Protein AF-0000000070873638 (afdb_homodimer)

pLDDT: mean 83.74, std 17.31, range [28.19, 98.06]

Foldseek 3Di:
DVVVVVVVLVPFDDVLNVLLVLLVVLQVCCVVVVDPPVLQWDDLCCCVPVVSCNNLVSLQSYDDHPDPVVVVLSVLSSVLLRVCCCPVQNLNVLLSVLLLVQLSVQLSCCLSVLVVPVVNVVSVPHTGLNSLSSLLSQQLVLVVFFADWDDDVNPDIDTSNCVLVVVLVVCVVVPHDSVSNVSSNVSSVVCCCQQPPVCVVPVDRPRDRDPVSCVVPPRPPPVPVPPDPPPPVPPPPPPPPPD/DVVVVVVVLVPFDDVLNVLLVLLVVLQVCCVVVVDPPVLQWDDLCCCVPVVSCNNLVSLQSYDDHPDPVVVVLSVLSSVLLRVCCCPVQNLNVLLSVLLLVQLSVQLSCCLSVLVVPVVNVVSVPHTGLNSLSSLLSQQLVLVVFFADWDDDVNPDIDTSNCVLVVVLVVCVVVPHDSVSNVSSNVSSVVCCCQQPPVCVVVVDRDRDRDPVSCVVPPRPPPVPVPPDPPPCVPPPPPPPPPD

Solvent-accessible surface area (backbone atoms only — not comparable to full-atom values): 26275 Å² total; per-residue (Å²): 110,67,63,57,50,50,54,54,54,69,66,42,53,68,67,38,42,50,53,51,49,48,25,51,49,46,31,49,30,35,73,69,62,75,37,57,64,82,69,27,36,48,46,64,64,47,32,72,74,66,61,44,61,64,24,76,56,42,12,54,29,40,75,58,66,95,48,66,57,33,53,51,49,50,50,51,40,49,48,42,43,37,50,39,47,62,58,84,21,51,59,32,60,26,54,46,51,44,50,52,50,50,42,52,49,52,51,48,48,50,42,51,50,26,50,69,39,81,83,27,60,84,43,59,74,56,41,53,52,22,61,18,53,46,35,15,46,45,33,40,48,17,64,75,37,56,81,46,77,32,23,47,69,64,75,47,73,45,42,25,61,48,45,56,58,54,49,42,53,48,38,43,54,46,67,43,68,56,61,48,44,49,51,7,39,50,43,15,47,52,48,43,39,46,64,63,46,42,24,73,73,73,69,50,76,77,81,65,69,53,66,72,49,39,65,73,35,68,61,55,80,70,80,64,78,66,74,71,67,75,72,74,76,63,73,57,74,75,70,76,76,80,124,110,66,63,57,50,50,53,54,52,71,66,43,54,68,66,38,41,49,52,52,48,49,24,51,48,45,32,49,30,36,74,69,64,76,36,58,67,82,69,28,34,48,45,62,65,47,31,72,74,66,62,44,61,64,24,77,58,43,12,53,29,40,78,58,67,95,48,66,57,34,53,51,50,49,49,51,40,49,48,41,44,37,49,39,48,63,56,86,20,52,60,32,60,28,55,45,51,45,50,51,50,50,40,51,50,52,51,47,48,50,42,53,49,25,50,69,38,82,83,28,59,83,43,59,74,57,42,52,51,24,62,16,52,45,35,14,45,46,32,39,49,18,62,76,37,57,83,46,76,32,24,48,71,62,74,48,72,46,43,26,61,47,46,56,57,52,49,42,54,49,38,42,53,46,68,43,68,57,62,48,44,49,52,6,41,51,43,16,47,51,48,42,39,45,65,63,46,42,24,72,74,72,69,49,74,77,83,63,70,53,66,71,49,40,66,75,36,68,60,56,77,70,78,63,77,65,73,70,69,72,69,73,73,66,69,62,74,74,69,72,75,80,122

Structure (mmCIF, N/CA/C/O backbone):
data_AF-0000000070873638-model_v1
#
loop_
_entity.id
_entity.type
_entity.pdbx_description
1 polymer Derlin
#
loop_
_atom_site.group_PDB
_atom_site.id
_atom_site.type_symbol
_atom_site.label_atom_id
_atom_site.label_alt_id
_atom_site.label_comp_id
_atom_site.label_asym_id
_atom_site.label_entity_id
_atom_site.label_seq_id
_atom_site.pdbx_PDB_ins_code
_atom_site.Cartn_x
_atom_site.Cartn_y
_atom_site.Cartn_z
_atom_site.occupancy
_atom_site.B_iso_or_equiv
_atom_site.auth_seq_id
_atom_site.auth_comp_id
_atom_site.auth_asym_id
_atom_site.auth_atom_id
_atom_site.pdbx_PDB_model_num
ATOM 1 N N . MET A 1 1 ? 13.875 -6.066 21.828 1 63.62 1 MET A N 1
ATOM 2 C CA . MET A 1 1 ? 12.875 -5.43 20.984 1 63.62 1 MET A CA 1
ATOM 3 C C . MET A 1 1 ? 12.227 -4.25 21.688 1 63.62 1 MET A C 1
ATOM 5 O O . MET A 1 1 ? 12.164 -3.145 21.156 1 63.62 1 MET A O 1
ATOM 9 N N . ALA A 1 2 ? 12.055 -4.43 23 1 68.5 2 ALA A N 1
ATOM 10 C CA . ALA A 1 2 ? 11.469 -3.363 23.812 1 68.5 2 ALA A CA 1
ATOM 11 C C . ALA A 1 2 ? 12.445 -2.209 23.984 1 68.5 2 ALA A C 1
ATOM 13 O O . ALA A 1 2 ? 12.062 -1.04 23.906 1 68.5 2 ALA A O 1
ATOM 14 N N . GLN A 1 3 ? 13.57 -2.566 24.141 1 74.5 3 GLN A N 1
ATOM 15 C CA . GLN A 1 3 ? 14.586 -1.537 24.344 1 74.5 3 GLN A CA 1
ATOM 16 C C . GLN A 1 3 ? 14.797 -0.722 23.062 1 74.5 3 GLN A C 1
ATOM 18 O O . GLN A 1 3 ? 15 0.492 23.125 1 74.5 3 GLN A O 1
ATOM 23 N N . LEU A 1 4 ? 14.672 -1.336 22.031 1 73.94 4 LEU A N 1
ATOM 24 C CA . LEU A 1 4 ? 14.852 -0.658 20.75 1 73.94 4 LEU A CA 1
ATOM 25 C C . LEU A 1 4 ? 13.727 0.338 20.5 1 73.94 4 LEU A C 1
ATOM 27 O O . LEU A 1 4 ? 13.969 1.456 20.031 1 73.94 4 LEU A O 1
ATOM 31 N N . VAL A 1 5 ? 12.609 -0.05 20.922 1 76.56 5 VAL A N 1
ATOM 32 C CA . VAL A 1 5 ? 11.445 0.811 20.75 1 76.56 5 VAL A CA 1
ATOM 33 C C . VAL A 1 5 ? 11.539 2.006 21.688 1 76.56 5 VAL A C 1
ATOM 35 O O . VAL A 1 5 ? 11.211 3.133 21.312 1 76.56 5 VAL A O 1
ATOM 38 N N . GLU A 1 6 ? 12.008 1.646 22.906 1 80.75 6 GLU A N 1
ATOM 39 C CA . GLU A 1 6 ? 12.141 2.713 23.891 1 80.75 6 GLU A CA 1
ATOM 40 C C . GLU A 1 6 ? 13.18 3.742 23.453 1 80.75 6 GLU A C 1
ATOM 42 O O . GLU A 1 6 ? 12.969 4.945 23.594 1 80.75 6 GLU A O 1
ATOM 47 N N . ASP A 1 7 ? 14.242 3.301 22.938 1 82.69 7 ASP A N 1
ATOM 48 C CA . ASP A 1 7 ? 15.297 4.195 22.469 1 82.69 7 ASP A CA 1
ATOM 49 C C . ASP A 1 7 ? 14.812 5.023 21.281 1 82.69 7 ASP A C 1
ATOM 51 O O . ASP A 1 7 ? 15.094 6.223 21.188 1 82.69 7 ASP A O 1
ATOM 55 N N . TRP A 1 8 ? 14.078 4.414 20.438 1 82.44 8 TRP A N 1
ATOM 56 C CA . TRP A 1 8 ? 13.508 5.094 19.281 1 82.44 8 TRP A CA 1
ATOM 57 C C . TRP A 1 8 ? 12.539 6.191 19.719 1 82.44 8 TRP A C 1
ATOM 59 O O . TRP A 1 8 ? 12.578 7.305 19.188 1 82.44 8 TRP A O 1
ATOM 69 N N . TYR A 1 9 ? 11.805 5.848 20.766 1 86 9 TYR A N 1
ATOM 70 C CA . TYR A 1 9 ? 10.805 6.777 21.281 1 86 9 TYR A CA 1
ATOM 71 C C . TYR A 1 9 ? 11.477 7.973 21.953 1 86 9 TYR A C 1
ATOM 73 O O . TYR A 1 9 ? 11.062 9.117 21.734 1 86 9 TYR A O 1
ATOM 81 N N . LYS A 1 10 ? 12.531 7.719 22.625 1 85.12 10 LYS A N 1
ATOM 82 C CA . LYS A 1 10 ? 13.211 8.781 23.359 1 85.12 10 LYS A CA 1
ATOM 83 C C . LYS A 1 10 ? 13.984 9.695 22.406 1 85.12 10 LYS A C 1
ATOM 85 O O . LYS A 1 10 ? 14.258 10.852 22.75 1 85.12 10 LYS A O 1
ATOM 90 N N . GLN A 1 11 ? 14.203 9.18 21.25 1 88.31 11 GLN A N 1
ATOM 91 C CA . GLN A 1 11 ? 14.984 9.953 20.281 1 88.31 11 GLN A CA 1
ATOM 92 C C . GLN A 1 11 ? 14.07 10.805 19.406 1 88.31 11 GLN A C 1
ATOM 94 O O . GLN A 1 11 ? 14.539 11.719 18.719 1 88.31 11 GLN A O 1
ATOM 99 N N . MET A 1 12 ? 12.844 10.648 19.594 1 90.69 12 MET A N 1
ATOM 100 C CA . MET A 1 12 ? 11.898 11.406 18.766 1 90.69 12 MET A CA 1
ATOM 101 C C . MET A 1 12 ? 11.797 12.852 19.25 1 90.69 12 MET A C 1
ATOM 103 O O . MET A 1 12 ? 11.812 13.109 20.469 1 90.69 12 MET A O 1
ATOM 107 N N . PRO A 1 13 ? 11.766 13.766 18.328 1 93 13 PRO A N 1
ATOM 108 C CA . PRO A 1 13 ? 11.57 15.164 18.734 1 93 13 PRO A CA 1
ATOM 109 C C . PRO A 1 13 ? 10.266 15.383 19.5 1 93 13 PRO A C 1
ATOM 111 O O . PRO A 1 13 ? 9.359 14.547 19.438 1 93 13 PRO A O 1
ATOM 114 N N . ILE A 1 14 ? 10.141 16.438 20.109 1 92.69 14 ILE A N 1
ATOM 115 C CA . ILE A 1 14 ? 9.148 16.656 21.156 1 92.69 14 ILE A CA 1
ATOM 116 C C . ILE A 1 14 ? 7.746 16.656 20.547 1 92.69 14 ILE A C 1
ATOM 118 O O . ILE A 1 14 ? 6.824 16.047 21.078 1 92.69 14 ILE A O 1
ATOM 122 N N . ILE A 1 15 ? 7.504 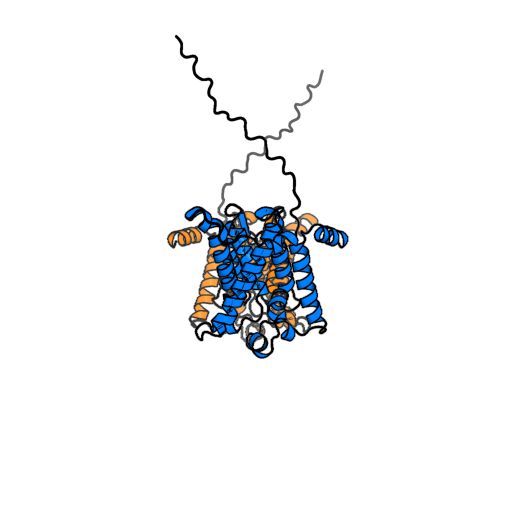17.344 19.5 1 95.12 15 ILE A N 1
ATOM 123 C CA . ILE A 1 15 ? 6.168 17.438 18.922 1 95.12 15 ILE A CA 1
ATOM 124 C C . ILE A 1 15 ? 5.75 16.078 18.375 1 95.12 15 ILE A C 1
ATOM 126 O O . ILE A 1 15 ? 4.605 15.656 18.562 1 95.12 15 ILE A O 1
ATOM 130 N N . THR A 1 16 ? 6.676 15.414 17.703 1 96.31 16 THR A N 1
ATOM 131 C CA . THR A 1 16 ? 6.402 14.086 17.172 1 96.31 16 THR A CA 1
ATOM 132 C C . THR A 1 16 ? 6.062 13.117 18.297 1 96.31 16 THR A C 1
ATOM 134 O O . THR A 1 16 ? 5.07 12.383 18.219 1 96.31 16 THR A O 1
ATOM 137 N N . ARG A 1 17 ? 6.836 13.188 19.312 1 95.94 17 ARG A N 1
ATOM 138 C CA . ARG A 1 17 ? 6.629 12.297 20.453 1 95.94 17 ARG A CA 1
ATOM 139 C C . ARG A 1 17 ? 5.281 12.562 21.109 1 95.94 17 ARG A C 1
ATOM 141 O O . ARG A 1 17 ? 4.543 11.625 21.438 1 95.94 17 ARG A O 1
ATOM 148 N N . SER A 1 18 ? 4.965 13.789 21.281 1 95.94 18 SER A N 1
ATOM 149 C CA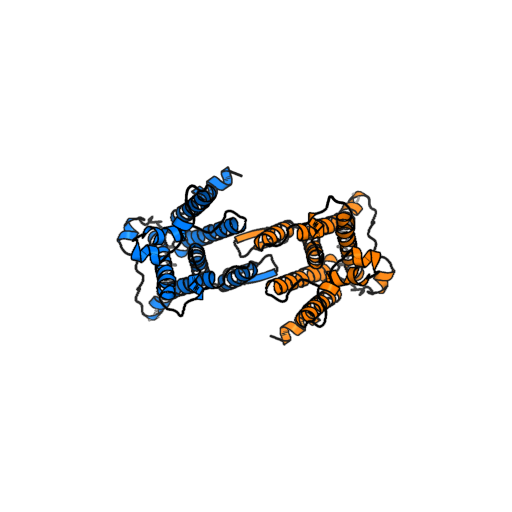 . SER A 1 18 ? 3.719 14.164 21.938 1 95.94 18 SER A CA 1
ATOM 150 C C . SER A 1 18 ? 2.51 13.812 21.078 1 95.94 18 SER A C 1
ATOM 152 O O . SER A 1 18 ? 1.52 13.273 21.578 1 95.94 18 SER A O 1
ATOM 154 N N . TYR A 1 19 ? 2.631 14.156 19.797 1 97.12 19 TYR A N 1
ATOM 155 C CA . TYR A 1 19 ? 1.531 13.867 18.875 1 97.12 19 TYR A CA 1
ATOM 156 C C . TYR A 1 19 ? 1.262 12.367 18.812 1 97.12 19 TYR A C 1
ATOM 158 O O . TYR A 1 19 ? 0.112 11.93 18.906 1 97.12 19 TYR A O 1
ATOM 166 N N . LEU A 1 20 ? 2.277 11.594 18.719 1 96.44 20 LEU A N 1
ATOM 167 C CA . LEU A 1 20 ? 2.158 10.141 18.641 1 96.44 20 LEU A CA 1
ATOM 168 C C . LEU A 1 20 ? 1.575 9.578 19.938 1 96.44 20 LEU A C 1
ATOM 170 O O . LEU A 1 20 ? 0.665 8.75 19.891 1 96.44 20 LEU A O 1
ATOM 174 N N . THR A 1 21 ? 2.041 10.031 21.031 1 96.5 21 THR A N 1
ATOM 175 C CA . THR A 1 21 ? 1.595 9.547 22.328 1 96.5 21 THR A CA 1
ATOM 176 C C . THR A 1 21 ? 0.118 9.867 22.547 1 96.5 21 THR A C 1
ATOM 178 O O . THR A 1 21 ? -0.657 9 22.953 1 96.5 21 THR A O 1
ATOM 181 N N . LEU A 1 22 ? -0.234 11.07 22.266 1 96.62 22 LEU A N 1
ATOM 182 C CA . LEU A 1 22 ? -1.62 11.484 22.453 1 96.62 22 LEU A CA 1
ATOM 183 C C . LEU A 1 22 ? -2.555 10.703 21.531 1 96.62 22 LEU A C 1
ATOM 185 O O . LEU A 1 22 ? -3.666 10.344 21.938 1 96.62 22 LEU A O 1
ATOM 189 N N . SER A 1 23 ? -2.107 10.445 20.328 1 96.44 23 SER A N 1
ATOM 190 C CA . SER A 1 23 ? -2.918 9.688 19.375 1 96.44 23 SER A CA 1
ATOM 191 C C . SER A 1 23 ? -3.104 8.25 19.844 1 96.44 23 SER A C 1
ATOM 193 O O . SER A 1 23 ? -4.215 7.715 19.812 1 96.44 23 SER A O 1
ATOM 195 N N . VAL A 1 24 ? -2.023 7.629 20.375 1 95.38 24 VAL A N 1
ATOM 196 C CA . VAL A 1 24 ? -2.082 6.254 20.859 1 95.38 24 VAL A CA 1
ATOM 197 C C . VAL A 1 24 ? -2.934 6.184 22.125 1 95.38 24 VAL A C 1
ATOM 199 O O . VAL A 1 24 ? -3.762 5.281 22.266 1 95.38 24 VAL A O 1
ATOM 202 N N . LEU A 1 25 ? -2.797 7.156 22.969 1 94.94 25 LEU A N 1
ATOM 203 C CA . LEU A 1 25 ? -3.551 7.184 24.219 1 94.94 25 LEU A CA 1
ATOM 204 C C . LEU A 1 25 ? -5.039 7.371 23.953 1 94.94 25 LEU A C 1
ATOM 206 O O . LEU A 1 25 ? -5.875 6.734 24.594 1 94.94 25 LEU A O 1
ATOM 210 N N . THR A 1 26 ? -5.324 8.242 23.016 1 94.44 26 THR A N 1
ATOM 211 C CA . THR A 1 26 ? -6.723 8.492 22.688 1 94.44 26 THR A CA 1
ATOM 212 C C . THR A 1 26 ? -7.367 7.25 22.078 1 94.44 26 THR A C 1
ATOM 214 O O . THR A 1 26 ? -8.469 6.867 22.469 1 94.44 26 THR A O 1
ATOM 217 N N . THR A 1 27 ? -6.727 6.621 21.188 1 93.19 27 THR A N 1
ATOM 218 C CA . THR A 1 27 ? -7.262 5.418 20.547 1 93.19 27 THR A CA 1
ATOM 219 C C . THR A 1 27 ? -7.371 4.277 21.562 1 93.19 27 THR A C 1
ATOM 221 O O . THR A 1 27 ? -8.367 3.553 21.578 1 93.19 27 THR A O 1
ATOM 224 N N . ALA A 1 28 ? -6.348 4.129 22.391 1 92.94 28 ALA A N 1
ATOM 225 C CA . ALA A 1 28 ? -6.387 3.119 23.453 1 92.94 28 ALA A CA 1
ATOM 226 C C . ALA A 1 28 ? -7.516 3.396 24.438 1 92.94 28 ALA A C 1
ATOM 228 O O . ALA A 1 28 ? -8.195 2.473 24.891 1 92.94 28 ALA A O 1
ATOM 229 N N . GLY A 1 29 ? -7.68 4.602 24.75 1 93.44 29 GLY A N 1
ATOM 230 C CA . GLY A 1 29 ? -8.766 4.977 25.641 1 93.44 29 GLY A CA 1
ATOM 231 C C . GLY A 1 29 ? -10.141 4.672 25.078 1 93.44 29 GLY A C 1
ATOM 232 O O . GLY A 1 29 ? -11.047 4.262 25.797 1 93.44 29 GLY A O 1
ATOM 233 N N . CYS A 1 30 ? -10.266 4.848 23.828 1 90.88 30 CYS A N 1
ATOM 234 C CA . CYS A 1 30 ? -11.523 4.516 23.172 1 90.88 30 CYS A CA 1
ATOM 235 C C . CYS A 1 30 ? -11.727 3.006 23.094 1 90.88 30 CYS A C 1
ATOM 237 O O . CYS A 1 30 ? -12.844 2.516 23.281 1 90.88 30 CYS A O 1
ATOM 239 N N . ALA A 1 31 ? -10.625 2.322 22.875 1 90.56 31 ALA A N 1
ATOM 240 C CA . ALA A 1 31 ? -10.695 0.865 22.812 1 90.56 31 ALA A CA 1
ATOM 241 C C . ALA A 1 31 ? -11.062 0.26 24.156 1 90.56 31 ALA A C 1
ATOM 243 O O . ALA A 1 31 ? -11.766 -0.749 24.219 1 90.56 31 ALA A O 1
ATOM 244 N N . LEU A 1 32 ? -10.609 0.918 25.203 1 92.12 32 LEU A N 1
ATOM 245 C CA . LEU A 1 32 ? -10.875 0.443 26.562 1 92.12 32 LEU A CA 1
ATOM 246 C C . LEU A 1 32 ? -12.195 1.003 27.078 1 92.12 32 LEU A C 1
ATOM 248 O O . LEU A 1 32 ? -12.586 0.72 28.219 1 92.12 32 LEU A O 1
ATOM 252 N N . GLU A 1 33 ? -12.828 1.793 26.297 1 89.5 33 GLU A N 1
ATOM 253 C CA . GLU A 1 33 ? -14.141 2.367 26.594 1 89.5 33 GLU A CA 1
ATOM 254 C C . GLU A 1 33 ? -14.062 3.348 27.766 1 89.5 33 GLU A C 1
ATOM 256 O O . GLU A 1 33 ? -15.031 3.498 28.516 1 89.5 33 GLU A O 1
ATOM 261 N N . VAL A 1 34 ? -12.914 3.803 27.953 1 89.38 34 VAL A N 1
ATOM 262 C CA . VAL A 1 34 ? -12.758 4.871 28.938 1 89.38 34 VAL A CA 1
ATOM 263 C C . VAL A 1 34 ? -13.273 6.184 28.359 1 89.38 34 VAL A C 1
ATOM 265 O O . VAL A 1 34 ? -13.898 6.98 29.062 1 89.38 34 VAL A O 1
ATOM 268 N N . ILE A 1 35 ? -12.984 6.406 27.047 1 88.31 35 ILE A N 1
ATOM 269 C CA . ILE A 1 35 ? -13.43 7.574 26.297 1 88.31 35 ILE A CA 1
ATOM 270 C C . ILE A 1 35 ? -14.258 7.129 25.094 1 88.31 35 ILE A C 1
ATOM 272 O O . ILE A 1 35 ? -13.922 6.141 24.438 1 88.31 35 ILE A O 1
ATOM 276 N N . SER A 1 36 ? -15.336 7.766 24.922 1 86.75 36 SER A N 1
ATOM 277 C CA . SER A 1 36 ? -16.125 7.449 23.734 1 86.75 36 SER A CA 1
ATOM 278 C C . SER A 1 36 ? -15.641 8.227 22.516 1 86.75 36 SER A C 1
ATOM 280 O O . SER A 1 36 ? -15.273 9.398 22.625 1 86.75 36 SER A O 1
ATOM 282 N N . ALA A 1 37 ? -15.57 7.52 21.406 1 84.5 37 ALA A N 1
ATOM 283 C CA . ALA A 1 37 ? -15.211 8.172 20.156 1 84.5 37 ALA A CA 1
ATOM 284 C C . ALA A 1 37 ? -16.156 9.328 19.859 1 84.5 37 ALA A C 1
ATOM 286 O O . ALA A 1 37 ? -15.766 10.312 19.219 1 84.5 37 ALA A O 1
ATOM 287 N N . TYR A 1 38 ? -17.328 9.227 20.453 1 82.62 38 TYR A N 1
ATOM 288 C CA . TYR A 1 38 ? -18.344 10.242 20.219 1 82.62 38 TYR A CA 1
ATOM 289 C C . TYR A 1 38 ? -18.031 11.516 21 1 82.62 38 TYR A C 1
ATOM 291 O O . TYR A 1 38 ? -18.547 12.586 20.672 1 82.62 38 TYR A O 1
ATOM 299 N N . ASP A 1 39 ? -17.141 11.359 21.859 1 87.25 39 ASP A N 1
ATOM 300 C CA . ASP A 1 39 ? -16.797 12.531 22.672 1 87.25 39 ASP A CA 1
ATOM 301 C C . ASP A 1 39 ? -15.625 13.297 22.062 1 87.25 39 ASP A C 1
ATOM 303 O O . ASP A 1 39 ? -15.391 14.453 22.406 1 87.25 39 ASP A O 1
ATOM 307 N N . VAL A 1 40 ? -15.055 12.602 21.094 1 87.38 40 VAL A N 1
ATOM 308 C CA . VAL A 1 40 ? -13.812 13.203 20.609 1 87.38 40 VAL A CA 1
ATOM 309 C C . VAL A 1 40 ? -13.992 13.672 19.172 1 87.38 40 VAL A C 1
ATOM 311 O O . VAL A 1 40 ? -13.219 14.492 18.672 1 87.38 40 VAL A O 1
ATOM 314 N N . TYR A 1 41 ? -14.984 13.305 18.547 1 86.62 41 TYR A N 1
ATOM 315 C CA . TYR A 1 41 ? -15.141 13.602 17.141 1 86.62 41 TYR A CA 1
ATOM 316 C C . TYR A 1 41 ? -15.523 15.055 16.922 1 86.62 41 TYR A C 1
ATOM 318 O O . TYR A 1 41 ? -15.969 15.734 17.844 1 86.62 41 TYR A O 1
ATOM 326 N N . LEU A 1 42 ? -15.336 15.508 15.695 1 85.56 42 LEU A N 1
ATOM 327 C CA . LEU A 1 42 ? -15.656 16.891 15.312 1 85.56 42 LEU A CA 1
ATOM 328 C C . LEU A 1 42 ? -17.141 17.031 15.023 1 85.56 42 LEU A C 1
ATOM 330 O O . LEU A 1 42 ? -17.688 16.312 14.188 1 85.56 42 LEU A O 1
ATOM 334 N N . ASN A 1 43 ? -17.781 17.766 15.875 1 83 43 ASN A N 1
ATOM 335 C CA . ASN A 1 43 ? -19.203 18.062 15.695 1 83 43 ASN A CA 1
ATOM 336 C C . ASN A 1 43 ? -19.469 19.562 15.75 1 83 43 ASN A C 1
ATOM 338 O O . ASN A 1 43 ? -19.391 20.172 16.828 1 83 43 ASN A O 1
ATOM 342 N N . SER A 1 44 ? -19.844 20.047 14.586 1 81.06 44 SER A N 1
ATOM 343 C CA . SER A 1 44 ? -20.031 21.484 14.492 1 81.06 44 SER A CA 1
ATOM 344 C C . SER A 1 44 ? -21.188 21.953 15.367 1 81.06 44 SER A C 1
ATOM 346 O O . SER A 1 44 ? -21.125 23.031 15.969 1 81.06 44 SER A O 1
ATOM 348 N N . THR A 1 45 ? -22.234 21.109 15.438 1 82.38 45 THR A N 1
ATOM 349 C CA . THR A 1 45 ? -23.406 21.484 16.219 1 82.38 45 THR A CA 1
ATOM 350 C C . THR A 1 45 ? -23.078 21.531 17.703 1 82.38 45 THR A C 1
ATOM 352 O O . THR A 1 45 ? -23.469 22.484 18.391 1 82.38 45 THR A O 1
ATOM 355 N N . LEU A 1 46 ? -22.375 20.625 18.156 1 83.94 46 LEU A N 1
ATOM 356 C CA . LEU A 1 46 ? -22.047 20.562 19.578 1 83.94 46 LEU A CA 1
ATOM 357 C C . LEU A 1 46 ? -21.016 21.625 19.938 1 83.94 46 LEU A C 1
ATOM 359 O O . LEU A 1 46 ? -21.016 22.141 21.062 1 83.94 46 LEU A O 1
ATOM 363 N N . ILE A 1 47 ? -20.203 22.016 19 1 83.31 47 ILE A N 1
ATOM 364 C CA . ILE A 1 47 ? -19.172 23.016 19.25 1 83.31 47 ILE A CA 1
ATOM 365 C C . ILE A 1 47 ? -19.812 24.406 19.344 1 83.31 47 ILE A C 1
ATOM 367 O O . ILE A 1 47 ? -19.5 25.172 20.25 1 83.31 47 ILE A O 1
ATOM 371 N N . ILE A 1 48 ? -20.688 24.641 18.391 1 82 48 ILE A N 1
ATOM 372 C CA . ILE A 1 48 ? -21.25 25.984 18.281 1 82 48 ILE A CA 1
ATOM 373 C C . ILE A 1 48 ? -22.359 26.172 19.312 1 82 48 ILE A C 1
ATOM 375 O O . ILE A 1 48 ? -22.422 27.188 19.984 1 82 48 ILE A O 1
ATOM 379 N N . HIS A 1 49 ? -23.172 25.125 19.547 1 86.31 49 HIS A N 1
ATOM 380 C CA . HIS A 1 49 ? -24.359 25.281 20.375 1 86.31 49 HIS A CA 1
ATOM 381 C C . HIS A 1 49 ? -24.062 24.875 21.828 1 86.31 49 HIS A C 1
ATOM 383 O O . HIS A 1 49 ? -24.547 25.531 22.766 1 86.31 49 HIS A O 1
ATOM 389 N N . ASP A 1 50 ? -23.25 23.875 22.047 1 89.81 50 ASP A N 1
ATOM 390 C CA . ASP A 1 50 ? -23.016 23.375 23.391 1 89.81 50 ASP A CA 1
ATOM 391 C C . ASP A 1 50 ? -21.641 23.797 23.906 1 89.81 50 ASP A C 1
ATOM 393 O O . ASP A 1 50 ? -21.234 23.391 25 1 89.81 50 ASP A O 1
ATOM 397 N N . TYR A 1 51 ? -20.828 24.5 23.156 1 89.56 51 TYR A N 1
ATOM 398 C CA . TYR A 1 51 ? -19.547 25.078 23.531 1 89.56 51 TYR A CA 1
ATOM 399 C C . TYR A 1 51 ? -18.531 23.984 23.891 1 89.56 51 TYR A C 1
ATOM 401 O O . TYR A 1 51 ? -17.781 24.125 24.844 1 89.56 51 TYR A O 1
ATOM 409 N N . GLN A 1 52 ? -18.656 22.922 23.281 1 90.06 52 GLN A N 1
ATOM 410 C CA . GLN A 1 52 ? -17.672 21.859 23.438 1 90.06 52 GLN A CA 1
ATOM 411 C C . GLN A 1 52 ? -16.438 22.109 22.562 1 90.06 52 GLN A C 1
ATOM 413 O O . GLN A 1 52 ? -16.219 21.406 21.578 1 90.06 52 GLN A O 1
ATOM 418 N N . VAL A 1 53 ? -15.547 22.953 23.047 1 88.5 53 VAL A N 1
ATOM 419 C CA . VAL A 1 53 ? -14.438 23.469 22.25 1 88.5 53 VAL A CA 1
ATOM 420 C C . VAL A 1 53 ? -13.289 22.469 22.234 1 88.5 53 VAL A C 1
ATOM 422 O O . VAL A 1 53 ? -12.398 22.547 21.391 1 88.5 53 VAL A O 1
ATOM 425 N N . TRP A 1 54 ? -13.352 21.5 23.234 1 90.12 54 TRP A N 1
ATOM 426 C CA . TRP A 1 54 ? -12.281 20.516 23.25 1 90.12 54 TRP A CA 1
ATOM 427 C C . TRP A 1 54 ? -12.297 19.656 21.984 1 90.12 54 TRP A C 1
ATOM 429 O O . TRP A 1 54 ? -11.266 19.109 21.594 1 90.12 54 TRP A O 1
ATOM 439 N N . ARG A 1 55 ? -13.414 19.641 21.281 1 90.38 55 ARG A N 1
ATOM 440 C CA . ARG A 1 55 ? -13.578 18.844 20.078 1 90.38 55 ARG A CA 1
ATOM 441 C C . ARG A 1 55 ? -12.734 19.406 18.938 1 90.38 55 ARG A C 1
ATOM 443 O O . ARG A 1 55 ? -12.438 18.688 17.969 1 90.38 55 ARG A O 1
ATOM 450 N N . LEU A 1 56 ? -12.406 20.672 19.125 1 90.31 56 LEU A N 1
ATOM 451 C CA . LEU A 1 56 ? -11.578 21.312 18.109 1 90.31 56 LEU A CA 1
ATOM 452 C C . LEU A 1 56 ? -10.148 20.797 18.156 1 90.31 56 LEU A C 1
ATOM 454 O O . LEU A 1 56 ? -9.422 20.859 17.172 1 90.31 56 LEU A O 1
ATOM 458 N N . ILE A 1 57 ? -9.773 20.219 19.25 1 91.5 57 ILE A N 1
ATOM 459 C CA . ILE A 1 57 ? -8.406 19.734 19.422 1 91.5 57 ILE A CA 1
ATOM 460 C C . ILE A 1 57 ? -8.406 18.219 19.484 1 91.5 57 ILE A C 1
ATOM 462 O O . ILE A 1 57 ? -7.559 17.578 18.859 1 91.5 57 ILE A O 1
ATOM 466 N N . THR A 1 58 ? -9.383 17.594 20.062 1 92.62 58 THR A N 1
ATOM 467 C CA . THR A 1 58 ? -9.391 16.156 20.344 1 92.62 58 THR A CA 1
ATOM 468 C C . THR A 1 58 ? -9.578 15.359 19.062 1 92.62 58 THR A C 1
ATOM 470 O O . THR A 1 58 ? -9.102 14.227 18.953 1 92.62 58 THR A O 1
ATOM 473 N N . ASN A 1 59 ? -10.266 15.969 18.078 1 93.25 59 ASN A N 1
ATOM 474 C CA . ASN A 1 59 ? -10.547 15.227 16.859 1 93.25 59 ASN A CA 1
ATOM 475 C C . ASN A 1 59 ? -9.273 14.938 16.078 1 93.25 59 ASN A C 1
ATOM 477 O O . ASN A 1 59 ? -9.25 14.047 15.219 1 93.25 59 ASN A O 1
ATOM 481 N N . PHE A 1 60 ? -8.195 15.648 16.406 1 96 60 PHE A N 1
ATOM 482 C CA . PHE A 1 60 ? -6.938 15.484 15.688 1 96 60 PHE A CA 1
ATOM 483 C C . PHE A 1 60 ? -6.125 14.336 16.281 1 96 60 PHE A C 1
ATOM 485 O O . PHE A 1 60 ? -5.086 13.961 15.727 1 96 60 PHE A O 1
ATOM 492 N N . PHE A 1 61 ? -6.625 13.75 17.344 1 95.44 61 PHE A N 1
ATOM 493 C CA . PHE A 1 61 ? -5.828 12.727 18.016 1 95.44 61 PHE A CA 1
ATOM 494 C C . PHE A 1 61 ? -6.449 11.352 17.828 1 95.44 61 PHE A C 1
ATOM 496 O O . PHE A 1 61 ? -5.859 10.336 18.219 1 95.44 61 PHE A O 1
ATOM 503 N N . TYR A 1 62 ? -7.523 11.234 17.203 1 93.31 62 TYR A N 1
ATOM 504 C CA . TYR A 1 62 ?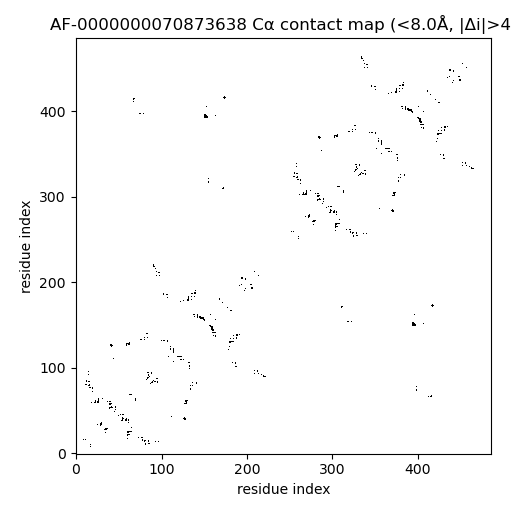 -8.172 9.945 17 1 93.31 62 TYR A CA 1
ATOM 505 C C . TYR A 1 62 ? -8.062 9.5 15.547 1 93.31 62 TYR A C 1
ATOM 507 O O . TYR A 1 62 ? -8.484 10.219 14.641 1 93.31 62 TYR A O 1
ATOM 515 N N . PHE A 1 63 ? -7.555 8.266 15.336 1 91.5 63 PHE A N 1
ATOM 516 C CA . PHE A 1 63 ? -7.297 7.758 13.992 1 91.5 63 PHE A CA 1
ATOM 517 C C . PHE A 1 63 ? -8.172 6.547 13.695 1 91.5 63 PHE A C 1
ATOM 519 O O . PHE A 1 63 ? -7.957 5.852 12.695 1 91.5 63 PHE A O 1
ATOM 526 N N . GLY A 1 64 ? -9.07 6.27 14.57 1 88.5 64 GLY A N 1
ATOM 527 C CA . GLY A 1 64 ? -9.945 5.133 14.336 1 88.5 64 GLY A CA 1
ATOM 528 C C . GLY A 1 64 ? -9.703 3.98 15.289 1 88.5 64 GLY A C 1
ATOM 529 O O . GLY A 1 64 ? -9.07 4.156 16.328 1 88.5 64 GLY A O 1
ATOM 530 N N . LYS A 1 65 ? -10.234 2.816 14.875 1 89.25 65 LYS A N 1
ATOM 531 C CA . LYS A 1 65 ? -10.133 1.64 15.734 1 89.25 65 LYS A CA 1
ATOM 532 C C . LYS A 1 65 ? -8.719 1.054 15.703 1 89.25 65 LYS A C 1
ATOM 534 O O . LYS A 1 65 ? -7.969 1.29 14.758 1 89.25 65 LYS A O 1
ATOM 539 N N . LEU A 1 66 ? -8.438 0.358 16.781 1 89.12 66 LEU A N 1
ATOM 540 C CA . LEU A 1 66 ? -7.129 -0.283 16.906 1 89.12 66 LEU A CA 1
ATOM 541 C C . LEU A 1 66 ? -7.035 -1.489 15.969 1 89.12 66 LEU A C 1
ATOM 543 O O . LEU A 1 66 ? -7.414 -2.6 16.344 1 89.12 66 LEU A O 1
ATOM 547 N N . ASP A 1 67 ? -6.523 -1.368 14.805 1 87.5 67 ASP A N 1
ATOM 548 C CA . ASP A 1 67 ? -6.297 -2.422 13.82 1 87.5 67 ASP A CA 1
ATOM 549 C C . ASP A 1 67 ? -5.004 -2.178 13.039 1 87.5 67 ASP A C 1
ATOM 551 O O . ASP A 1 67 ? -4.176 -1.36 13.445 1 87.5 67 ASP A O 1
ATOM 555 N N . LEU A 1 68 ? -4.809 -2.914 12.047 1 82.94 68 LEU A N 1
ATOM 556 C CA . LEU A 1 68 ? -3.582 -2.773 11.266 1 82.94 68 LEU A CA 1
ATOM 557 C C . LEU A 1 68 ? -3.541 -1.423 10.555 1 82.94 68 LEU A C 1
ATOM 559 O O . LEU A 1 68 ? -2.469 -0.842 10.383 1 82.94 68 LEU A O 1
ATOM 563 N N . ASP A 1 69 ? -4.672 -1.085 10.18 1 84.56 69 ASP A N 1
ATOM 564 C CA . ASP A 1 69 ? -4.754 0.22 9.531 1 84.56 69 ASP A CA 1
ATOM 565 C C . ASP A 1 69 ? -4.289 1.33 10.469 1 84.56 69 ASP A C 1
ATOM 567 O O . ASP A 1 69 ? -3.59 2.254 10.047 1 84.56 69 ASP A O 1
ATOM 571 N N . PHE A 1 70 ? -4.648 1.218 11.68 1 90.5 70 PHE A N 1
ATOM 572 C CA . PHE A 1 70 ? -4.223 2.176 12.695 1 90.5 70 PHE A CA 1
ATOM 573 C C . PHE A 1 70 ? -2.703 2.193 12.82 1 90.5 70 PHE A C 1
ATOM 575 O O . PHE A 1 70 ? -2.092 3.264 12.867 1 90.5 70 PHE A O 1
ATOM 582 N N . LEU A 1 71 ? -2.119 1.038 12.828 1 88.5 71 LEU A N 1
ATOM 583 C CA . LEU A 1 71 ? -0.669 0.941 12.961 1 88.5 71 LEU A CA 1
ATOM 584 C C . LEU A 1 71 ? 0.028 1.62 11.789 1 88.5 71 LEU A C 1
ATOM 586 O O . LEU A 1 71 ? 1.04 2.301 11.969 1 88.5 71 LEU A O 1
ATOM 590 N N . PHE A 1 72 ? -0.487 1.496 10.719 1 84.94 72 PHE A N 1
ATOM 591 C CA . PHE A 1 72 ? 0.089 2.113 9.531 1 84.94 72 PHE A CA 1
ATOM 592 C C . PHE A 1 72 ? -0.005 3.633 9.609 1 84.94 72 PHE A C 1
ATOM 594 O O . PHE A 1 72 ? 0.947 4.336 9.273 1 84.94 72 PHE A O 1
ATOM 601 N N . HIS A 1 73 ? -1.097 4.051 10.062 1 88.81 73 HIS A N 1
ATOM 602 C CA . HIS A 1 73 ? -1.267 5.492 10.203 1 88.81 73 HIS A CA 1
ATOM 603 C C . HIS A 1 73 ? -0.301 6.062 11.234 1 88.81 73 HIS A C 1
ATOM 605 O O . HIS A 1 73 ? 0.212 7.172 11.07 1 88.81 73 HIS A O 1
ATOM 611 N N . MET A 1 74 ? -0.123 5.293 12.273 1 92.06 74 MET A N 1
ATOM 612 C CA . MET A 1 74 ? 0.811 5.746 13.297 1 92.06 74 MET A CA 1
ATOM 613 C C . MET A 1 74 ? 2.23 5.824 12.75 1 92.06 74 MET A C 1
ATOM 615 O O . MET A 1 74 ? 2.967 6.766 13.047 1 92.06 74 MET A O 1
ATOM 619 N N . PHE A 1 75 ? 2.539 4.898 11.961 1 89.19 75 PHE A N 1
ATOM 620 C CA . PHE A 1 75 ? 3.863 4.902 11.344 1 89.19 75 PHE A CA 1
ATOM 621 C C . PHE A 1 75 ? 4.023 6.094 10.406 1 89.19 75 PHE A C 1
ATOM 623 O O . PHE A 1 75 ? 5.066 6.746 10.398 1 89.19 75 PHE A O 1
ATOM 630 N N . PHE A 1 76 ? 3.01 6.285 9.68 1 90.12 76 PHE A N 1
ATOM 631 C CA . PHE A 1 76 ? 3.033 7.406 8.75 1 90.12 76 PHE A CA 1
ATOM 632 C C . PHE A 1 76 ? 3.123 8.734 9.5 1 90.12 76 PHE A C 1
ATOM 634 O O . PHE A 1 76 ? 3.904 9.609 9.125 1 90.12 76 PHE A O 1
ATOM 641 N N . LEU A 1 77 ? 2.385 8.781 10.477 1 94.5 77 LEU A N 1
ATOM 642 C CA . LEU A 1 77 ? 2.396 9.984 11.305 1 94.5 77 LEU A CA 1
ATOM 643 C C . LEU A 1 77 ? 3.777 10.211 11.914 1 94.5 77 LEU A C 1
ATOM 645 O O . LEU A 1 77 ? 4.336 11.305 11.805 1 94.5 77 LEU A O 1
ATOM 649 N N . ALA A 1 78 ? 4.297 9.211 12.492 1 94.06 78 ALA A N 1
ATOM 650 C CA . ALA A 1 78 ? 5.605 9.32 13.133 1 94.06 78 ALA A CA 1
ATOM 651 C C . ALA A 1 78 ? 6.688 9.68 12.125 1 94.06 78 ALA A C 1
ATOM 653 O O . ALA A 1 78 ? 7.543 10.523 12.391 1 94.06 78 ALA A O 1
ATOM 654 N N . ARG A 1 79 ? 6.625 9.125 11.039 1 93.06 79 ARG A N 1
ATOM 655 C CA . ARG A 1 79 ? 7.656 9.312 10.023 1 93.06 79 ARG A CA 1
ATOM 656 C C . ARG A 1 79 ? 7.66 10.742 9.492 1 93.06 79 ARG A C 1
ATOM 658 O O . ARG A 1 79 ? 8.695 11.414 9.5 1 93.06 79 ARG A O 1
ATOM 665 N N . TYR A 1 80 ? 6.594 11.188 9.102 1 94.25 80 TYR A N 1
ATOM 666 C CA . TYR A 1 80 ? 6.566 12.469 8.414 1 94.25 80 TYR A CA 1
ATOM 667 C C . TYR A 1 80 ? 6.582 13.625 9.414 1 94.25 80 TYR A C 1
ATOM 669 O O . TYR A 1 80 ? 7.141 14.688 9.133 1 94.25 80 TYR A O 1
ATOM 677 N N . CYS A 1 81 ? 5.965 13.375 10.555 1 96 81 CYS A N 1
ATOM 678 C CA . CYS A 1 81 ? 6.113 14.359 11.625 1 96 81 CYS A CA 1
ATOM 679 C C . CYS A 1 81 ? 7.578 14.516 12.016 1 96 81 CYS A C 1
ATOM 681 O O . CYS A 1 81 ? 8.086 15.641 12.102 1 96 81 CYS A O 1
ATOM 683 N N . LYS A 1 82 ? 8.211 13.438 12.18 1 95.12 82 LYS A N 1
ATOM 684 C CA . LYS A 1 82 ? 9.617 13.445 12.562 1 95.12 82 LYS A CA 1
ATOM 685 C C . LYS A 1 82 ? 10.484 14.031 11.453 1 95.12 82 LYS A C 1
ATOM 687 O O . LYS A 1 82 ? 11.367 14.852 11.711 1 95.12 82 LYS A O 1
ATOM 692 N N . LEU A 1 83 ? 10.25 13.656 10.266 1 93.81 83 LEU A N 1
ATOM 693 C CA . LEU A 1 83 ? 11.023 14.141 9.125 1 93.81 83 LEU A CA 1
ATOM 694 C C . LEU A 1 83 ? 10.922 15.664 9.016 1 93.81 83 LEU A C 1
ATOM 696 O O . LEU A 1 83 ? 11.938 16.344 8.812 1 93.81 83 LEU A O 1
ATOM 700 N N . LEU A 1 84 ? 9.742 16.141 9.18 1 95.81 84 LEU A N 1
ATOM 701 C CA . LEU A 1 84 ? 9.555 17.594 9.102 1 95.81 84 LEU A CA 1
ATOM 702 C C . LEU A 1 84 ? 10.219 18.297 10.281 1 95.81 84 LEU A C 1
ATOM 704 O O . LEU A 1 84 ? 10.93 19.281 10.102 1 95.81 84 LEU A O 1
ATOM 708 N N . GLU A 1 85 ? 10.031 17.766 11.438 1 95.31 85 GLU A N 1
ATOM 709 C CA . GLU A 1 85 ? 10.547 18.391 12.648 1 95.31 85 GLU A CA 1
ATOM 710 C C . GLU A 1 85 ? 12.078 18.375 12.672 1 95.31 85 GLU A C 1
ATOM 712 O O . GLU A 1 85 ? 12.703 19.297 13.188 1 95.31 85 GLU A O 1
ATOM 717 N N . GLU A 1 86 ? 12.695 17.375 12.031 1 93.81 86 GLU A N 1
ATOM 718 C CA . GLU A 1 86 ? 14.141 17.203 12.109 1 93.81 86 GLU A CA 1
ATOM 719 C C . GLU A 1 86 ? 14.836 17.812 10.898 1 93.81 86 GLU A C 1
ATOM 721 O O . GLU A 1 86 ? 16.047 18.031 10.922 1 93.81 86 GLU A O 1
ATOM 726 N N . THR A 1 87 ? 14.164 18 9.844 1 91.88 87 THR A N 1
ATOM 727 C CA . THR A 1 87 ? 14.812 18.516 8.648 1 91.88 87 THR A CA 1
ATOM 728 C C . THR A 1 87 ? 14.367 19.953 8.359 1 91.88 87 THR A C 1
ATOM 730 O O . THR A 1 87 ? 15.047 20.90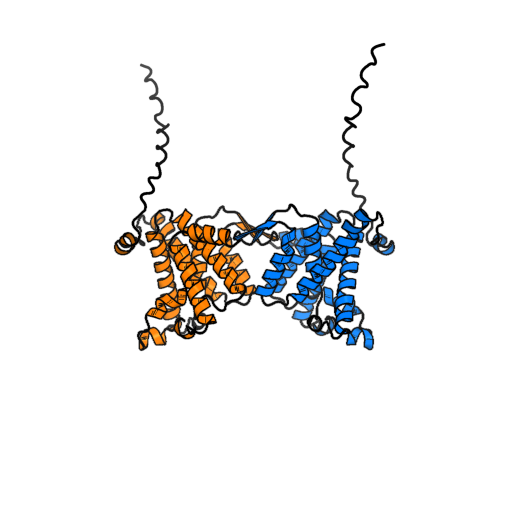6 8.75 1 91.88 87 THR A O 1
ATOM 733 N N . SER A 1 88 ? 13.094 20.141 7.992 1 90.75 88 SER A N 1
ATOM 734 C CA . SER A 1 88 ? 12.57 21.438 7.602 1 90.75 88 SER A CA 1
ATOM 735 C C . SER A 1 88 ? 12.508 22.391 8.789 1 90.75 88 SER A C 1
ATOM 737 O O . SER A 1 88 ? 12.633 23.609 8.633 1 90.75 88 SER A O 1
ATOM 739 N N . PHE A 1 89 ? 12.344 21.828 9.953 1 93.12 89 PHE A N 1
ATOM 740 C CA . PHE A 1 89 ? 12.141 22.672 11.125 1 93.12 89 PHE A CA 1
ATOM 741 C C . PHE A 1 89 ? 13.172 22.359 12.203 1 93.12 89 PHE A C 1
ATOM 743 O O . PHE A 1 89 ? 12.891 22.469 13.398 1 93.12 89 PHE A O 1
ATOM 750 N N . ARG A 1 90 ? 14.312 21.969 11.734 1 88.81 90 ARG A N 1
ATOM 751 C CA . ARG A 1 90 ? 15.359 21.656 12.703 1 88.81 90 ARG A CA 1
ATOM 752 C C . ARG A 1 90 ? 15.688 22.875 13.562 1 88.81 90 ARG A C 1
ATOM 754 O O . ARG A 1 90 ? 16 23.953 13.039 1 88.81 90 ARG A O 1
ATOM 761 N N . GLY A 1 91 ? 15.555 22.75 14.891 1 86.94 91 GLY A N 1
ATOM 762 C CA . GLY A 1 91 ? 15.852 23.844 15.805 1 86.94 91 GLY A CA 1
ATOM 763 C C . GLY A 1 91 ? 14.742 24.875 15.891 1 86.94 91 GLY A C 1
ATOM 764 O O . GLY A 1 91 ? 14.867 25.875 16.609 1 86.94 91 GLY A O 1
ATOM 765 N N . ARG A 1 92 ? 13.672 24.719 15.109 1 91.56 92 ARG A N 1
ATOM 766 C CA . ARG A 1 92 ? 12.539 25.641 15.109 1 91.56 92 ARG A CA 1
ATOM 767 C C . ARG A 1 92 ? 11.242 24.906 15.414 1 91.56 92 ARG A C 1
ATOM 769 O O . ARG A 1 92 ? 10.289 24.938 14.625 1 91.56 92 ARG A O 1
ATOM 776 N N . THR A 1 93 ? 11.203 24.328 16.562 1 92.38 93 THR A N 1
ATOM 777 C CA . THR A 1 93 ? 10.062 23.531 16.969 1 92.38 93 THR A CA 1
ATOM 778 C C . THR A 1 93 ? 8.797 24.375 17.031 1 92.38 93 THR A C 1
ATOM 780 O O . THR A 1 93 ? 7.703 23.891 16.734 1 92.38 93 THR A O 1
ATOM 783 N N . ALA A 1 94 ? 8.977 25.672 17.344 1 93 94 ALA A N 1
ATOM 784 C CA . ALA A 1 94 ? 7.84 26.578 17.422 1 93 94 ALA A CA 1
ATOM 785 C C . ALA A 1 94 ? 7.203 26.781 16.047 1 93 94 ALA A C 1
ATOM 787 O O . ALA A 1 94 ? 5.977 26.828 15.93 1 93 94 ALA A O 1
ATOM 788 N N . ASP A 1 95 ? 8.055 26.922 15.07 1 93.69 95 ASP A N 1
ATOM 789 C CA . ASP A 1 95 ? 7.555 27.094 13.711 1 93.69 95 ASP A CA 1
ATOM 790 C C . ASP A 1 95 ? 6.812 25.859 13.234 1 93.69 95 ASP A C 1
ATOM 792 O O . ASP A 1 95 ? 5.832 25.953 12.492 1 93.69 95 ASP A O 1
ATOM 796 N N . PHE A 1 96 ? 7.332 24.75 13.664 1 96.38 96 PHE A N 1
ATOM 797 C CA . PHE A 1 96 ? 6.66 23.5 13.297 1 96.38 96 PHE A CA 1
ATOM 798 C C . PHE A 1 96 ? 5.289 23.422 13.953 1 96.38 96 PHE A C 1
ATOM 800 O O . PHE A 1 96 ? 4.305 23.062 13.305 1 96.38 96 PHE A O 1
ATOM 807 N N . PHE A 1 97 ? 5.223 23.703 15.195 1 95.38 97 PHE A N 1
ATOM 808 C CA . PHE A 1 97 ? 3.957 23.719 15.922 1 95.38 97 PHE A CA 1
ATOM 809 C C . PHE A 1 97 ? 2.971 24.688 15.281 1 95.38 97 PHE A C 1
ATOM 811 O O . PHE A 1 97 ? 1.776 24.391 15.188 1 95.38 97 PHE A O 1
ATOM 818 N N . PHE A 1 98 ? 3.498 25.797 14.852 1 95.62 98 PHE A N 1
ATOM 819 C CA . PHE A 1 98 ? 2.656 26.797 14.203 1 95.62 98 PHE A CA 1
ATOM 820 C C . PHE A 1 98 ? 2.102 26.266 12.891 1 95.62 98 PHE A C 1
ATOM 822 O O . PHE A 1 98 ? 0.969 26.578 12.516 1 95.62 98 PHE A O 1
ATOM 829 N N . MET A 1 99 ? 2.889 25.516 12.164 1 96.75 99 MET A N 1
ATOM 830 C CA . MET A 1 99 ? 2.393 24.906 10.938 1 96.75 99 MET A CA 1
ATOM 831 C C . MET A 1 99 ? 1.223 23.969 11.234 1 96.75 99 MET A C 1
ATOM 833 O O . MET A 1 99 ? 0.217 23.984 10.516 1 96.75 99 MET A O 1
ATOM 837 N N . LEU A 1 100 ? 1.364 23.156 12.312 1 97.06 100 LEU A N 1
ATOM 838 C CA . LEU A 1 100 ? 0.304 22.219 12.703 1 97.06 100 LEU A CA 1
ATOM 839 C C . LEU A 1 100 ? -0.956 22.984 13.109 1 97.06 100 LEU A C 1
ATOM 841 O O . LEU A 1 100 ? -2.066 22.594 12.75 1 97.06 100 LEU A O 1
ATOM 845 N N . LEU A 1 101 ? -0.74 24.047 13.805 1 96.06 101 LEU A N 1
ATOM 846 C CA . LEU A 1 101 ? -1.864 24.875 14.234 1 96.06 101 LEU A CA 1
ATOM 847 C C . LEU A 1 101 ? -2.559 25.5 13.031 1 96.06 101 LEU A C 1
ATOM 849 O O . LEU A 1 101 ? -3.789 25.562 12.977 1 96.06 101 LEU A O 1
ATOM 853 N N . PHE A 1 102 ? -1.721 26.031 12.164 1 96.25 102 PHE A N 1
ATOM 854 C CA . PHE A 1 102 ? -2.264 26.609 10.945 1 96.25 102 PHE A CA 1
ATOM 855 C C . PHE A 1 102 ? -3.072 25.578 10.164 1 96.25 102 PHE A C 1
ATOM 857 O O . PHE A 1 102 ? -4.215 25.844 9.781 1 96.25 102 PHE A O 1
ATOM 864 N N . GLY A 1 103 ? -2.484 24.438 9.938 1 96.88 103 GLY A N 1
ATOM 865 C CA . GLY A 1 103 ? -3.162 23.375 9.203 1 96.88 103 GLY A CA 1
ATOM 866 C C . GLY A 1 103 ? -4.434 22.906 9.883 1 96.88 103 GLY A C 1
ATOM 867 O O . GLY A 1 103 ? -5.465 22.734 9.227 1 96.88 103 GLY A O 1
ATOM 868 N N . GLY A 1 104 ? -4.324 22.641 11.188 1 96.5 104 GLY A N 1
ATOM 869 C CA . GLY A 1 104 ? -5.5 22.219 11.938 1 96.5 104 GLY A CA 1
ATOM 870 C C . GLY A 1 104 ? -6.641 23.219 11.867 1 96.5 104 GLY A C 1
ATOM 871 O O . GLY A 1 104 ? -7.801 22.828 11.703 1 96.5 104 GLY A O 1
ATOM 872 N N . THR A 1 105 ? -6.32 24.469 11.977 1 95.25 105 THR A N 1
ATOM 873 C CA . THR A 1 105 ? -7.332 25.531 11.93 1 95.25 105 THR A CA 1
ATOM 874 C C . THR A 1 105 ? -7.969 25.594 10.547 1 95.25 105 THR A C 1
ATOM 876 O O . THR A 1 105 ? -9.188 25.688 10.422 1 95.25 105 THR A O 1
ATOM 879 N N . LEU A 1 106 ? -7.137 25.562 9.57 1 95.44 106 LEU A N 1
ATOM 880 C CA . LEU A 1 106 ? -7.648 25.625 8.211 1 95.44 106 LEU A CA 1
ATOM 881 C C . LEU A 1 106 ? -8.57 24.438 7.918 1 95.44 106 LEU A C 1
ATOM 883 O O . LEU A 1 106 ? -9.641 24.609 7.328 1 95.44 106 LEU A O 1
ATOM 887 N N . LEU A 1 107 ? -8.164 23.266 8.328 1 94.94 107 LEU A N 1
ATOM 888 C CA . LEU A 1 107 ? -8.969 22.062 8.109 1 94.94 107 LEU A CA 1
ATOM 889 C C . LEU A 1 107 ? -10.305 22.172 8.836 1 94.94 107 LEU A C 1
ATOM 891 O O . LEU A 1 107 ? -11.344 21.797 8.289 1 94.94 107 LEU A O 1
ATOM 895 N N . THR A 1 108 ? -10.258 22.656 10.023 1 91.88 108 THR A N 1
ATOM 896 C CA . THR A 1 108 ? -11.477 22.828 10.805 1 91.88 108 THR A CA 1
ATOM 897 C C . THR A 1 108 ? -12.422 23.812 10.133 1 91.88 108 THR A C 1
ATOM 899 O O . THR A 1 108 ? -13.625 23.578 10.055 1 91.88 108 THR A O 1
ATOM 902 N N . ILE A 1 109 ? -11.852 24.891 9.609 1 89.25 109 ILE A N 1
ATOM 903 C CA . ILE A 1 109 ? -12.648 25.891 8.922 1 89.25 109 ILE A CA 1
ATOM 904 C C . ILE A 1 109 ? -13.289 25.281 7.676 1 89.25 109 ILE A C 1
ATOM 906 O O . ILE A 1 109 ? -14.461 25.531 7.383 1 89.25 109 ILE A O 1
ATOM 910 N N . TYR A 1 110 ? -12.555 24.453 6.977 1 85.75 110 TYR A N 1
ATOM 911 C CA . TYR A 1 110 ? -13.07 23.797 5.777 1 85.75 110 TYR A CA 1
ATOM 912 C C . TYR A 1 110 ? -14.266 22.922 6.102 1 85.75 110 TYR A C 1
ATOM 914 O O . TYR A 1 110 ? -15.273 22.938 5.387 1 85.75 110 TYR A O 1
ATOM 922 N N . VAL A 1 111 ? -14.203 22.141 7.148 1 83.62 111 VAL A N 1
ATOM 923 C CA . VAL A 1 111 ? -15.227 21.141 7.461 1 83.62 111 VAL A CA 1
ATOM 924 C C . VAL A 1 111 ? -16.422 21.828 8.141 1 83.62 111 VAL A C 1
ATOM 926 O O . VAL A 1 111 ? -17.562 21.547 7.809 1 83.62 111 VAL A O 1
ATOM 929 N N . VAL A 1 112 ? -16.125 22.672 9.078 1 77.81 112 VAL A N 1
ATOM 930 C CA . VAL A 1 112 ? -17.203 23.359 9.789 1 77.81 112 VAL A CA 1
ATOM 931 C C . VAL A 1 112 ? -17.891 24.344 8.844 1 77.81 112 VAL A C 1
ATOM 933 O O . VAL A 1 112 ? -19.125 24.469 8.852 1 77.81 112 VAL A O 1
ATOM 936 N N . GLY A 1 113 ? -17.047 25.078 8.016 1 74.62 113 GLY A N 1
ATOM 937 C CA . GLY A 1 113 ? -17.609 26 7.051 1 74.62 113 GLY A CA 1
ATOM 938 C C . GLY A 1 113 ? -18.359 25.312 5.922 1 74.62 113 GLY A C 1
ATOM 939 O O . GLY A 1 113 ? -19.406 25.781 5.48 1 74.62 113 GLY A O 1
ATOM 940 N N . GLY A 1 114 ? -17.734 24.266 5.352 1 68.12 114 GLY A N 1
ATOM 941 C CA . GLY A 1 114 ? -18.391 23.484 4.305 1 68.12 114 GLY A CA 1
ATOM 942 C C . GLY A 1 114 ? -19.703 22.859 4.754 1 68.12 114 GLY A C 1
ATOM 943 O O . GLY A 1 114 ? -20.656 22.797 3.988 1 68.12 114 GLY A O 1
ATOM 944 N N . GLY A 1 115 ? -19.641 22.266 5.852 1 59.88 115 GLY A N 1
ATOM 945 C CA . GLY A 1 115 ? -20.891 21.734 6.395 1 59.88 115 GLY A CA 1
ATOM 946 C C . GLY A 1 115 ? -22 22.766 6.457 1 59.88 115 GLY A C 1
ATOM 947 O O . GLY A 1 115 ? -23.156 22.453 6.18 1 59.88 115 GLY A O 1
ATOM 948 N N . MET A 1 116 ? -21.578 23.875 6.727 1 57.56 116 MET A N 1
ATOM 949 C CA . MET A 1 116 ? -22.562 24.953 6.805 1 57.56 116 MET A CA 1
ATOM 950 C C . MET A 1 116 ? -23.062 25.344 5.418 1 57.56 116 MET A C 1
ATOM 952 O O . MET A 1 116 ? -24.219 25.734 5.254 1 57.56 116 MET A O 1
ATOM 956 N N . LEU A 1 117 ? -22.078 25.156 4.535 1 54.88 117 LEU A N 1
ATOM 957 C CA . LEU A 1 117 ? -22.469 25.547 3.184 1 54.88 117 LEU A CA 1
ATOM 958 C C . LEU A 1 117 ? -22.922 24.328 2.383 1 54.88 117 LEU A C 1
ATOM 960 O O . LEU A 1 117 ? -22.375 23.234 2.557 1 54.88 117 LEU A O 1
ATOM 964 N N . THR A 1 118 ? -24.188 24.047 2.123 1 50.69 118 THR A N 1
ATOM 965 C CA . THR A 1 118 ? -24.875 22.984 1.397 1 50.69 118 THR A CA 1
ATOM 966 C C . THR A 1 118 ? -23.938 22.297 0.416 1 50.69 118 THR A C 1
ATOM 968 O O . THR A 1 118 ? -24.203 21.188 -0.062 1 50.69 118 THR A O 1
ATOM 971 N N . PHE A 1 119 ? -23.125 22.984 -0.065 1 48.06 119 PHE A N 1
ATOM 972 C CA . PHE A 1 119 ? -22.375 22.469 -1.206 1 48.06 119 PHE A CA 1
ATOM 973 C C . PHE A 1 119 ? -21.375 21.406 -0.766 1 48.06 119 PHE A C 1
ATOM 975 O O . PHE A 1 119 ? -20.828 20.672 -1.595 1 48.06 119 PHE A O 1
ATOM 982 N N . ALA A 1 120 ? -21.109 21.312 0.528 1 56.47 120 ALA A N 1
ATOM 983 C CA . ALA A 1 120 ? -19.906 20.516 0.825 1 56.47 120 ALA A CA 1
ATOM 984 C C . ALA A 1 120 ? -20.281 19.203 1.516 1 56.47 120 ALA A C 1
ATOM 986 O O . ALA A 1 120 ? -19.812 18.922 2.621 1 56.47 120 ALA A O 1
ATOM 987 N N . ALA A 1 121 ? -21.281 18.641 0.973 1 56.25 121 ALA A N 1
ATOM 988 C CA . ALA A 1 121 ? -21.906 17.375 1.359 1 56.25 121 ALA A CA 1
ATOM 989 C C . ALA A 1 121 ? -20.844 16.312 1.603 1 56.25 121 ALA A C 1
ATOM 991 O O . ALA A 1 121 ? -20.891 15.586 2.602 1 56.25 121 ALA A O 1
ATOM 992 N N . PRO A 1 122 ? -19.859 16.344 0.751 1 61.97 122 PRO A N 1
ATOM 993 C CA . PRO A 1 122 ? -18.969 15.211 0.949 1 61.97 122 PRO A CA 1
ATOM 994 C C . PRO A 1 122 ? -18.125 15.328 2.221 1 61.97 122 PRO A C 1
ATOM 996 O O . PRO A 1 122 ? -17.625 14.32 2.727 1 61.97 122 PRO A O 1
ATOM 999 N N . PHE A 1 123 ? -18.156 16.562 2.789 1 65.31 123 PHE A N 1
ATOM 1000 C CA . PHE A 1 123 ? -17.297 16.75 3.957 1 65.31 123 PHE A CA 1
ATOM 1001 C C . PHE A 1 123 ? -18.094 16.547 5.242 1 65.31 123 PHE A C 1
ATOM 1003 O O . PHE A 1 123 ? -17.516 16.406 6.32 1 65.31 123 PHE A O 1
ATOM 1010 N N . ALA A 1 124 ? -19.328 16.516 5.016 1 60.62 124 ALA A N 1
ATOM 1011 C CA . ALA A 1 124 ? -20.188 16.422 6.188 1 60.62 124 ALA A CA 1
ATOM 1012 C C . ALA A 1 124 ? -19.969 15.109 6.93 1 60.62 124 ALA A C 1
ATOM 1014 O O . ALA A 1 124 ? -20.203 15.023 8.141 1 60.62 124 ALA A O 1
ATOM 1015 N N . ASP A 1 125 ? -19.359 14.234 6.285 1 71.81 125 ASP A N 1
ATOM 1016 C CA . ASP A 1 125 ? -19.234 12.922 6.918 1 71.81 125 ASP A CA 1
ATOM 1017 C C . ASP A 1 125 ? -17.844 12.734 7.516 1 71.81 125 ASP A C 1
ATOM 1019 O O . ASP A 1 125 ? -17.547 11.672 8.062 1 71.81 125 ASP A O 1
ATOM 1023 N N . ILE A 1 126 ? -17.172 13.836 7.434 1 78.06 126 ILE A N 1
ATOM 1024 C CA . ILE A 1 126 ? -15.836 13.711 8.008 1 78.06 126 ILE A CA 1
ATOM 1025 C C . ILE A 1 126 ? -15.883 14.039 9.5 1 78.06 126 ILE A C 1
ATOM 1027 O O . ILE A 1 126 ? -16.141 15.188 9.883 1 78.06 126 ILE A O 1
ATOM 1031 N N . LEU A 1 127 ? -15.625 13.031 10.281 1 78.31 127 LEU A N 1
ATOM 1032 C CA . LEU A 1 127 ? -15.766 13.156 11.727 1 78.31 127 LEU A CA 1
ATOM 1033 C C . LEU A 1 127 ? -14.422 13.438 12.383 1 78.31 127 LEU A C 1
ATOM 1035 O O . LEU A 1 127 ? -14.367 13.969 13.492 1 78.31 127 LEU A O 1
ATOM 1039 N N . PHE A 1 128 ? -13.344 13.062 11.734 1 89.69 128 PHE A N 1
ATOM 1040 C CA . PHE A 1 128 ? -12.008 13.227 12.289 1 89.69 128 PHE A CA 1
ATOM 1041 C C . PHE A 1 128 ? -11.055 13.805 11.25 1 89.69 128 PHE A C 1
ATOM 1043 O O . PHE A 1 128 ? -11.094 13.406 10.086 1 89.69 128 PHE A O 1
ATOM 1050 N N . LEU A 1 129 ? -10.258 14.75 11.719 1 93.44 129 LEU A N 1
ATOM 1051 C CA . LEU A 1 129 ? -9.359 15.438 10.805 1 93.44 129 LEU A CA 1
ATOM 1052 C C . LEU A 1 129 ? -7.914 15 11.023 1 93.44 129 LEU A C 1
ATOM 1054 O O . LEU A 1 129 ? -6.992 15.586 10.445 1 93.44 129 LEU A O 1
ATOM 1058 N N . SER A 1 130 ? -7.691 14.047 11.867 1 94.75 130 SER A N 1
ATOM 1059 C CA . SER A 1 130 ? -6.352 13.562 12.18 1 94.75 130 SER A CA 1
ATOM 1060 C C . SER A 1 130 ? -5.637 13.078 10.922 1 94.75 130 SER A C 1
ATOM 1062 O O . SER A 1 130 ? -4.496 13.461 10.664 1 94.75 130 SER A O 1
ATOM 1064 N N . ASN A 1 131 ? -6.32 12.367 10.086 1 93.88 131 ASN A N 1
ATOM 1065 C CA . ASN A 1 131 ? -5.727 11.844 8.867 1 93.88 131 ASN A CA 1
ATOM 1066 C C . ASN A 1 131 ? -5.434 12.961 7.863 1 93.88 131 ASN A C 1
ATOM 1068 O O . ASN A 1 131 ? -4.422 12.922 7.164 1 93.88 131 ASN A O 1
ATOM 1072 N N . SER A 1 132 ? -6.324 13.828 7.824 1 95.5 132 SER A N 1
ATOM 1073 C CA . SER A 1 132 ? -6.117 14.961 6.922 1 95.5 132 SER A CA 1
ATOM 1074 C C . SER A 1 132 ? -4.887 15.766 7.324 1 95.5 132 SER A C 1
ATOM 1076 O O . SER A 1 132 ? -4.125 16.219 6.465 1 95.5 132 SER A O 1
ATOM 1078 N N . LEU A 1 133 ? -4.77 15.969 8.594 1 97.25 133 LEU A N 1
ATOM 1079 C CA . LEU A 1 133 ? -3.613 16.703 9.078 1 97.25 133 LEU A CA 1
ATOM 1080 C C . LEU A 1 133 ? -2.32 15.969 8.758 1 97.25 133 LEU A C 1
ATOM 1082 O O . LEU A 1 133 ? -1.332 16.578 8.344 1 97.25 133 LEU A O 1
ATOM 1086 N N . THR A 1 134 ? -2.309 14.672 8.938 1 96.12 134 THR A N 1
ATOM 1087 C CA . THR A 1 134 ? -1.152 13.859 8.586 1 96.12 134 THR A CA 1
ATOM 1088 C C . THR A 1 134 ? -0.846 13.969 7.098 1 96.12 134 THR A C 1
ATOM 1090 O O . THR A 1 134 ? 0.315 14.102 6.703 1 96.12 134 THR A O 1
ATOM 1093 N N . PHE A 1 135 ? -1.868 13.945 6.352 1 96.44 135 PHE A N 1
ATOM 1094 C CA . PHE A 1 135 ? -1.698 14.039 4.906 1 96.44 135 PHE A CA 1
ATOM 1095 C C . PHE A 1 135 ? -1.16 15.406 4.512 1 96.44 135 PHE A C 1
ATOM 1097 O O . PHE A 1 135 ? -0.405 15.523 3.543 1 96.44 135 PHE A O 1
ATOM 1104 N N . MET A 1 136 ? -1.548 16.391 5.234 1 97.88 136 MET A N 1
ATOM 1105 C CA . MET A 1 136 ? -0.979 17.719 5.008 1 97.88 136 MET A CA 1
ATOM 1106 C C . MET A 1 136 ? 0.533 17.703 5.215 1 97.88 136 MET A C 1
ATOM 1108 O O . MET A 1 136 ? 1.276 18.281 4.422 1 97.88 136 MET A O 1
ATOM 1112 N N . MET A 1 137 ? 0.938 17.062 6.254 1 97.56 137 MET A N 1
ATOM 1113 C CA . MET A 1 137 ? 2.365 16.969 6.551 1 97.56 137 MET A CA 1
ATOM 1114 C C . MET A 1 137 ? 3.107 16.234 5.441 1 97.56 137 MET A C 1
ATOM 1116 O O . MET A 1 137 ? 4.195 16.656 5.035 1 97.56 137 MET A O 1
ATOM 1120 N N . VAL A 1 138 ? 2.504 15.219 4.953 1 96.38 138 VAL A N 1
ATOM 1121 C CA . VAL A 1 138 ? 3.086 14.453 3.854 1 96.38 138 VAL A CA 1
ATOM 1122 C C . VAL A 1 138 ? 3.238 15.352 2.629 1 96.38 138 VAL A C 1
ATOM 1124 O O . VAL A 1 138 ? 4.281 15.352 1.972 1 96.38 138 VAL A O 1
ATOM 1127 N N . TYR A 1 139 ? 2.232 16.078 2.393 1 97.88 139 TYR A N 1
ATOM 1128 C CA . TYR A 1 139 ? 2.23 16.969 1.233 1 97.88 139 TYR A CA 1
ATOM 1129 C C . TYR A 1 139 ? 3.332 18.016 1.343 1 97.88 139 TYR A C 1
ATOM 1131 O O . TYR A 1 139 ? 4.098 18.219 0.398 1 97.88 139 TYR A O 1
ATOM 1139 N N . VAL A 1 140 ? 3.422 18.625 2.438 1 97.88 140 VAL A N 1
ATOM 1140 C CA . VAL A 1 140 ? 4.414 19.672 2.635 1 97.88 140 VAL A CA 1
ATOM 1141 C C . VAL A 1 140 ? 5.82 19.094 2.514 1 97.88 140 VAL A C 1
ATOM 1143 O O . VAL A 1 140 ? 6.676 19.641 1.825 1 97.88 140 VAL A O 1
ATOM 1146 N N . TRP A 1 141 ? 6.012 17.984 3.186 1 96.94 141 TRP A N 1
ATOM 1147 C CA . TRP A 1 141 ? 7.32 17.344 3.105 1 96.94 141 TRP A CA 1
ATOM 1148 C C . TRP A 1 141 ? 7.656 16.969 1.664 1 96.94 141 TRP A C 1
ATOM 1150 O O . TRP A 1 141 ? 8.781 17.172 1.212 1 96.94 141 TRP A O 1
ATOM 1160 N N . SER A 1 142 ? 6.734 16.375 0.945 1 97.06 142 SER A N 1
ATOM 1161 C CA . SER A 1 142 ? 6.969 15.914 -0.421 1 97.06 142 SER A CA 1
ATOM 1162 C C . SER A 1 142 ? 7.336 17.078 -1.337 1 97.06 142 SER A C 1
ATOM 1164 O O . SER A 1 142 ? 8.164 16.922 -2.24 1 97.06 142 SER A O 1
ATOM 1166 N N . LYS A 1 143 ? 6.711 18.219 -1.109 1 97.19 143 LYS A N 1
ATOM 1167 C CA . LYS A 1 143 ? 6.992 19.391 -1.925 1 97.19 143 LYS A CA 1
ATOM 1168 C C . LYS A 1 143 ? 8.359 19.984 -1.595 1 97.19 143 LYS A C 1
ATOM 1170 O O . LYS A 1 143 ? 9.039 20.516 -2.473 1 97.19 143 LYS A O 1
ATOM 1175 N N . ARG A 1 144 ? 8.805 19.859 -0.407 1 96.75 144 ARG A N 1
ATOM 1176 C CA . ARG A 1 144 ? 10.07 20.438 0.036 1 96.75 144 ARG A CA 1
ATOM 1177 C C . ARG A 1 144 ? 11.242 19.516 -0.289 1 96.75 144 ARG A C 1
ATOM 1179 O O . ARG A 1 144 ? 12.398 19.938 -0.248 1 96.75 144 ARG A O 1
ATOM 1186 N N . ASN A 1 145 ? 10.938 18.281 -0.588 1 95.81 145 ASN A N 1
ATOM 1187 C CA . ASN A 1 145 ? 11.969 17.297 -0.927 1 95.81 145 ASN A CA 1
ATOM 1188 C C . ASN A 1 145 ? 11.703 16.656 -2.287 1 95.81 145 ASN A C 1
ATOM 1190 O O . ASN A 1 145 ? 11.609 15.43 -2.396 1 95.81 145 ASN A O 1
ATOM 1194 N N . PRO A 1 146 ? 11.781 17.438 -3.361 1 95.44 146 PRO A N 1
ATOM 1195 C CA . PRO A 1 146 ? 11.352 16.969 -4.68 1 95.44 146 PRO A CA 1
ATOM 1196 C C . PRO A 1 146 ? 12.297 15.93 -5.27 1 95.44 146 PRO A C 1
ATOM 1198 O O . PRO A 1 146 ? 11.914 15.172 -6.164 1 95.44 146 PRO A O 1
ATOM 1201 N N . HIS A 1 147 ? 13.531 15.742 -4.785 1 95.25 147 HIS A N 1
ATOM 1202 C CA . HIS A 1 147 ? 14.523 14.898 -5.438 1 95.25 147 HIS A CA 1
ATOM 1203 C C . HIS A 1 147 ? 14.633 13.539 -4.75 1 95.25 147 HIS A C 1
ATOM 1205 O O . HIS A 1 147 ? 15.336 12.648 -5.234 1 95.25 147 HIS A O 1
ATOM 1211 N N . VAL A 1 148 ? 13.961 13.383 -3.623 1 94 148 VAL A N 1
ATOM 1212 C CA . VAL A 1 148 ? 14.008 12.109 -2.914 1 94 148 VAL A CA 1
ATOM 1213 C C . VAL A 1 148 ? 13.273 11.039 -3.721 1 94 148 VAL A C 1
ATOM 1215 O O . VAL A 1 148 ? 12.141 11.25 -4.148 1 94 148 VAL A O 1
ATOM 1218 N N . GLN A 1 149 ? 13.938 9.906 -3.996 1 93.06 149 GLN A N 1
ATOM 1219 C CA . GLN A 1 149 ? 13.352 8.789 -4.727 1 93.06 149 GLN A CA 1
ATOM 1220 C C . GLN A 1 149 ? 12.656 7.816 -3.775 1 93.06 149 GLN A C 1
ATOM 1222 O O . GLN A 1 149 ? 13.188 7.5 -2.709 1 93.06 149 GLN A O 1
ATOM 1227 N N . MET A 1 150 ? 11.477 7.441 -4.117 1 92.38 150 MET A N 1
ATOM 1228 C CA . MET A 1 150 ? 10.695 6.488 -3.34 1 92.38 150 MET A CA 1
ATOM 1229 C C . MET A 1 150 ? 10.172 5.359 -4.227 1 92.38 150 MET A C 1
ATOM 1231 O O . MET A 1 150 ? 10.18 5.477 -5.453 1 92.38 150 MET A O 1
ATOM 1235 N N . SER A 1 151 ? 9.883 4.211 -3.598 1 89.62 151 SER A N 1
ATOM 1236 C CA . SER A 1 151 ? 9.344 3.078 -4.336 1 89.62 151 SER A CA 1
ATOM 1237 C C . SER A 1 151 ? 8.164 2.451 -3.6 1 89.62 151 SER A C 1
ATOM 1239 O O . SER A 1 151 ? 8.023 2.613 -2.385 1 89.62 151 SER A O 1
ATOM 1241 N N . PHE A 1 152 ? 7.285 1.917 -4.441 1 89.19 152 PHE A N 1
ATOM 1242 C CA . PHE A 1 152 ? 6.156 1.166 -3.904 1 89.19 152 PHE A CA 1
ATOM 1243 C C . PHE A 1 152 ? 6.352 -0.331 -4.113 1 89.19 152 PHE A C 1
ATOM 1245 O O . PHE A 1 152 ? 6.004 -0.865 -5.172 1 89.19 152 PHE A O 1
ATOM 1252 N N . LEU A 1 153 ? 6.871 -1.021 -3.092 1 83.19 153 LEU A N 1
ATOM 1253 C CA . LEU A 1 153 ? 7.051 -2.467 -3.045 1 83.19 153 LEU A CA 1
ATOM 1254 C C . LEU A 1 153 ? 7.871 -2.953 -4.234 1 83.19 153 LEU A C 1
ATOM 1256 O O . LEU A 1 153 ? 7.664 -4.066 -4.723 1 83.19 153 LEU A O 1
ATOM 1260 N N . GLY A 1 154 ? 8.641 -2.041 -4.812 1 77.69 154 GLY A N 1
ATOM 1261 C CA . GLY A 1 154 ? 9.461 -2.418 -5.953 1 77.69 154 GLY A CA 1
ATOM 1262 C C . GLY A 1 154 ? 8.688 -2.418 -7.266 1 77.69 154 GLY A C 1
ATOM 1263 O O . GLY A 1 154 ? 9.266 -2.662 -8.328 1 77.69 154 GLY A O 1
ATOM 1264 N N . LEU A 1 155 ? 7.434 -2.158 -7.242 1 81.44 155 LEU A N 1
ATOM 1265 C CA . LEU A 1 155 ? 6.605 -2.152 -8.445 1 81.44 155 LEU A CA 1
ATOM 1266 C C . LEU A 1 155 ? 6.895 -0.922 -9.297 1 81.44 155 LEU A C 1
ATOM 1268 O O . LEU A 1 155 ? 7.07 -1.032 -10.516 1 81.44 155 LEU A O 1
ATOM 1272 N N . PHE A 1 156 ? 6.934 0.224 -8.594 1 85.38 156 PHE A N 1
ATOM 1273 C CA . PHE A 1 156 ? 7.266 1.442 -9.32 1 85.38 156 PHE A CA 1
ATOM 1274 C C . PHE A 1 156 ? 8.016 2.422 -8.43 1 85.38 156 PHE A C 1
ATOM 1276 O O . PHE A 1 156 ? 7.891 2.373 -7.199 1 85.38 156 PHE A O 1
ATOM 1283 N N . SER A 1 157 ? 8.797 3.17 -9.094 1 88.94 157 SER A N 1
ATOM 1284 C CA . SER A 1 157 ? 9.578 4.211 -8.422 1 88.94 157 SER A CA 1
ATOM 1285 C C . SER A 1 157 ? 9.117 5.602 -8.844 1 88.94 157 SER A C 1
ATOM 1287 O O . SER A 1 157 ? 8.711 5.805 -9.984 1 88.94 157 SER A O 1
ATOM 1289 N N . PHE A 1 158 ? 9.086 6.426 -7.906 1 92.5 158 PHE A N 1
ATOM 1290 C CA . PHE A 1 158 ? 8.68 7.801 -8.172 1 92.5 158 PHE A CA 1
ATOM 1291 C C . PHE A 1 158 ? 9.398 8.766 -7.23 1 92.5 158 PHE A C 1
ATOM 1293 O O . PHE A 1 158 ? 10.078 8.344 -6.297 1 92.5 158 PHE A O 1
ATOM 1300 N N . THR A 1 159 ? 9.211 10 -7.543 1 95.25 159 THR A N 1
ATOM 1301 C CA . THR A 1 159 ? 9.82 11.008 -6.688 1 95.25 159 THR A CA 1
ATOM 1302 C C . THR A 1 159 ? 8.812 11.531 -5.668 1 95.25 159 THR A C 1
ATOM 1304 O O . THR A 1 159 ? 7.605 11.352 -5.832 1 95.25 159 THR A O 1
ATOM 1307 N N . ALA A 1 160 ? 9.266 12.211 -4.668 1 95.31 160 ALA A N 1
ATOM 1308 C CA . ALA A 1 160 ? 8.531 12.586 -3.463 1 95.31 160 ALA A CA 1
ATOM 1309 C C . ALA A 1 160 ? 7.301 13.422 -3.811 1 95.31 160 ALA A C 1
ATOM 1311 O O . ALA A 1 160 ? 6.234 13.242 -3.219 1 95.31 160 ALA A O 1
ATOM 1312 N N . PRO A 1 161 ? 7.348 14.312 -4.77 1 96.81 161 PRO A N 1
ATOM 1313 C CA . PRO A 1 161 ? 6.164 15.133 -5.035 1 96.81 161 PRO A CA 1
ATOM 1314 C C . PRO A 1 161 ? 4.949 14.312 -5.453 1 96.81 161 PRO A C 1
ATOM 1316 O O . PRO A 1 161 ? 3.812 14.766 -5.32 1 96.81 161 PRO A O 1
ATOM 1319 N N . TYR A 1 162 ? 5.18 13.086 -5.801 1 96.06 162 TYR A N 1
ATOM 1320 C CA . TYR A 1 162 ? 4.082 12.227 -6.23 1 96.06 162 TYR A CA 1
ATOM 1321 C C . TYR A 1 162 ? 3.557 11.398 -5.066 1 96.06 162 TYR A C 1
ATOM 1323 O O . TYR A 1 162 ? 2.52 10.742 -5.184 1 96.06 162 TYR A O 1
ATOM 1331 N N . LEU A 1 163 ? 4.188 11.469 -4.02 1 95.31 163 LEU A N 1
ATOM 1332 C CA . LEU A 1 163 ? 3.85 10.625 -2.875 1 95.31 163 LEU A CA 1
ATOM 1333 C C . LEU A 1 163 ? 2.408 10.852 -2.438 1 95.31 163 LEU A C 1
ATOM 1335 O O . LEU A 1 163 ? 1.647 9.898 -2.26 1 95.31 163 LEU A O 1
ATOM 1339 N N . PRO A 1 164 ? 1.941 12.109 -2.314 1 96.44 164 PRO A N 1
ATOM 1340 C CA . PRO A 1 164 ? 0.557 12.312 -1.881 1 96.44 164 PRO A CA 1
ATOM 1341 C C . PRO A 1 164 ? -0.458 11.688 -2.834 1 96.44 164 PRO A C 1
ATOM 1343 O O . PRO A 1 164 ? -1.481 11.156 -2.393 1 96.44 164 PRO A O 1
ATOM 1346 N N . TRP A 1 165 ? -0.138 11.688 -4.059 1 95.44 165 TRP A N 1
ATOM 1347 C CA . TRP A 1 165 ? -1.033 11.109 -5.055 1 95.44 165 TRP A CA 1
ATOM 1348 C C . TRP A 1 165 ? -1.049 9.586 -4.953 1 95.44 165 TRP A C 1
ATOM 1350 O O . TRP A 1 165 ? -2.102 8.961 -5.09 1 95.44 165 TRP A O 1
ATOM 1360 N N . VAL A 1 166 ? 0.069 9.062 -4.742 1 93.06 166 VAL A N 1
ATOM 1361 C CA . VAL A 1 166 ? 0.175 7.617 -4.57 1 93.06 166 VAL A CA 1
ATOM 1362 C C . VAL A 1 166 ? -0.59 7.188 -3.322 1 93.06 166 VAL A C 1
ATOM 1364 O O . VAL A 1 166 ? -1.335 6.203 -3.35 1 93.06 166 VAL A O 1
ATOM 1367 N N . LEU A 1 167 ? -0.426 7.965 -2.293 1 93.06 167 LEU A N 1
ATOM 1368 C CA . LEU A 1 167 ? -1.109 7.648 -1.043 1 93.06 167 LEU A CA 1
ATOM 1369 C C . LEU A 1 167 ? -2.619 7.809 -1.193 1 93.06 167 LEU A C 1
ATOM 1371 O O . LEU A 1 167 ? -3.389 7.02 -0.638 1 93.06 167 LEU A O 1
ATOM 1375 N N . LEU A 1 168 ? -3.023 8.812 -1.904 1 94.12 168 LEU A N 1
ATOM 1376 C CA . LEU A 1 168 ? -4.441 9 -2.186 1 94.12 168 LEU A CA 1
ATOM 1377 C C . LEU A 1 168 ? -5.008 7.793 -2.934 1 94.12 168 LEU A C 1
ATOM 1379 O O . LEU A 1 168 ? -6.07 7.277 -2.574 1 94.12 168 LEU A O 1
ATOM 1383 N N . GLY A 1 169 ? -4.27 7.383 -3.943 1 89.94 169 GLY A N 1
ATOM 1384 C CA . GLY A 1 169 ? -4.676 6.184 -4.66 1 89.94 169 GLY A CA 1
ATOM 1385 C C . GLY A 1 169 ? -4.789 4.965 -3.768 1 89.94 169 GLY A C 1
ATOM 1386 O O . GLY A 1 169 ? -5.746 4.195 -3.875 1 89.94 169 GLY A O 1
ATOM 1387 N N . PHE A 1 170 ? -3.896 4.887 -2.918 1 86.62 170 PHE A N 1
ATOM 1388 C CA . PHE A 1 170 ? -3.881 3.768 -1.982 1 86.62 170 PHE A CA 1
ATOM 1389 C C . PHE A 1 170 ? -5.059 3.85 -1.02 1 86.62 170 PHE A C 1
ATOM 1391 O O . PHE A 1 170 ? -5.68 2.834 -0.704 1 86.62 170 PHE A O 1
ATOM 1398 N N . SER A 1 171 ? -5.312 5.012 -0.562 1 87.88 171 SER A N 1
ATOM 1399 C CA . SER A 1 171 ? -6.438 5.203 0.348 1 87.88 171 SER A CA 1
ATOM 1400 C C . SER A 1 171 ? -7.758 4.82 -0.316 1 87.88 171 SER A C 1
ATOM 1402 O O . SER A 1 171 ? -8.602 4.172 0.301 1 87.88 171 SER A O 1
ATOM 1404 N N . VAL A 1 172 ? -7.945 5.141 -1.5 1 88 172 VAL A N 1
ATOM 1405 C CA . VAL A 1 172 ? -9.156 4.805 -2.242 1 88 172 VAL A CA 1
ATOM 1406 C C . VAL A 1 172 ? -9.242 3.291 -2.432 1 88 172 VAL A C 1
ATOM 1408 O O . VAL A 1 172 ? -10.328 2.707 -2.34 1 88 172 VAL A O 1
ATOM 1411 N N . MET A 1 173 ? -8.172 2.758 -2.652 1 84.62 173 MET A N 1
ATOM 1412 C CA . MET A 1 173 ? -8.125 1.312 -2.857 1 84.62 173 MET A CA 1
ATOM 1413 C C . MET A 1 173 ? -8.539 0.57 -1.591 1 84.62 173 MET A C 1
ATOM 1415 O O . MET A 1 173 ? -9.172 -0.484 -1.663 1 84.62 173 MET A O 1
ATOM 1419 N N . VAL A 1 174 ? -8.141 1.109 -0.46 1 83 174 VAL A N 1
ATOM 1420 C CA . VAL A 1 174 ? -8.445 0.463 0.812 1 83 174 VAL A CA 1
ATOM 1421 C C . VAL A 1 174 ? -9.883 0.787 1.227 1 83 174 VAL A C 1
ATOM 1423 O O . VAL A 1 174 ? -10.398 0.216 2.189 1 83 174 VAL A O 1
ATOM 1426 N N . GLY A 1 175 ? -10.539 1.66 0.554 1 80.75 175 GLY A N 1
ATOM 1427 C CA . GLY A 1 175 ? -11.945 1.929 0.799 1 80.75 175 GLY A CA 1
ATOM 1428 C C . GLY A 1 175 ? -12.18 3.199 1.594 1 80.75 175 GLY A C 1
ATOM 1429 O O . GLY A 1 175 ? -13.273 3.41 2.131 1 80.75 175 GLY A O 1
ATOM 1430 N N . SER A 1 176 ? -11.102 3.951 1.726 1 82.44 176 SER A N 1
ATOM 1431 C CA . SER A 1 176 ? -11.242 5.211 2.449 1 82.44 176 SER A CA 1
ATOM 1432 C C . SER A 1 176 ? -11.719 6.328 1.528 1 82.44 176 SER A C 1
ATOM 1434 O O . SER A 1 176 ? -11.523 6.266 0.314 1 82.44 176 SER A O 1
ATOM 1436 N N . SER A 1 177 ? -12.367 7.262 2.125 1 86.5 177 SER A N 1
ATOM 1437 C CA . SER A 1 177 ? -12.828 8.414 1.356 1 86.5 177 SER A CA 1
ATOM 1438 C C . SER A 1 177 ? -11.656 9.258 0.869 1 86.5 177 SER A C 1
ATOM 1440 O O . SER A 1 177 ? -10.766 9.594 1.646 1 86.5 177 SER A O 1
ATOM 1442 N N . PRO A 1 178 ? -11.703 9.586 -0.44 1 90.38 178 PRO A N 1
ATOM 1443 C CA . PRO A 1 178 ? -10.617 10.414 -0.968 1 90.38 178 PRO A CA 1
ATOM 1444 C C . PRO A 1 178 ? -10.664 11.852 -0.44 1 90.38 178 PRO A C 1
ATOM 1446 O O . PRO A 1 178 ? -9.656 12.562 -0.495 1 90.38 178 PRO A O 1
ATOM 1449 N N . TRP A 1 179 ? -11.781 12.195 0.106 1 89.31 179 TRP A N 1
ATOM 1450 C CA . TRP A 1 179 ? -11.977 13.586 0.509 1 89.31 179 TRP A CA 1
ATOM 1451 C C . TRP A 1 179 ? -11.094 13.93 1.704 1 89.31 179 TRP A C 1
ATOM 1453 O O . TRP A 1 179 ? -10.625 15.07 1.826 1 89.31 179 TRP A O 1
ATOM 1463 N N . VAL A 1 180 ? -10.859 13 2.527 1 90.19 180 VAL A N 1
ATOM 1464 C CA . VAL A 1 180 ? -10.023 13.227 3.703 1 90.19 180 VAL A CA 1
ATOM 1465 C C . VAL A 1 180 ? -8.602 13.555 3.268 1 90.19 180 VAL A C 1
ATOM 1467 O O . VAL A 1 180 ? -8 14.508 3.766 1 90.19 180 VAL A O 1
ATOM 1470 N N . ASP A 1 181 ? -8.125 12.828 2.299 1 94 181 ASP A N 1
ATOM 1471 C CA . ASP A 1 181 ? -6.77 13.047 1.802 1 94 181 ASP A CA 1
ATOM 1472 C C . ASP A 1 181 ? -6.684 14.328 0.98 1 94 181 ASP A C 1
ATOM 1474 O O . ASP A 1 181 ? -5.703 15.07 1.08 1 94 181 ASP A O 1
ATOM 1478 N N . LEU A 1 182 ? -7.707 14.578 0.259 1 94.62 182 LEU A N 1
ATOM 1479 C CA . LEU A 1 182 ? -7.719 15.766 -0.582 1 94.62 182 LEU A CA 1
ATOM 1480 C C . LEU A 1 182 ? -7.738 17.031 0.268 1 94.62 182 LEU A C 1
ATOM 1482 O O . LEU A 1 182 ? -7.102 18.031 -0.079 1 94.62 182 LEU A O 1
ATOM 1486 N N . LEU A 1 183 ? -8.492 16.953 1.324 1 93.5 183 LEU A N 1
ATOM 1487 C CA . LEU A 1 183 ? -8.516 18.078 2.252 1 93.5 183 LEU A CA 1
ATOM 1488 C C . LEU A 1 183 ? -7.121 18.344 2.824 1 93.5 183 LEU A C 1
ATOM 1490 O O . LEU A 1 183 ? -6.703 19.484 2.945 1 93.5 183 LEU A O 1
ATOM 1494 N N . GLY A 1 184 ? -6.445 17.266 3.174 1 96.38 184 GLY A N 1
ATOM 1495 C CA . GLY A 1 184 ? -5.082 17.406 3.658 1 96.38 184 GLY A CA 1
ATOM 1496 C C . GLY A 1 184 ? -4.141 18 2.627 1 96.38 184 GLY A C 1
ATOM 1497 O O . GLY A 1 184 ? -3.301 18.828 2.957 1 96.38 184 GLY A O 1
ATOM 1498 N N . MET A 1 185 ? -4.301 17.594 1.419 1 97.38 185 MET A N 1
ATOM 1499 C CA . MET A 1 185 ? -3.471 18.125 0.343 1 97.38 185 MET A CA 1
ATOM 1500 C C . MET A 1 185 ? -3.732 19.609 0.138 1 97.38 185 MET A C 1
ATOM 1502 O O . MET A 1 185 ? -2.803 20.391 -0.096 1 97.38 185 MET A O 1
ATOM 1506 N N . ALA A 1 186 ? -4.973 19.953 0.233 1 96.12 186 ALA A N 1
ATOM 1507 C CA . ALA A 1 186 ? -5.336 21.359 0.068 1 96.12 186 ALA A CA 1
ATOM 1508 C C . ALA A 1 186 ? -4.723 22.219 1.167 1 96.12 186 ALA A C 1
ATOM 1510 O O . ALA A 1 186 ? -4.176 23.297 0.893 1 96.12 186 ALA A O 1
ATOM 1511 N N . ALA A 1 187 ? -4.871 21.734 2.34 1 97.31 187 ALA A N 1
ATOM 1512 C CA . ALA A 1 187 ? -4.273 22.469 3.457 1 97.31 187 ALA A CA 1
ATOM 1513 C C . ALA A 1 187 ? -2.758 22.547 3.316 1 97.31 187 ALA A C 1
ATOM 1515 O O . ALA A 1 187 ? -2.154 23.578 3.586 1 97.31 187 ALA A O 1
ATOM 1516 N N . GLY A 1 188 ? -2.146 21.422 2.922 1 98.06 188 GLY A N 1
ATOM 1517 C CA . GLY A 1 188 ? -0.711 21.422 2.693 1 98.06 188 GLY A CA 1
ATOM 1518 C C . GLY A 1 188 ? -0.276 22.375 1.599 1 98.06 188 GLY A C 1
ATOM 1519 O O . GLY A 1 188 ? 0.75 23.047 1.726 1 98.06 188 GLY A O 1
ATOM 1520 N N . HIS A 1 189 ? -1.022 22.422 0.587 1 97.75 189 HIS A N 1
ATOM 1521 C CA . HIS A 1 189 ? -0.713 23.328 -0.511 1 97.75 189 HIS A CA 1
ATOM 1522 C C . HIS A 1 189 ? -0.828 24.781 -0.071 1 97.75 189 HIS A C 1
ATOM 1524 O O . HIS A 1 189 ? -0.014 25.625 -0.465 1 97.75 189 HIS A O 1
ATOM 1530 N N . ALA A 1 190 ? -1.875 25.031 0.679 1 97.38 190 ALA A N 1
ATOM 1531 C CA . ALA A 1 190 ? -2.049 26.391 1.194 1 97.38 190 ALA A CA 1
ATOM 1532 C C . ALA A 1 190 ? -0.845 26.812 2.031 1 97.38 190 ALA A C 1
ATOM 1534 O O . ALA A 1 190 ? -0.321 27.922 1.859 1 97.38 190 ALA A O 1
ATOM 1535 N N . TYR A 1 191 ? -0.432 25.938 2.865 1 97.5 191 TYR A N 1
ATOM 1536 C CA . TYR A 1 191 ? 0.724 26.266 3.693 1 97.5 191 TYR A CA 1
ATOM 1537 C C . TYR A 1 191 ? 1.974 26.438 2.838 1 97.5 191 TYR A C 1
ATOM 1539 O O . TYR A 1 191 ? 2.711 27.422 3.002 1 97.5 191 TYR A O 1
ATOM 1547 N N . PHE A 1 192 ? 2.23 25.516 1.974 1 97.06 192 PHE A N 1
ATOM 1548 C CA . PHE A 1 192 ? 3.406 25.547 1.111 1 97.06 192 PHE A CA 1
ATOM 1549 C C . PHE A 1 192 ? 3.43 26.828 0.284 1 97.06 192 PHE A C 1
ATOM 1551 O O . PHE A 1 192 ? 4.477 27.469 0.146 1 97.06 192 PHE A O 1
ATOM 1558 N N . PHE A 1 193 ? 2.295 27.156 -0.235 1 96.44 193 PHE A N 1
ATOM 1559 C CA . PHE A 1 193 ? 2.199 28.359 -1.052 1 96.44 193 PHE A CA 1
ATOM 1560 C C . PHE A 1 193 ? 2.488 29.594 -0.218 1 96.44 193 PHE A C 1
ATOM 1562 O O . PHE A 1 193 ? 3.27 30.453 -0.629 1 96.44 193 PHE A O 1
ATOM 1569 N N . LEU A 1 194 ? 1.947 29.734 0.933 1 95.44 194 LEU A N 1
ATOM 1570 C CA . LEU A 1 194 ? 2.055 30.922 1.763 1 95.44 194 LEU A CA 1
ATOM 1571 C C . LEU A 1 194 ? 3.439 31.031 2.389 1 95.44 194 LEU A C 1
ATOM 1573 O O . LEU A 1 194 ? 3.963 32.125 2.57 1 95.44 194 LEU A O 1
ATOM 1577 N N . GLU A 1 195 ? 3.996 29.906 2.688 1 94.31 195 GLU A N 1
ATOM 1578 C CA . GLU A 1 195 ? 5.258 29.922 3.422 1 94.31 195 GLU A CA 1
ATOM 1579 C C . GLU A 1 195 ? 6.449 29.844 2.473 1 94.31 195 GLU A C 1
ATOM 1581 O O . GLU A 1 195 ? 7.484 30.469 2.721 1 94.31 195 GLU A O 1
ATOM 1586 N N . ASP A 1 196 ? 6.367 29.156 1.4 1 93.44 196 ASP A N 1
ATOM 1587 C CA . ASP A 1 196 ? 7.535 28.906 0.567 1 93.44 196 ASP A CA 1
ATOM 1588 C C . ASP A 1 196 ? 7.453 29.672 -0.75 1 93.44 196 ASP A C 1
ATOM 1590 O O . ASP A 1 196 ? 8.461 30.172 -1.245 1 93.44 196 ASP A O 1
ATOM 1594 N N . VAL A 1 197 ? 6.305 29.875 -1.285 1 93.62 197 VAL A N 1
ATOM 1595 C CA . VAL A 1 197 ? 6.195 30.438 -2.625 1 93.62 197 VAL A CA 1
ATOM 1596 C C . VAL A 1 197 ? 5.898 31.938 -2.531 1 93.62 197 VAL A C 1
ATOM 1598 O O . VAL A 1 197 ? 6.586 32.75 -3.146 1 93.62 197 VAL A O 1
ATOM 1601 N N . TYR A 1 198 ? 4.926 32.312 -1.739 1 92.69 198 TYR A N 1
ATOM 1602 C CA . TYR A 1 198 ? 4.434 33.688 -1.654 1 92.69 198 TYR A CA 1
ATOM 1603 C C . TYR A 1 198 ? 5.551 34.625 -1.249 1 92.69 198 TYR A C 1
ATOM 1605 O O . TYR A 1 198 ? 5.727 35.688 -1.861 1 92.69 198 TYR A O 1
ATOM 1613 N N . PRO A 1 199 ? 6.324 34.312 -0.257 1 90.75 199 PRO A N 1
ATOM 1614 C CA . PRO A 1 199 ? 7.406 35.219 0.118 1 90.75 199 PRO A CA 1
ATOM 1615 C C . PRO A 1 199 ? 8.453 35.375 -0.983 1 90.75 199 PRO A C 1
ATOM 1617 O O . PRO A 1 199 ? 9.086 36.438 -1.091 1 90.75 199 PRO A O 1
ATOM 1620 N N . LEU A 1 200 ? 8.633 34.375 -1.764 1 90.5 200 LEU A N 1
ATOM 1621 C CA . LEU A 1 200 ? 9.57 34.438 -2.877 1 90.5 200 LEU A CA 1
ATOM 1622 C C . LEU A 1 200 ? 9.047 35.375 -3.961 1 90.5 200 LEU A C 1
ATOM 1624 O O . LEU A 1 200 ? 9.828 36.062 -4.629 1 90.5 200 LEU A O 1
ATOM 1628 N N . MET A 1 201 ? 7.773 35.469 -4.027 1 91.69 201 MET A N 1
ATOM 1629 C CA . MET A 1 201 ? 7.148 36.281 -5.055 1 91.69 201 MET A CA 1
ATOM 1630 C C . MET A 1 201 ? 7.035 37.75 -4.586 1 91.69 201 MET A C 1
ATOM 1632 O O . MET A 1 201 ? 7.246 38.656 -5.371 1 91.69 201 MET A O 1
ATOM 1636 N N . THR A 1 202 ? 6.637 37.969 -3.387 1 91.81 202 THR A N 1
ATOM 1637 C CA . THR A 1 202 ? 6.27 39.312 -2.92 1 91.81 202 THR A CA 1
ATOM 1638 C C . THR A 1 202 ? 7.312 39.844 -1.944 1 91.81 202 THR A C 1
ATOM 1640 O O . THR A 1 202 ? 7.375 41.062 -1.701 1 91.81 202 THR A O 1
ATOM 1643 N N . GLY A 1 203 ? 8.141 38.969 -1.305 1 88.25 203 GLY A N 1
ATOM 1644 C CA . GLY A 1 203 ? 9.102 39.375 -0.297 1 88.25 203 GLY A CA 1
ATOM 1645 C C . GLY A 1 203 ? 8.5 39.5 1.091 1 88.25 203 GLY A C 1
ATOM 1646 O O . GLY A 1 203 ? 9.211 39.781 2.057 1 88.25 203 GLY A O 1
ATOM 1647 N N . ARG A 1 204 ? 7.254 39.281 1.225 1 88.94 204 ARG A N 1
ATOM 1648 C CA . ARG A 1 204 ? 6.57 39.406 2.51 1 88.94 204 ARG A CA 1
ATOM 1649 C C . ARG A 1 204 ? 6.246 38.031 3.076 1 88.94 204 ARG A C 1
ATOM 1651 O O . ARG A 1 204 ? 5.785 37.125 2.35 1 88.94 204 ARG A O 1
ATOM 1658 N N . ARG A 1 205 ? 6.602 37.938 4.34 1 85.56 205 ARG A N 1
ATOM 1659 C CA . ARG A 1 205 ? 6.242 36.719 5.031 1 85.56 205 ARG A CA 1
ATOM 1660 C C . ARG A 1 205 ? 4.957 36.875 5.832 1 85.56 205 ARG A C 1
ATOM 1662 O O . ARG A 1 205 ? 4.926 37.625 6.82 1 85.56 205 ARG A O 1
ATOM 1669 N N . ILE A 1 206 ? 3.957 36.188 5.41 1 84.25 206 ILE A N 1
ATOM 1670 C CA . ILE A 1 206 ? 2.645 36.344 6.031 1 84.25 206 ILE A CA 1
ATOM 1671 C C . ILE A 1 206 ? 2.545 35.438 7.25 1 84.25 206 ILE A C 1
ATOM 1673 O O . ILE A 1 206 ? 2.023 35.844 8.297 1 84.25 206 ILE A O 1
ATOM 1677 N N . LEU A 1 207 ? 3.109 34.219 7.137 1 84.88 207 LEU A N 1
ATOM 1678 C CA . LEU A 1 207 ? 2.982 33.25 8.219 1 84.88 207 LEU A CA 1
ATOM 1679 C C . LEU A 1 207 ? 4.148 33.344 9.195 1 84.88 207 LEU A C 1
ATOM 1681 O O . LEU A 1 207 ? 5.145 32.625 9.062 1 84.88 207 LEU A O 1
ATOM 1685 N N . LYS A 1 208 ? 4.125 34.344 10.016 1 85.75 208 LYS A N 1
ATOM 1686 C CA . LYS A 1 208 ? 5.133 34.5 11.062 1 85.75 208 LYS A CA 1
ATOM 1687 C C . LYS A 1 208 ? 4.648 33.938 12.391 1 85.75 208 LYS A C 1
ATOM 1689 O O . LYS A 1 208 ? 3.523 34.188 12.812 1 85.75 208 LYS A O 1
ATOM 1694 N N . THR A 1 209 ? 5.457 33.094 12.953 1 86.31 209 THR A N 1
ATOM 1695 C CA . THR A 1 209 ? 5.113 32.438 14.219 1 86.31 209 THR A CA 1
ATOM 1696 C C . THR A 1 209 ? 4.977 33.5 15.328 1 86.31 209 THR A C 1
ATOM 1698 O O . THR A 1 209 ? 5.898 34.281 15.57 1 86.31 209 THR A O 1
ATOM 1701 N N . PRO A 1 210 ? 3.854 33.5 15.867 1 85.56 210 PRO A N 1
ATOM 1702 C CA . PRO A 1 210 ? 3.656 34.438 16.969 1 85.56 210 PRO A CA 1
ATOM 1703 C C . PRO A 1 210 ? 4.625 34.219 18.125 1 85.56 210 PRO A C 1
ATOM 1705 O O . PRO A 1 210 ? 5.035 33.062 18.375 1 85.56 210 PRO A O 1
ATOM 1708 N N . GLY A 1 211 ? 4.941 35.281 18.781 1 85 211 GLY A N 1
ATOM 1709 C CA . GLY A 1 211 ? 5.906 35.25 19.875 1 85 211 GLY A CA 1
ATOM 1710 C C . GLY A 1 211 ? 5.512 34.312 21 1 85 211 GLY A C 1
ATOM 1711 O O . GLY A 1 211 ? 6.367 33.688 21.609 1 85 211 GLY A O 1
ATOM 1712 N N . ILE A 1 212 ? 4.293 34.156 21.219 1 86.81 212 ILE A N 1
ATOM 1713 C CA . ILE A 1 212 ? 3.793 33.344 22.312 1 86.81 212 ILE A CA 1
ATOM 1714 C C . ILE A 1 212 ? 4.172 31.875 22.062 1 86.81 212 ILE A C 1
ATOM 1716 O O . ILE A 1 212 ? 4.531 31.156 23 1 86.81 212 ILE A O 1
ATOM 1720 N N . ILE A 1 213 ? 4.137 31.5 20.859 1 86.62 213 ILE A N 1
ATOM 1721 C CA . ILE A 1 213 ? 4.469 30.125 20.516 1 86.62 213 ILE A CA 1
ATOM 1722 C C . ILE A 1 213 ? 5.98 29.922 20.594 1 86.62 213 ILE A C 1
ATOM 1724 O O . ILE A 1 213 ? 6.445 28.875 21.047 1 86.62 213 ILE A O 1
ATOM 1728 N N . LYS A 1 214 ? 6.711 30.922 20.219 1 86.94 214 LYS A N 1
ATOM 1729 C CA . LYS A 1 214 ? 8.164 30.844 20.312 1 86.94 214 LYS A CA 1
ATOM 1730 C C . LYS A 1 214 ? 8.625 30.703 21.75 1 86.94 214 LYS A C 1
ATOM 1732 O O . LYS A 1 214 ? 9.617 30.031 22.031 1 86.94 214 LYS A O 1
ATOM 1737 N N . ALA A 1 215 ? 7.848 31.312 22.594 1 84.5 215 ALA A N 1
ATOM 1738 C CA . ALA A 1 215 ? 8.18 31.266 24.016 1 84.5 215 ALA A CA 1
ATOM 1739 C C . ALA A 1 215 ? 7.961 29.875 24.594 1 84.5 215 ALA A C 1
ATOM 1741 O O . ALA A 1 215 ? 8.617 29.484 25.562 1 84.5 215 ALA A O 1
ATOM 1742 N N . LEU A 1 216 ? 7.105 29.141 24 1 84.38 216 LEU A N 1
ATOM 1743 C CA . LEU A 1 216 ? 6.77 27.797 24.469 1 84.38 216 LEU A CA 1
ATOM 1744 C C . LEU A 1 216 ? 7.871 26.797 24.109 1 84.38 216 LEU A C 1
ATOM 1746 O O . LEU A 1 216 ? 8.055 25.797 24.812 1 84.38 216 LEU A O 1
ATOM 1750 N N . PHE A 1 217 ? 8.578 27.125 23.047 1 85.25 217 PHE A N 1
ATOM 1751 C CA . PHE A 1 217 ? 9.641 26.234 22.609 1 85.25 217 PHE A CA 1
ATOM 1752 C C . PHE A 1 217 ? 10.945 27 22.422 1 85.25 217 PHE A C 1
ATOM 1754 O O . PHE A 1 217 ? 11.305 27.359 21.297 1 85.25 217 PHE A O 1
ATOM 1761 N N . PRO A 1 218 ? 11.617 27.297 23.5 1 72.44 218 PRO A N 1
ATOM 1762 C CA . PRO A 1 218 ? 12.852 28.062 23.344 1 72.44 218 PRO A CA 1
ATOM 1763 C C . PRO A 1 218 ? 13.836 27.406 22.391 1 72.44 218 PRO A C 1
ATOM 1765 O O . PRO A 1 218 ? 13.93 26.172 22.328 1 72.44 218 PRO A O 1
ATOM 1768 N N . GLU A 1 219 ? 14.156 28.156 21.297 1 66.62 219 GLU A N 1
ATOM 1769 C CA . GLU A 1 219 ? 15.023 27.719 20.203 1 66.62 219 GLU A CA 1
ATOM 1770 C C . GLU A 1 219 ? 16.328 27.141 20.734 1 66.62 219 GLU A C 1
ATOM 1772 O O . GLU A 1 219 ? 16.906 27.672 21.688 1 66.62 219 GLU A O 1
ATOM 1777 N N . GLU A 1 220 ? 16.469 25.906 20.609 1 57.66 220 GLU A N 1
ATOM 1778 C CA . GLU A 1 220 ? 17.797 25.406 20.938 1 57.66 220 GLU A CA 1
ATOM 1779 C C . GLU A 1 220 ? 18.859 26.016 20.016 1 57.66 220 GLU A C 1
ATOM 1781 O O . GLU A 1 220 ? 18.688 26.031 18.797 1 57.66 220 GLU A O 1
ATOM 1786 N N . THR A 1 221 ? 19.469 27.156 20.328 1 46 221 THR A N 1
ATOM 1787 C CA . THR A 1 221 ? 20.625 27.672 19.594 1 46 221 THR A CA 1
ATOM 1788 C C . THR A 1 221 ? 21.5 26.531 19.109 1 46 221 THR A C 1
ATOM 1790 O O . THR A 1 221 ? 22.219 25.891 19.891 1 46 221 THR A O 1
ATOM 1793 N N . VAL A 1 222 ? 21.016 25.656 18.391 1 47.78 222 VAL A N 1
ATOM 1794 C CA . VAL A 1 222 ? 22.062 24.812 17.812 1 47.78 222 VAL A CA 1
ATOM 1795 C C . VAL A 1 222 ? 23.078 25.688 17.094 1 47.78 222 VAL A C 1
ATOM 1797 O O . VAL A 1 222 ? 22.734 26.422 16.156 1 47.78 222 VAL A O 1
ATOM 1800 N N . MET A 1 223 ? 24.203 26.078 17.766 1 39.62 223 MET A N 1
ATOM 1801 C CA . MET A 1 223 ? 25.375 26.703 17.156 1 39.62 223 MET A CA 1
ATOM 1802 C C . MET A 1 223 ? 25.75 26 15.852 1 39.62 223 MET A C 1
ATOM 1804 O O . MET A 1 223 ? 26.297 24.891 15.875 1 39.62 223 MET A O 1
ATOM 1808 N N . VAL A 1 224 ? 25.016 25.875 15.078 1 40.03 224 VAL A N 1
ATOM 1809 C CA . VAL A 1 224 ? 25.516 25.391 13.789 1 40.03 224 VAL A CA 1
ATOM 1810 C C . VAL A 1 224 ? 26.703 26.219 13.344 1 40.03 224 VAL A C 1
ATOM 1812 O O . VAL A 1 224 ? 26.594 27.453 13.219 1 40.03 224 VAL A O 1
ATOM 1815 N N . ALA A 1 225 ? 27.891 25.75 13.445 1 40.56 225 ALA A N 1
ATOM 1816 C CA . ALA A 1 225 ? 29.094 26.312 12.852 1 40.56 225 ALA A CA 1
ATOM 1817 C C . ALA A 1 225 ? 28.859 26.703 11.398 1 40.56 225 ALA A C 1
ATOM 1819 O O . ALA A 1 225 ? 28.5 25.859 10.57 1 40.56 225 ALA A O 1
ATOM 1820 N N . ARG A 1 226 ? 28.25 27.734 11.117 1 37.91 226 ARG A N 1
ATOM 1821 C CA . ARG A 1 226 ? 28.156 28.234 9.75 1 37.91 226 ARG A CA 1
ATOM 1822 C C . ARG A 1 226 ? 29.422 27.938 8.969 1 37.91 226 ARG A C 1
ATOM 1824 O O . ARG A 1 226 ? 30.531 28.266 9.406 1 37.91 226 ARG A O 1
ATOM 1831 N N . PRO A 1 227 ? 29.391 26.891 8.148 1 38.66 227 PRO A N 1
ATOM 1832 C CA . PRO A 1 227 ? 30.656 26.781 7.426 1 38.66 227 PRO A CA 1
ATOM 1833 C C . PRO A 1 227 ? 31.188 28.125 6.957 1 38.66 227 PRO A C 1
ATOM 1835 O O . PRO A 1 227 ? 30.406 29.047 6.695 1 38.66 227 PRO A O 1
ATOM 1838 N N . ALA A 1 228 ? 32.406 28.484 7.352 1 39.22 228 ALA A N 1
ATOM 1839 C CA . ALA A 1 228 ? 33.125 29.688 6.93 1 39.22 228 ALA A CA 1
ATOM 1840 C C . ALA A 1 228 ? 32.875 29.969 5.449 1 39.22 228 ALA A C 1
ATOM 1842 O O . ALA A 1 228 ? 32.812 29.047 4.633 1 39.22 228 ALA A O 1
ATOM 1843 N N . PRO A 1 229 ? 32.188 30.984 5.121 1 38.88 229 PRO A N 1
ATOM 1844 C CA . PRO A 1 229 ? 31.938 31.312 3.717 1 38.88 229 PRO A CA 1
ATOM 1845 C C . PRO A 1 229 ? 33.094 30.953 2.805 1 38.88 229 PRO A C 1
ATOM 1847 O O . PRO A 1 229 ? 34.25 30.984 3.238 1 38.88 229 PRO A O 1
ATOM 1850 N N . PRO A 1 230 ? 32.906 29.938 2.014 1 38.66 230 PRO A N 1
ATOM 1851 C CA . PRO A 1 230 ? 34.094 29.734 1.195 1 38.66 230 PRO A CA 1
ATOM 1852 C C . PRO A 1 230 ? 34.781 31.047 0.837 1 38.66 230 PRO A C 1
ATOM 1854 O O . PRO A 1 230 ? 34.156 32.094 0.777 1 38.66 230 PRO A O 1
ATOM 1857 N N . ALA A 1 231 ? 35.969 31.203 1.258 1 40.09 231 ALA A N 1
ATOM 1858 C CA . ALA A 1 231 ? 36.812 32.344 0.924 1 40.09 231 ALA A CA 1
ATOM 1859 C C . ALA A 1 231 ? 36.5 32.875 -0.473 1 40.09 231 ALA A C 1
ATOM 1861 O O . ALA A 1 231 ? 36.312 32.094 -1.409 1 40.09 231 ALA A O 1
ATOM 1862 N N . ALA A 1 232 ? 35.906 34.062 -0.521 1 37.81 232 ALA A N 1
ATOM 1863 C CA . ALA A 1 232 ? 35.562 34.812 -1.714 1 37.81 232 ALA A CA 1
ATOM 1864 C C . ALA A 1 232 ? 36.594 34.594 -2.818 1 37.81 232 ALA A C 1
ATOM 1866 O O . ALA A 1 232 ? 37.781 34.969 -2.68 1 37.81 232 ALA A O 1
ATOM 1867 N N . TRP A 1 233 ? 36.562 33.375 -3.355 1 36.69 233 TRP A N 1
ATOM 1868 C CA . TRP A 1 233 ? 37.469 33.125 -4.469 1 36.69 233 TRP A CA 1
ATOM 1869 C C . TRP A 1 233 ? 37.594 34.344 -5.371 1 36.69 233 TRP A C 1
ATOM 1871 O O . TRP A 1 233 ? 38.094 34.25 -6.484 1 36.69 233 TRP A O 1
ATOM 1881 N N . GLY A 1 234 ? 36.594 35.25 -5.035 1 32 234 GLY A N 1
ATOM 1882 C CA . GLY A 1 234 ? 36.5 36.219 -6.129 1 32 234 GLY A CA 1
ATOM 1883 C C . GLY A 1 234 ? 37.812 36.938 -6.387 1 32 234 GLY A C 1
ATOM 1884 O O . GLY A 1 234 ? 37.938 37.719 -7.336 1 32 234 GLY A O 1
ATOM 1885 N N . ALA A 1 235 ? 38.375 37.344 -5.305 1 32.81 235 ALA A N 1
ATOM 1886 C CA . ALA A 1 235 ? 39.188 38.5 -5.676 1 32.81 235 ALA A CA 1
ATOM 1887 C C . ALA A 1 235 ? 40.344 38.094 -6.59 1 32.81 235 ALA A C 1
ATOM 1889 O O . ALA A 1 235 ? 41.281 37.438 -6.152 1 32.81 235 ALA A O 1
ATOM 1890 N N . ALA A 1 236 ? 39.969 37.625 -7.812 1 40.34 236 ALA A N 1
ATOM 1891 C CA . ALA A 1 236 ? 41 37.469 -8.82 1 40.34 236 ALA A CA 1
ATOM 1892 C C . ALA A 1 236 ? 42.094 38.531 -8.656 1 40.34 236 ALA A C 1
ATOM 1894 O O . ALA A 1 236 ? 41.781 39.688 -8.375 1 40.34 236 ALA A O 1
ATOM 1895 N N . PRO A 1 237 ? 43.281 38.094 -8.359 1 38.94 237 PRO A N 1
ATOM 1896 C CA . PRO A 1 237 ? 44.344 39.094 -8.141 1 38.94 237 PRO A CA 1
ATOM 1897 C C . PRO A 1 237 ? 44.281 40.25 -9.141 1 38.94 237 PRO A C 1
ATOM 1899 O O . PRO A 1 237 ? 43.938 40.031 -10.305 1 38.94 237 PRO A O 1
ATOM 1902 N N . LEU A 1 238 ? 43.719 41.406 -8.742 1 39.09 238 LEU A N 1
ATOM 1903 C CA . LEU A 1 238 ? 43.781 42.594 -9.609 1 39.09 238 LEU A CA 1
ATOM 1904 C C . LEU A 1 238 ? 45.062 42.594 -10.438 1 39.09 238 LEU A C 1
ATOM 1906 O O . LEU A 1 238 ? 46.125 42.281 -9.93 1 39.09 238 LEU A O 1
ATOM 1910 N N . ALA A 1 239 ? 44.938 42.125 -11.711 1 43.81 239 ALA A N 1
ATOM 1911 C CA . ALA A 1 239 ? 46.031 42.156 -12.695 1 43.81 239 ALA A CA 1
ATOM 1912 C C . ALA A 1 239 ? 46.938 43.344 -12.469 1 43.81 239 ALA A C 1
ATOM 1914 O O . ALA A 1 239 ? 46.469 44.469 -12.219 1 43.81 239 ALA A O 1
ATOM 1915 N N . PRO A 1 240 ? 48.094 43.156 -11.953 1 41.16 240 PRO A N 1
ATOM 1916 C CA . PRO A 1 240 ? 49 44.281 -11.758 1 41.16 240 PRO A CA 1
ATOM 1917 C C . PRO A 1 240 ? 49 45.25 -12.93 1 41.16 240 PRO A C 1
ATOM 1919 O O . PRO A 1 240 ? 49 44.812 -14.086 1 41.16 240 PRO A O 1
ATOM 1922 N N . HIS A 1 241 ? 48.094 46.219 -12.938 1 39.69 241 HIS A N 1
ATOM 1923 C CA . HIS A 1 241 ? 48.219 47.25 -13.953 1 39.69 241 HIS A CA 1
ATOM 1924 C C . HIS A 1 241 ? 49.688 47.594 -14.219 1 39.69 241 HIS A C 1
ATOM 1926 O O . HIS A 1 241 ? 50.438 47.875 -13.289 1 39.69 241 HIS A O 1
ATOM 1932 N N . MET A 1 242 ? 50.344 46.844 -15.094 1 37.53 242 MET A N 1
ATOM 1933 C CA . MET A 1 242 ? 51.625 47.281 -15.648 1 37.53 242 MET A CA 1
ATOM 1934 C C . MET A 1 242 ? 51.594 48.75 -16 1 37.53 242 MET A C 1
ATOM 1936 O O . MET A 1 242 ? 50.812 49.188 -16.859 1 37.53 242 MET A O 1
ATOM 1940 N N . ASP A 1 243 ? 51.75 49.625 -15.031 1 28.19 243 ASP A N 1
ATOM 1941 C CA . ASP A 1 243 ? 52.375 50.875 -15.469 1 28.19 243 ASP A CA 1
ATOM 1942 C C . ASP A 1 243 ? 53.781 50.625 -16.031 1 28.19 243 ASP A C 1
ATOM 1944 O O . ASP A 1 243 ? 54.5 49.812 -15.5 1 28.19 243 ASP A O 1
ATOM 1948 N N . MET B 1 1 ? 1.248 8.062 -25.188 1 63.81 1 MET B N 1
ATOM 1949 C CA . MET B 1 1 ? 0.919 7.215 -24.047 1 63.81 1 MET B CA 1
ATOM 1950 C C . MET B 1 1 ? 0.444 5.84 -24.516 1 63.81 1 MET B C 1
ATOM 1952 O O . MET B 1 1 ? 0.958 4.816 -24.062 1 63.81 1 MET B O 1
ATOM 1956 N N . ALA B 1 2 ? -0.291 5.883 -25.625 1 68.56 2 ALA B N 1
ATOM 1957 C CA . ALA B 1 2 ? -0.783 4.629 -26.188 1 68.56 2 ALA B CA 1
ATOM 1958 C C . ALA B 1 2 ? 0.353 3.83 -26.828 1 68.56 2 ALA B C 1
ATOM 1960 O O . ALA B 1 2 ? 0.422 2.609 -26.672 1 68.56 2 ALA B O 1
ATOM 1961 N N . GLN B 1 3 ? 1.129 4.508 -27.406 1 74.69 3 GLN B N 1
ATOM 1962 C CA . GLN B 1 3 ? 2.244 3.838 -28.062 1 74.69 3 GLN B CA 1
ATOM 1963 C C . GLN B 1 3 ? 3.197 3.225 -27.047 1 74.69 3 GLN B C 1
ATOM 1965 O O . GLN B 1 3 ? 3.729 2.133 -27.266 1 74.69 3 GLN B O 1
ATOM 1970 N N . LEU B 1 4 ? 3.326 3.842 -26 1 73.75 4 LEU B N 1
ATOM 1971 C CA . LEU B 1 4 ? 4.207 3.348 -24.938 1 73.75 4 LEU B CA 1
ATOM 1972 C C . LEU B 1 4 ? 3.646 2.07 -24.328 1 73.75 4 LEU B C 1
ATOM 1974 O O . LEU B 1 4 ? 4.391 1.119 -24.078 1 73.75 4 LEU B O 1
ATOM 1978 N N . VAL B 1 5 ? 2.398 2.053 -24.234 1 76.31 5 VAL B N 1
ATOM 1979 C CA . VAL B 1 5 ? 1.734 0.887 -23.672 1 76.31 5 VAL B CA 1
ATOM 1980 C C . VAL B 1 5 ? 1.804 -0.283 -24.641 1 76.31 5 VAL B C 1
ATOM 1982 O O . VAL B 1 5 ? 2.025 -1.427 -24.234 1 76.31 5 VAL B O 1
ATOM 1985 N N . GLU B 1 6 ? 1.601 0.122 -25.906 1 80.5 6 GLU B N 1
ATOM 1986 C CA . GLU B 1 6 ? 1.646 -0.918 -26.938 1 80.5 6 GLU B CA 1
ATOM 1987 C C . GLU B 1 6 ? 3.035 -1.543 -27.031 1 80.5 6 GLU B C 1
ATOM 1989 O O . GLU B 1 6 ? 3.166 -2.762 -27.156 1 80.5 6 GLU B O 1
ATOM 1994 N N . ASP B 1 7 ? 4.012 -0.76 -26.969 1 82.44 7 ASP B N 1
ATOM 1995 C CA . ASP B 1 7 ? 5.387 -1.25 -27.016 1 82.44 7 ASP B CA 1
ATOM 1996 C C . ASP B 1 7 ? 5.715 -2.102 -25.797 1 82.44 7 ASP B C 1
ATOM 1998 O O . ASP B 1 7 ? 6.359 -3.145 -25.906 1 82.44 7 ASP B O 1
ATOM 2002 N N . TRP B 1 8 ? 5.238 -1.691 -24.688 1 82.44 8 TRP B N 1
ATOM 2003 C CA . TRP B 1 8 ? 5.43 -2.434 -23.438 1 82.44 8 TRP B CA 1
ATOM 2004 C C . TRP B 1 8 ? 4.762 -3.803 -23.516 1 82.44 8 TRP B C 1
ATOM 2006 O O . TRP B 1 8 ? 5.355 -4.809 -23.125 1 82.44 8 TRP B O 1
ATOM 2016 N N . TYR B 1 9 ? 3.605 -3.77 -24.156 1 85.94 9 TYR B N 1
ATOM 2017 C CA . TYR B 1 9 ? 2.826 -4.996 -24.281 1 85.94 9 TYR B CA 1
ATOM 2018 C C . TYR B 1 9 ? 3.5 -5.969 -25.234 1 85.94 9 TYR B C 1
ATOM 2020 O O . TYR B 1 9 ? 3.588 -7.168 -24.953 1 85.94 9 TYR B O 1
ATOM 2028 N N . LYS B 1 10 ? 4.059 -5.453 -26.266 1 85.12 10 LYS B N 1
ATOM 2029 C CA . LYS B 1 10 ? 4.676 -6.305 -27.281 1 85.12 10 LYS B CA 1
ATOM 2030 C C . LYS B 1 10 ? 6.008 -6.863 -26.797 1 85.12 10 LYS B C 1
ATOM 2032 O O . LYS B 1 10 ? 6.469 -7.898 -27.281 1 85.12 10 LYS B O 1
ATOM 2037 N N . GLN B 1 11 ? 6.508 -6.219 -25.781 1 88.25 11 GLN B N 1
ATOM 2038 C CA . GLN B 1 11 ? 7.809 -6.648 -25.266 1 88.25 11 GLN B CA 1
ATOM 2039 C C . GLN B 1 11 ? 7.645 -7.676 -24.156 1 88.25 11 GLN B C 1
ATOM 2041 O O . GLN B 1 11 ? 8.609 -8.352 -23.781 1 88.25 11 GLN B O 1
ATOM 2046 N N . MET B 1 12 ? 6.465 -7.926 -23.828 1 90.62 12 MET B N 1
ATOM 2047 C CA . MET B 1 12 ? 6.219 -8.883 -22.75 1 90.62 12 MET B CA 1
ATOM 2048 C C . MET B 1 12 ? 6.387 -10.312 -23.234 1 90.62 12 MET B C 1
ATOM 2050 O O . MET B 1 12 ? 5.984 -10.641 -24.359 1 90.62 12 MET B O 1
ATOM 2054 N N . PRO B 1 13 ? 7.008 -11.117 -22.438 1 93 13 PRO B N 1
ATOM 2055 C CA . PRO B 1 13 ? 7.117 -12.531 -22.812 1 93 13 PRO B CA 1
ATOM 2056 C C . PRO B 1 13 ? 5.758 -13.195 -22.984 1 93 13 PRO B C 1
ATOM 2058 O O . PRO B 1 13 ? 4.742 -12.688 -22.516 1 93 13 PRO B O 1
ATOM 2061 N N . ILE B 1 14 ? 5.715 -14.289 -23.578 1 92.69 14 ILE B N 1
ATOM 2062 C CA . ILE B 1 14 ? 4.504 -14.891 -24.141 1 92.69 14 ILE B CA 1
ATOM 2063 C C . ILE B 1 14 ? 3.551 -15.281 -23.016 1 92.69 14 ILE B C 1
ATOM 2065 O O . ILE B 1 14 ? 2.348 -15.023 -23.094 1 92.69 14 ILE B O 1
ATOM 2069 N N . ILE B 1 15 ? 3.975 -15.93 -22.016 1 95.12 15 ILE B N 1
ATOM 2070 C CA . ILE B 1 15 ? 3.092 -16.391 -20.953 1 95.12 15 ILE B CA 1
ATOM 2071 C C . ILE B 1 15 ? 2.531 -15.195 -20.188 1 95.12 15 ILE B C 1
ATOM 2073 O O . ILE B 1 15 ? 1.342 -15.156 -19.875 1 95.12 15 ILE B O 1
ATOM 2077 N N . THR B 1 16 ? 3.4 -14.219 -19.906 1 96.31 16 THR B N 1
ATOM 2078 C CA . THR B 1 16 ? 2.967 -13 -19.234 1 96.31 16 THR B CA 1
ATOM 2079 C C . THR B 1 16 ? 1.916 -12.266 -20.062 1 96.31 16 THR B C 1
ATOM 2081 O O . THR B 1 16 ? 0.87 -11.875 -19.531 1 96.31 16 THR B O 1
ATOM 2084 N N . ARG B 1 17 ? 2.186 -12.172 -21.312 1 95.88 17 ARG B N 1
ATOM 2085 C CA . ARG B 1 17 ? 1.27 -11.477 -22.203 1 95.88 17 ARG B CA 1
ATOM 2086 C C . ARG B 1 17 ? -0.076 -12.188 -22.281 1 95.88 17 ARG B C 1
ATOM 2088 O O . ARG B 1 17 ? -1.128 -11.555 -22.203 1 95.88 17 ARG B O 1
ATOM 2095 N N . SER B 1 18 ? -0.025 -13.461 -22.375 1 96 18 SER B N 1
ATOM 2096 C CA . SER B 1 18 ? -1.249 -14.242 -22.484 1 96 18 SER B CA 1
ATOM 2097 C C . SER B 1 18 ? -2.047 -14.227 -21.188 1 96 18 SER B C 1
ATOM 2099 O O . SER B 1 18 ? -3.268 -14.055 -21.203 1 96 18 SER B O 1
ATOM 2101 N N . TYR B 1 19 ? -1.318 -14.422 -20.094 1 97.12 19 TYR B N 1
ATOM 2102 C CA . TYR B 1 19 ? -1.981 -14.422 -18.797 1 97.12 19 TYR B CA 1
ATOM 2103 C C . TYR B 1 19 ? -2.65 -13.078 -18.531 1 97.12 19 TYR B C 1
ATOM 2105 O O . TYR B 1 19 ? -3.812 -13.023 -18.125 1 97.12 19 TYR B O 1
ATOM 2113 N N . LEU B 1 20 ? -1.982 -12.023 -18.797 1 96.44 20 LEU B N 1
ATOM 2114 C CA . LEU B 1 20 ? -2.508 -10.68 -18.594 1 96.44 20 LEU B CA 1
ATOM 2115 C C . LEU B 1 20 ? -3.705 -10.414 -19.5 1 96.44 20 LEU B C 1
ATOM 2117 O O . LEU B 1 20 ? -4.734 -9.906 -19.047 1 96.44 20 LEU B O 1
ATOM 2121 N N . THR B 1 21 ? -3.609 -10.789 -20.719 1 96.5 21 THR B N 1
ATOM 2122 C CA . THR B 1 21 ? -4.668 -10.555 -21.703 1 96.5 21 THR B CA 1
ATOM 2123 C C . THR B 1 21 ? -5.93 -11.328 -21.312 1 96.5 21 THR B C 1
ATOM 2125 O O . THR B 1 21 ? -7.027 -10.773 -21.312 1 96.5 21 THR B O 1
ATOM 2128 N N . LEU B 1 22 ? -5.738 -12.555 -20.984 1 96.69 22 LEU B N 1
ATOM 2129 C CA . LEU B 1 22 ? -6.883 -13.383 -20.625 1 96.69 22 LEU B CA 1
ATOM 2130 C C . LEU B 1 22 ? -7.559 -12.867 -19.359 1 96.69 22 LEU B C 1
ATOM 2132 O O . LEU B 1 22 ? -8.789 -12.898 -19.25 1 96.69 22 LEU B O 1
ATOM 2136 N N . SER B 1 23 ? -6.762 -12.398 -18.422 1 96.44 23 SER B N 1
ATOM 2137 C CA . SER B 1 23 ? -7.316 -11.859 -17.188 1 96.44 23 SER B CA 1
ATOM 2138 C C . SER B 1 23 ? -8.109 -10.586 -17.438 1 96.44 23 SER B C 1
ATOM 2140 O O . SER B 1 23 ? -9.211 -10.414 -16.922 1 96.44 23 SER B O 1
ATOM 2142 N N . VAL B 1 24 ? -7.582 -9.703 -18.312 1 95.38 24 VAL B N 1
ATOM 2143 C CA . VAL B 1 24 ? -8.25 -8.453 -18.641 1 95.38 24 VAL B CA 1
ATOM 2144 C C . VAL B 1 24 ? -9.523 -8.734 -19.438 1 95.38 24 VAL B C 1
ATOM 2146 O O . VAL B 1 24 ? -10.57 -8.148 -19.188 1 95.38 24 VAL B O 1
ATOM 2149 N N . LEU B 1 25 ? -9.445 -9.68 -20.328 1 94.88 25 LEU B N 1
ATOM 2150 C CA . LEU B 1 25 ? -10.594 -10.031 -21.172 1 94.88 25 LEU B CA 1
ATOM 2151 C C . LEU B 1 25 ? -11.711 -10.648 -20.328 1 94.88 25 LEU B C 1
ATOM 2153 O O . LEU B 1 25 ? -12.891 -10.344 -20.547 1 94.88 25 LEU B O 1
ATOM 2157 N N . THR B 1 26 ? -11.305 -11.484 -19.422 1 94.44 26 THR B N 1
ATOM 2158 C CA . THR B 1 26 ? -12.297 -12.125 -18.562 1 94.44 26 THR B CA 1
ATOM 2159 C C . THR B 1 26 ? -12.992 -11.102 -17.672 1 94.44 26 THR B C 1
ATOM 2161 O O . THR B 1 26 ? -14.219 -11.109 -17.547 1 94.44 26 THR B O 1
ATOM 2164 N N . THR B 1 27 ? -12.273 -10.242 -17.078 1 93.19 27 THR B N 1
ATOM 2165 C CA . THR B 1 27 ? -12.844 -9.219 -16.219 1 93.19 27 THR B CA 1
ATOM 2166 C C . THR B 1 27 ? -13.703 -8.25 -17.016 1 93.19 27 THR B C 1
ATOM 2168 O O . THR B 1 27 ? -14.789 -7.867 -16.578 1 93.19 27 THR B O 1
ATOM 2171 N N . ALA B 1 28 ? -13.211 -7.859 -18.172 1 92.94 28 ALA B N 1
ATOM 2172 C CA . ALA B 1 28 ? -13.984 -6.988 -19.062 1 92.94 28 ALA B CA 1
ATOM 2173 C C . ALA B 1 28 ? -15.266 -7.672 -19.516 1 92.94 28 ALA B C 1
ATOM 2175 O O . ALA B 1 28 ? -16.328 -7.035 -19.594 1 92.94 28 ALA B O 1
ATOM 2176 N N . GLY B 1 29 ? -15.164 -8.883 -19.812 1 93.5 29 GLY B N 1
ATOM 2177 C CA . GLY B 1 29 ? -16.344 -9.641 -20.203 1 93.5 29 GLY B CA 1
ATOM 2178 C C . GLY B 1 29 ? -17.391 -9.734 -19.109 1 93.5 29 GLY B C 1
ATOM 2179 O O . GLY B 1 29 ? -18.594 -9.672 -19.375 1 93.5 29 GLY B O 1
ATOM 2180 N N . CYS B 1 30 ? -16.938 -9.844 -17.953 1 90.88 30 CYS B N 1
ATOM 2181 C CA . CYS B 1 30 ? -17.859 -9.867 -16.812 1 90.88 30 CYS B CA 1
ATOM 2182 C C . CYS B 1 30 ? -18.469 -8.492 -16.578 1 90.88 30 CYS B C 1
ATOM 2184 O O . CYS B 1 30 ? -19.656 -8.383 -16.25 1 90.88 30 CYS B O 1
ATOM 2186 N N . ALA B 1 31 ? -17.656 -7.5 -16.766 1 90.62 31 ALA B N 1
ATOM 2187 C CA . ALA B 1 31 ? -18.141 -6.133 -16.578 1 90.62 31 ALA B CA 1
ATOM 2188 C C . ALA B 1 31 ? -19.188 -5.77 -17.625 1 90.62 31 ALA B C 1
ATOM 2190 O O . ALA B 1 31 ? -20.141 -5.039 -17.328 1 90.62 31 ALA B O 1
ATOM 2191 N N . LEU B 1 32 ? -19.016 -6.336 -18.797 1 92.25 32 LEU B N 1
ATOM 2192 C CA . LEU B 1 32 ? -19.938 -6.062 -19.891 1 92.25 32 LEU B CA 1
ATOM 2193 C C . LEU B 1 32 ? -21.109 -7.039 -19.875 1 92.25 32 LEU B C 1
ATOM 2195 O O . LEU B 1 32 ? -22 -6.969 -20.734 1 92.25 32 LEU B O 1
ATOM 2199 N N . GLU B 1 33 ? -21.094 -7.918 -18.953 1 89.5 33 GLU B N 1
ATOM 2200 C CA . GLU B 1 33 ? -22.156 -8.891 -18.719 1 89.5 33 GLU B CA 1
ATOM 2201 C C . GLU B 1 33 ? -22.266 -9.875 -19.875 1 89.5 33 GLU B C 1
ATOM 2203 O O . GLU B 1 33 ? -23.344 -10.367 -20.188 1 89.5 33 GLU B O 1
ATOM 2208 N N . VAL B 1 34 ? -21.203 -9.961 -20.562 1 89.5 34 VAL B N 1
ATOM 2209 C CA . VAL B 1 34 ? -21.141 -11 -21.594 1 89.5 34 VAL B CA 1
ATOM 2210 C C . VAL B 1 34 ? -20.938 -12.367 -20.938 1 89.5 34 VAL B C 1
ATOM 2212 O O . VAL B 1 34 ? -21.516 -13.359 -21.375 1 89.5 34 VAL B O 1
ATOM 2215 N N . ILE B 1 35 ? -20.109 -12.383 -19.875 1 88.38 35 ILE B N 1
ATOM 2216 C CA . ILE B 1 35 ? -19.812 -13.578 -19.078 1 88.38 35 ILE B CA 1
ATOM 2217 C C . ILE B 1 35 ? -20.172 -13.32 -17.609 1 88.38 35 ILE B C 1
ATOM 2219 O O . ILE B 1 35 ? -19.922 -12.234 -17.094 1 88.38 35 ILE B O 1
ATOM 2223 N N . SER B 1 36 ? -20.828 -14.25 -17.062 1 86.88 36 SER B N 1
ATOM 2224 C CA . SER B 1 36 ? -21.125 -14.109 -15.633 1 86.88 36 SER B CA 1
ATOM 2225 C C . SER B 1 36 ? -19.969 -14.609 -14.773 1 86.88 36 SER B C 1
ATOM 2227 O O . SER B 1 36 ? -19.344 -15.633 -15.094 1 86.88 36 SER B O 1
ATOM 2229 N N . ALA B 1 37 ? -19.672 -13.844 -13.75 1 84.5 37 ALA B N 1
ATOM 2230 C CA . ALA B 1 37 ? -18.656 -14.273 -12.789 1 84.5 37 ALA B CA 1
ATOM 2231 C C . ALA B 1 37 ? -18.984 -15.641 -12.203 1 84.5 37 ALA B C 1
ATOM 2233 O O . ALA B 1 37 ? -18.094 -16.406 -11.844 1 84.5 37 ALA B O 1
ATOM 2234 N N . TYR B 1 38 ? -20.266 -15.922 -12.258 1 82.38 38 TYR B N 1
ATOM 2235 C CA . TYR B 1 38 ? -20.75 -17.188 -11.703 1 82.38 38 TYR B CA 1
ATOM 2236 C C . TYR B 1 38 ? -20.406 -18.344 -12.625 1 82.38 38 TYR B C 1
ATOM 2238 O O . TYR B 1 38 ? -20.375 -19.5 -12.188 1 82.38 38 TYR B O 1
ATOM 2246 N N . ASP B 1 39 ? -20.047 -18 -13.766 1 87.06 39 ASP B N 1
ATOM 2247 C CA . ASP B 1 39 ? -19.719 -19.062 -14.719 1 87.06 39 ASP B CA 1
ATOM 2248 C C . ASP B 1 39 ? -18.234 -19.391 -14.688 1 87.06 39 ASP B C 1
ATOM 2250 O O . ASP B 1 39 ? -17.812 -20.438 -15.172 1 87.06 39 ASP B O 1
ATOM 2254 N N . VAL B 1 40 ? -17.547 -18.484 -13.992 1 87.25 40 VAL B N 1
ATOM 2255 C CA . VAL B 1 40 ? -16.109 -18.656 -14.094 1 87.25 40 VAL B CA 1
ATOM 2256 C C . VAL B 1 40 ? -15.531 -19.047 -12.734 1 87.25 40 VAL B C 1
ATOM 2258 O O . VAL B 1 40 ? -14.406 -19.562 -12.656 1 87.25 40 VAL B O 1
ATOM 2261 N N . TYR B 1 41 ? -16.25 -18.953 -11.742 1 86.56 41 TYR B N 1
ATOM 2262 C CA . TYR B 1 41 ? -15.719 -19.172 -10.40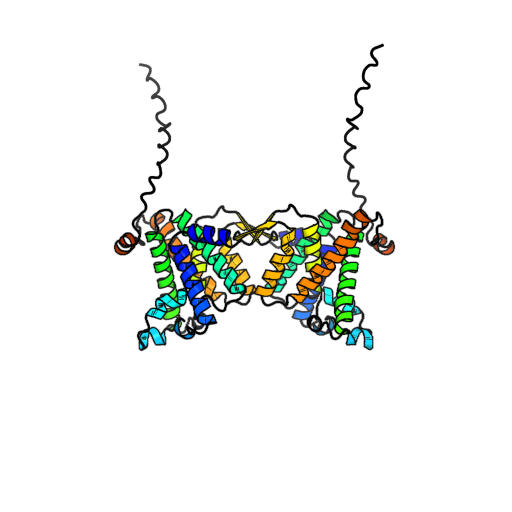6 1 86.56 41 TYR B CA 1
ATOM 2263 C C . TYR B 1 41 ? -15.508 -20.656 -10.141 1 86.56 41 TYR B C 1
ATOM 2265 O O . TYR B 1 41 ? -16.062 -21.5 -10.852 1 86.56 41 TYR B O 1
ATOM 2273 N N . LEU B 1 42 ? -14.695 -20.938 -9.141 1 85.56 42 LEU B N 1
ATOM 2274 C CA . LEU B 1 42 ? -14.398 -22.312 -8.758 1 85.56 42 LEU B CA 1
ATOM 2275 C C . LEU B 1 42 ? -15.508 -22.891 -7.898 1 85.56 42 LEU B C 1
ATOM 2277 O O . LEU B 1 42 ? -15.875 -22.328 -6.867 1 85.56 42 LEU B O 1
ATOM 2281 N N . ASN B 1 43 ? -16.188 -23.844 -8.453 1 83.06 43 ASN B N 1
ATOM 2282 C CA . ASN B 1 43 ? -17.234 -24.562 -7.727 1 83.06 43 ASN B CA 1
ATOM 2283 C C . ASN B 1 43 ? -17.016 -26.062 -7.766 1 83.06 43 ASN B C 1
ATOM 2285 O O . ASN B 1 43 ? -17.203 -26.703 -8.812 1 83.06 43 ASN B O 1
ATOM 2289 N N . SER B 1 44 ? -16.719 -26.547 -6.586 1 80.81 44 SER B N 1
ATOM 2290 C CA . SER B 1 44 ? -16.391 -27.969 -6.508 1 80.81 44 SER B CA 1
ATOM 2291 C C . SER B 1 44 ? -17.594 -28.828 -6.867 1 80.81 44 SER B C 1
ATOM 2293 O O . SER B 1 44 ? -17.453 -29.875 -7.516 1 80.81 44 SER B O 1
ATOM 2295 N N . THR B 1 45 ? -18.797 -28.359 -6.445 1 82.38 45 THR B N 1
ATOM 2296 C CA . THR B 1 45 ? -20 -29.141 -6.695 1 82.38 45 THR B CA 1
ATOM 2297 C C . THR B 1 45 ? -20.312 -29.188 -8.188 1 82.38 45 THR B C 1
ATOM 2299 O O . THR B 1 45 ? -20.625 -30.266 -8.727 1 82.38 45 THR B O 1
ATOM 2302 N N . LEU B 1 46 ? -20.172 -28.156 -8.844 1 83.94 46 LEU B N 1
ATOM 2303 C CA . LEU B 1 46 ? -20.484 -28.109 -10.266 1 83.94 46 LEU B CA 1
ATOM 2304 C C . LEU B 1 46 ? -19.406 -28.828 -11.086 1 83.94 46 LEU B C 1
ATOM 2306 O O . LEU B 1 46 ? -19.703 -29.375 -12.141 1 83.94 46 LEU B O 1
ATOM 2310 N N . ILE B 1 47 ? -18.219 -28.859 -10.578 1 83.25 47 ILE B N 1
ATOM 2311 C CA . ILE B 1 47 ? -17.125 -29.516 -11.289 1 83.25 47 ILE B CA 1
ATOM 2312 C C . ILE B 1 47 ? -17.281 -31.031 -11.195 1 83.25 47 ILE B C 1
ATOM 2314 O O . ILE B 1 47 ? -17.141 -31.734 -12.195 1 83.25 47 ILE B O 1
ATOM 2318 N N . ILE B 1 48 ? -17.578 -31.453 -10 1 81.88 48 ILE B N 1
ATOM 2319 C CA . ILE B 1 48 ? -17.609 -32.906 -9.75 1 81.88 48 ILE B CA 1
ATOM 2320 C C . ILE B 1 48 ? -18.922 -33.469 -10.258 1 81.88 48 ILE B C 1
ATOM 2322 O O . ILE B 1 48 ? -18.922 -34.531 -10.914 1 81.88 48 ILE B O 1
ATOM 2326 N N . HIS B 1 49 ? -20.016 -32.781 -10.062 1 86.25 49 HIS B N 1
ATOM 2327 C CA . HIS B 1 49 ? -21.328 -33.344 -10.359 1 86.25 49 HIS B CA 1
ATOM 2328 C C . HIS B 1 49 ? -21.781 -32.969 -11.766 1 86.25 49 HIS B C 1
ATOM 2330 O O . HIS B 1 49 ? -22.375 -33.781 -12.469 1 86.25 49 HIS B O 1
ATOM 2336 N N . ASP B 1 50 ? -21.484 -31.797 -12.234 1 89.75 50 ASP B N 1
ATOM 2337 C CA . ASP B 1 50 ? -21.984 -31.328 -13.531 1 89.75 50 ASP B CA 1
ATOM 2338 C C . ASP B 1 50 ? -20.891 -31.344 -14.586 1 89.75 50 ASP B C 1
ATOM 2340 O O . ASP B 1 50 ? -21.094 -30.906 -15.719 1 89.75 50 ASP B O 1
ATOM 2344 N N . TYR B 1 51 ? -19.656 -31.703 -14.281 1 89.5 51 TYR B N 1
ATOM 2345 C CA . TYR B 1 51 ? -18.531 -31.875 -15.18 1 89.5 51 TYR B CA 1
ATOM 2346 C C . TYR B 1 51 ? -18.141 -30.562 -15.844 1 89.5 51 TYR B C 1
ATOM 2348 O O . TYR B 1 51 ? -17.844 -30.531 -17.031 1 89.5 51 TYR B O 1
ATOM 2356 N N . GLN B 1 52 ? -18.344 -29.547 -15.188 1 90.12 52 GLN B N 1
ATOM 2357 C CA . GLN B 1 52 ? -17.891 -28.234 -15.656 1 90.12 52 GLN B CA 1
ATOM 2358 C C . GLN B 1 52 ? -16.406 -28.031 -15.383 1 90.12 52 GLN B C 1
ATOM 2360 O O . GLN B 1 52 ? -16.031 -27.234 -14.523 1 90.12 52 GLN B O 1
ATOM 2365 N N . VAL B 1 53 ? -15.562 -28.594 -16.219 1 88.56 53 VAL B N 1
ATOM 2366 C CA . VAL B 1 53 ? -14.125 -28.703 -15.992 1 88.56 53 VAL B CA 1
ATOM 2367 C C . VAL B 1 53 ? -13.445 -27.391 -16.375 1 88.56 53 VAL B C 1
ATOM 2369 O O . VAL B 1 53 ? -12.312 -27.125 -15.977 1 88.56 53 VAL B O 1
ATOM 2372 N N . TRP B 1 54 ? -14.195 -26.547 -17.188 1 90.19 54 TRP B N 1
ATOM 2373 C CA . TRP B 1 54 ? -13.594 -25.281 -17.578 1 90.19 54 TRP B CA 1
ATOM 2374 C C . TRP B 1 54 ? -13.352 -24.391 -16.375 1 90.19 54 TRP B C 1
ATOM 2376 O O . TRP B 1 54 ? -12.477 -23.516 -16.391 1 90.19 54 TRP B O 1
ATOM 2386 N N . ARG B 1 55 ? -14.031 -24.656 -15.281 1 90.38 55 ARG B N 1
ATOM 2387 C CA . ARG B 1 55 ? -13.93 -23.875 -14.062 1 90.38 55 ARG B CA 1
ATOM 2388 C C . ARG B 1 55 ? -12.57 -24.062 -13.398 1 90.38 55 ARG B C 1
ATOM 2390 O O . ARG B 1 55 ? -12.141 -23.234 -12.594 1 90.38 55 ARG B O 1
ATOM 2397 N N . LEU B 1 56 ? -11.969 -25.188 -13.789 1 90.31 56 LEU B N 1
ATOM 2398 C CA . LEU B 1 56 ? -10.648 -25.469 -13.234 1 90.31 56 LEU B CA 1
ATOM 2399 C C . LEU B 1 56 ? -9.594 -24.547 -13.836 1 90.31 56 LEU B C 1
ATOM 2401 O O . LEU B 1 56 ? -8.547 -24.312 -13.234 1 90.31 56 LEU B O 1
ATOM 2405 N N . ILE B 1 57 ? -9.891 -23.953 -14.938 1 91.56 57 ILE B N 1
ATOM 2406 C CA . ILE B 1 57 ? -8.938 -23.094 -15.633 1 91.56 57 ILE B CA 1
ATOM 2407 C C . ILE B 1 57 ? -9.43 -21.656 -15.586 1 91.56 57 ILE B C 1
ATOM 2409 O O . ILE B 1 57 ? -8.648 -20.734 -15.312 1 91.56 57 ILE B O 1
ATOM 2413 N N . THR B 1 58 ? -10.711 -21.406 -15.68 1 92.62 58 THR B N 1
ATOM 2414 C CA . THR B 1 58 ? -11.273 -20.062 -15.844 1 92.62 58 THR B CA 1
ATOM 2415 C C . THR B 1 58 ? -11.164 -19.266 -14.547 1 92.62 58 THR B C 1
ATOM 2417 O O . THR B 1 58 ? -11.062 -18.047 -14.57 1 92.62 58 THR B O 1
ATOM 2420 N N . ASN B 1 59 ? -11.172 -20 -13.414 1 93.19 59 ASN B N 1
ATOM 2421 C CA . ASN B 1 59 ? -11.148 -19.281 -12.141 1 93.19 59 ASN B CA 1
ATOM 2422 C C . ASN B 1 59 ? -9.82 -18.562 -11.922 1 93.19 59 ASN B C 1
ATOM 2424 O O . ASN B 1 59 ? -9.734 -17.656 -11.102 1 93.19 59 ASN B O 1
ATOM 2428 N N . PHE B 1 60 ? -8.805 -18.922 -12.703 1 96 60 PHE B N 1
ATOM 2429 C CA . PHE B 1 60 ? -7.484 -18.328 -12.547 1 96 60 PHE B CA 1
ATOM 2430 C C . PHE B 1 60 ? -7.375 -17.031 -13.344 1 96 60 PHE B C 1
ATOM 2432 O O . PHE B 1 60 ? -6.375 -16.312 -13.234 1 96 60 PHE B O 1
ATOM 2439 N N . PHE B 1 61 ? -8.422 -16.703 -14.078 1 95.44 61 PHE B N 1
ATOM 2440 C CA . PHE B 1 61 ? -8.32 -15.539 -14.945 1 95.44 61 PHE B CA 1
ATOM 2441 C C . PHE B 1 61 ? -9.203 -14.406 -14.438 1 95.44 61 PHE B C 1
ATOM 2443 O O . PHE B 1 61 ? -9.164 -13.297 -14.969 1 95.44 61 PHE B O 1
ATOM 2450 N N . TYR B 1 62 ? -9.914 -14.586 -13.43 1 93.44 62 TYR B N 1
ATOM 2451 C CA . TYR B 1 62 ? -10.797 -13.547 -12.898 1 93.44 62 TYR B CA 1
ATOM 2452 C C . TYR B 1 62 ? -10.25 -12.992 -11.586 1 93.44 62 TYR B C 1
ATOM 2454 O O . TYR B 1 62 ? -10.023 -13.742 -10.633 1 93.44 62 TYR B O 1
ATOM 2462 N N . PHE B 1 63 ? -10.102 -11.641 -11.516 1 91.56 63 PHE B N 1
ATOM 2463 C CA . PHE B 1 63 ? -9.492 -10.984 -10.367 1 91.56 63 PHE B CA 1
ATOM 2464 C C . PHE B 1 63 ? -10.5 -10.086 -9.664 1 91.56 63 PHE B C 1
ATOM 2466 O O . PHE B 1 63 ? -10.125 -9.289 -8.797 1 91.56 63 PHE B O 1
ATOM 2473 N N . GLY B 1 64 ? -11.711 -10.164 -10.078 1 88.5 64 GLY B N 1
ATOM 2474 C CA . GLY B 1 64 ? -12.719 -9.344 -9.438 1 88.5 64 GLY B CA 1
ATOM 2475 C C . GLY B 1 64 ? -13.25 -8.242 -10.336 1 88.5 64 GLY B C 1
ATOM 2476 O O . GLY B 1 64 ? -13.078 -8.289 -11.555 1 88.5 64 GLY B O 1
ATOM 2477 N N . LYS B 1 65 ? -13.906 -7.27 -9.672 1 89.31 65 LYS B N 1
ATOM 2478 C CA . LYS B 1 65 ? -14.531 -6.188 -10.43 1 89.31 65 LYS B CA 1
ATOM 2479 C C . LYS B 1 65 ? -13.492 -5.191 -10.93 1 89.31 65 LYS B C 1
ATOM 2481 O O . LYS B 1 65 ? -12.391 -5.113 -10.383 1 89.31 65 LYS B O 1
ATOM 2486 N N . LEU B 1 66 ? -13.906 -4.516 -12.008 1 89.19 66 LEU B N 1
ATOM 2487 C CA . LEU B 1 66 ? -13.031 -3.51 -12.594 1 89.19 66 LEU B CA 1
ATOM 2488 C C . LEU B 1 66 ? -12.945 -2.271 -11.711 1 89.19 66 LEU B C 1
ATOM 2490 O O . LEU B 1 66 ? -13.781 -1.367 -11.82 1 89.19 66 LEU B O 1
ATOM 2494 N N . ASP B 1 67 ? -11.992 -2.141 -10.852 1 87.56 67 ASP B N 1
ATOM 2495 C CA . ASP B 1 67 ? -11.727 -1.001 -9.984 1 87.56 67 ASP B CA 1
ATOM 2496 C C . ASP B 1 67 ? -10.227 -0.781 -9.805 1 87.56 67 ASP B C 1
ATOM 2498 O O . ASP B 1 67 ? -9.422 -1.327 -10.562 1 87.56 67 ASP B O 1
ATOM 2502 N N . LEU B 1 68 ? -9.883 0.044 -8.93 1 82.81 68 LEU B N 1
ATOM 2503 C CA . LEU B 1 68 ? -8.477 0.345 -8.719 1 82.81 68 LEU B CA 1
ATOM 2504 C C . LEU B 1 68 ? -7.73 -0.872 -8.18 1 82.81 68 LEU B C 1
ATOM 2506 O O . LEU B 1 68 ? -6.555 -1.078 -8.5 1 82.81 68 LEU B O 1
ATOM 2510 N N . ASP B 1 69 ? -8.445 -1.516 -7.398 1 84.5 69 ASP B N 1
ATOM 2511 C CA . ASP B 1 69 ? -7.844 -2.732 -6.859 1 84.5 69 ASP B CA 1
ATOM 2512 C C . ASP B 1 69 ? -7.477 -3.709 -7.973 1 84.5 69 ASP B C 1
ATOM 2514 O O . ASP B 1 69 ? -6.422 -4.34 -7.934 1 84.5 69 ASP B O 1
ATOM 2518 N N . PHE B 1 70 ? -8.32 -3.814 -8.914 1 90.25 70 PHE B N 1
ATOM 2519 C CA . PHE B 1 70 ? -8.062 -4.664 -10.07 1 90.25 70 PHE B CA 1
ATOM 2520 C C . PHE B 1 70 ? -6.805 -4.219 -10.805 1 90.25 70 PHE B C 1
ATOM 2522 O O . PHE B 1 70 ? -5.965 -5.047 -11.172 1 90.25 70 PHE B O 1
ATOM 2529 N N . LEU B 1 71 ? -6.668 -2.939 -10.984 1 88.5 71 LEU B N 1
ATOM 2530 C CA . LEU B 1 71 ? -5.504 -2.406 -11.688 1 88.5 71 LEU B CA 1
ATOM 2531 C C . LEU B 1 71 ? -4.219 -2.75 -10.945 1 88.5 71 LEU B C 1
ATOM 2533 O O . LEU B 1 71 ? -3.209 -3.094 -11.562 1 88.5 71 LEU B O 1
ATOM 2537 N N . PHE B 1 72 ? -4.266 -2.721 -9.758 1 84.81 72 PHE B N 1
ATOM 2538 C CA . PHE B 1 72 ? -3.1 -3.041 -8.953 1 84.81 72 PHE B CA 1
ATOM 2539 C C . PHE B 1 72 ? -2.738 -4.516 -9.078 1 84.81 72 PHE B C 1
ATOM 2541 O O . PHE B 1 72 ? -1.562 -4.863 -9.203 1 84.81 72 PHE B O 1
ATOM 2548 N N . HIS B 1 73 ? -3.721 -5.281 -9.07 1 88.81 73 HIS B N 1
ATOM 2549 C CA . HIS B 1 73 ? -3.475 -6.711 -9.219 1 88.81 73 HIS B CA 1
ATOM 2550 C C . HIS B 1 73 ? -2.885 -7.027 -10.586 1 88.81 73 HIS B C 1
ATOM 2552 O O . HIS B 1 73 ? -2.029 -7.906 -10.711 1 88.81 73 HIS B O 1
ATOM 2558 N N . MET B 1 74 ? -3.393 -6.316 -11.555 1 92 74 MET B N 1
ATOM 2559 C CA . MET B 1 74 ? -2.867 -6.535 -12.898 1 92 74 MET B CA 1
ATOM 2560 C C . MET B 1 74 ? -1.398 -6.129 -12.977 1 92 74 MET B C 1
ATOM 2562 O O . MET B 1 74 ? -0.596 -6.816 -13.617 1 92 74 MET B O 1
ATOM 2566 N N . PHE B 1 75 ? -1.112 -5.098 -12.328 1 89.06 75 PHE B N 1
ATOM 2567 C CA . PHE B 1 75 ? 0.275 -4.648 -12.305 1 89.06 75 PHE B CA 1
ATOM 2568 C C . PHE B 1 75 ? 1.163 -5.66 -11.594 1 89.06 75 PHE B C 1
ATOM 2570 O O . PHE B 1 75 ? 2.266 -5.961 -12.055 1 89.06 75 PHE B O 1
ATOM 2577 N N . PHE B 1 76 ? 0.658 -6.105 -10.539 1 90.06 76 PHE B N 1
ATOM 2578 C CA . PHE B 1 76 ? 1.405 -7.094 -9.773 1 90.06 76 PHE B CA 1
ATOM 2579 C C . PHE B 1 76 ? 1.59 -8.375 -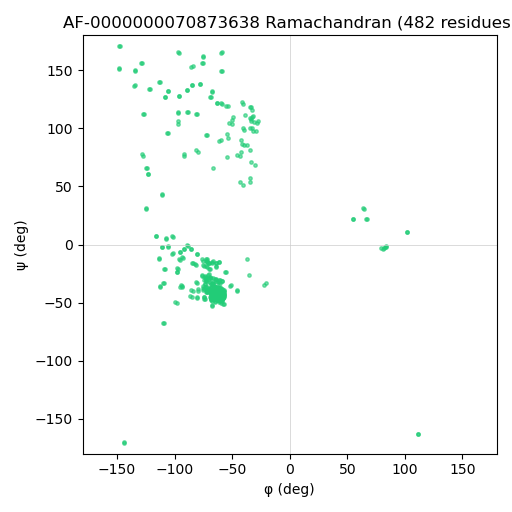10.578 1 90.06 76 PHE B C 1
ATOM 2581 O O . PHE B 1 76 ? 2.686 -8.938 -10.617 1 90.06 76 PHE B O 1
ATOM 2588 N N . LEU B 1 77 ? 0.568 -8.727 -11.156 1 94.56 77 LEU B N 1
ATOM 2589 C CA . LEU B 1 77 ? 0.616 -9.922 -12 1 94.56 77 LEU B CA 1
ATOM 2590 C C . LEU B 1 77 ? 1.628 -9.75 -13.125 1 94.56 77 LEU B C 1
ATOM 2592 O O . LEU B 1 77 ? 2.492 -10.609 -13.32 1 94.56 77 LEU B O 1
ATOM 2596 N N . ALA B 1 78 ? 1.529 -8.688 -13.805 1 94.06 78 ALA B N 1
ATOM 2597 C CA . ALA B 1 78 ? 2.426 -8.43 -14.922 1 94.06 78 ALA B CA 1
ATOM 2598 C C . ALA B 1 78 ? 3.879 -8.367 -14.461 1 94.06 78 ALA B C 1
ATOM 2600 O O . ALA B 1 78 ? 4.77 -8.93 -15.109 1 94.06 78 ALA B O 1
ATOM 2601 N N . ARG B 1 79 ? 4.094 -7.785 -13.414 1 93.06 79 ARG B N 1
ATOM 2602 C CA . ARG B 1 79 ? 5.449 -7.57 -12.922 1 93.06 79 ARG B CA 1
ATOM 2603 C C . ARG B 1 79 ? 6.105 -8.891 -12.531 1 93.06 79 ARG B C 1
ATOM 2605 O O . ARG B 1 79 ? 7.199 -9.211 -13 1 93.06 79 ARG B O 1
ATOM 2612 N N . TYR B 1 80 ? 5.492 -9.609 -11.758 1 94.31 80 TYR B N 1
ATOM 2613 C CA . TYR B 1 80 ? 6.145 -10.789 -11.211 1 94.31 80 TYR B CA 1
ATOM 2614 C C . TYR B 1 80 ? 6.113 -11.945 -12.203 1 94.31 80 TYR B C 1
ATOM 2616 O O . TYR B 1 80 ? 7.039 -12.766 -12.242 1 94.31 80 TYR B O 1
ATOM 2624 N N . CYS B 1 81 ? 5.043 -11.984 -12.977 1 96.06 81 CYS B N 1
ATOM 2625 C CA . CYS B 1 81 ? 5.047 -12.945 -14.07 1 96.06 81 CYS B CA 1
ATOM 2626 C C . CYS B 1 81 ? 6.195 -12.672 -15.031 1 96.06 81 CYS B C 1
ATOM 2628 O O . CYS B 1 81 ? 6.945 -13.586 -15.391 1 96.06 81 CYS B O 1
ATOM 2630 N N . LYS B 1 82 ? 6.34 -11.461 -15.375 1 95.12 82 LYS B N 1
ATOM 2631 C CA . LYS B 1 82 ? 7.402 -11.055 -16.297 1 95.12 82 LYS B CA 1
ATOM 2632 C C . LYS B 1 82 ? 8.781 -11.273 -15.664 1 95.12 82 LYS B C 1
ATOM 2634 O O . LYS B 1 82 ? 9.688 -11.797 -16.312 1 95.12 82 LYS B O 1
ATOM 2639 N N . LEU B 1 83 ? 8.945 -10.898 -14.469 1 93.88 83 LEU B N 1
ATOM 2640 C CA . LEU B 1 83 ? 10.219 -11.047 -13.781 1 93.88 83 LEU B CA 1
ATOM 2641 C C . LEU B 1 83 ? 10.648 -12.508 -13.734 1 93.88 83 LEU B C 1
ATOM 2643 O O . LEU B 1 83 ? 11.805 -12.828 -14 1 93.88 83 LEU B O 1
ATOM 2647 N N . LEU B 1 84 ? 9.719 -13.344 -13.438 1 95.88 84 LEU B N 1
ATOM 2648 C CA . LEU B 1 84 ? 10.039 -14.766 -13.383 1 95.88 84 LEU B CA 1
ATOM 2649 C C . LEU B 1 84 ? 10.352 -15.312 -14.773 1 95.88 84 LEU B C 1
ATOM 2651 O O . LEU B 1 84 ? 11.336 -16.016 -14.961 1 95.88 84 LEU B O 1
ATOM 2655 N N . GLU B 1 85 ? 9.547 -14.961 -15.711 1 95.44 85 GLU B N 1
ATOM 2656 C CA . GLU B 1 85 ? 9.695 -15.477 -17.078 1 95.44 85 GLU B CA 1
ATOM 2657 C C . GLU B 1 85 ? 10.992 -15 -17.703 1 95.44 85 GLU B C 1
ATOM 2659 O O . GLU B 1 85 ? 11.609 -15.719 -18.5 1 95.44 85 GLU B O 1
ATOM 2664 N N . GLU B 1 86 ? 11.477 -13.82 -17.312 1 93.88 86 GLU B N 1
ATOM 2665 C CA . GLU B 1 86 ? 12.633 -13.219 -17.969 1 93.88 86 GLU B CA 1
ATOM 2666 C C . GLU B 1 86 ? 13.914 -13.492 -17.172 1 93.88 86 GLU B C 1
ATOM 2668 O O . GLU B 1 86 ? 15.016 -13.336 -17.703 1 93.88 86 GLU B O 1
ATOM 2673 N N . THR B 1 87 ? 13.82 -13.805 -15.953 1 92.06 87 THR B N 1
ATOM 2674 C CA . THR B 1 87 ? 15.023 -14.008 -15.156 1 92.06 87 THR B CA 1
ATOM 2675 C C . THR B 1 87 ? 15.195 -15.484 -14.797 1 92.06 87 THR B C 1
ATOM 2677 O O . THR B 1 87 ? 15.914 -16.203 -15.484 1 92.06 87 THR B O 1
ATOM 2680 N N . SER B 1 88 ? 14.297 -16.031 -13.953 1 90.88 88 SER B N 1
ATOM 2681 C CA . SER B 1 88 ? 14.414 -17.391 -13.469 1 90.88 88 SER B CA 1
ATOM 2682 C C . SER B 1 88 ? 14.18 -18.406 -14.586 1 90.88 88 SER B C 1
ATOM 2684 O O . SER B 1 88 ? 14.727 -19.5 -14.562 1 90.88 88 SER B O 1
ATOM 2686 N N . PHE B 1 89 ? 13.406 -18 -15.547 1 93.25 89 PHE B N 1
ATOM 2687 C CA . PHE B 1 89 ? 13.016 -18.953 -16.594 1 93.25 89 PHE B CA 1
ATOM 2688 C C . PHE B 1 89 ? 13.375 -18.422 -17.969 1 93.25 89 PHE B C 1
ATOM 2690 O O . PHE B 1 89 ? 12.688 -18.688 -18.953 1 93.25 89 PHE B O 1
ATOM 2697 N N . ARG B 1 90 ? 14.414 -17.656 -17.984 1 88.94 90 ARG B N 1
ATOM 2698 C CA . ARG B 1 90 ? 14.836 -17.109 -19.266 1 88.94 90 ARG B CA 1
ATOM 2699 C C . ARG B 1 90 ? 15.148 -18.219 -20.266 1 88.94 90 ARG B C 1
ATOM 2701 O O . ARG B 1 90 ? 15.969 -19.094 -19.984 1 88.94 90 ARG B O 1
ATOM 2708 N N . GLY B 1 91 ? 14.445 -18.25 -21.406 1 87 91 GLY B N 1
ATOM 2709 C CA . GLY B 1 91 ? 14.68 -19.266 -22.422 1 87 91 GLY B CA 1
ATOM 2710 C C . GLY B 1 91 ? 14 -20.594 -22.125 1 87 91 GLY B C 1
ATOM 2711 O O . GLY B 1 91 ? 14.133 -21.547 -22.891 1 87 91 GLY B O 1
ATOM 2712 N N . ARG B 1 92 ? 13.352 -20.719 -20.969 1 91.62 92 ARG B N 1
ATOM 2713 C CA . ARG B 1 92 ? 12.664 -21.938 -20.562 1 91.62 92 ARG B CA 1
ATOM 2714 C C . ARG B 1 92 ? 11.188 -21.656 -20.266 1 91.62 92 ARG B C 1
ATOM 2716 O O . ARG B 1 92 ? 10.711 -21.938 -19.172 1 91.62 92 ARG B O 1
ATOM 2723 N N . THR B 1 93 ? 10.539 -21.203 -21.266 1 92.44 93 THR B N 1
ATOM 2724 C CA . THR B 1 93 ? 9.133 -20.828 -21.141 1 92.44 93 THR B CA 1
ATOM 2725 C C . THR B 1 93 ? 8.281 -22.031 -20.734 1 92.44 93 THR B C 1
ATOM 2727 O O . THR B 1 93 ? 7.312 -21.891 -19.984 1 92.44 93 THR B O 1
ATOM 2730 N N . ALA B 1 94 ? 8.703 -23.203 -21.156 1 92.94 94 ALA B N 1
ATOM 2731 C CA . ALA B 1 94 ? 7.977 -24.438 -20.828 1 92.94 94 ALA B CA 1
ATOM 2732 C C . ALA B 1 94 ? 8.047 -24.719 -19.328 1 92.94 94 ALA B C 1
ATOM 2734 O O . ALA B 1 94 ? 7.059 -25.141 -18.719 1 92.94 94 ALA B O 1
ATOM 2735 N N . ASP B 1 95 ? 9.227 -24.531 -18.797 1 93.69 95 ASP B N 1
ATOM 2736 C CA . ASP B 1 95 ? 9.398 -24.734 -17.359 1 93.69 95 ASP B CA 1
ATOM 2737 C C . ASP B 1 95 ? 8.562 -23.75 -16.547 1 93.69 95 ASP B C 1
ATOM 2739 O O . ASP B 1 95 ? 8.047 -24.094 -15.484 1 93.69 95 ASP B O 1
ATOM 2743 N N . PHE B 1 96 ? 8.492 -22.578 -17.078 1 96.38 96 PHE B N 1
ATOM 2744 C CA . PHE B 1 96 ? 7.676 -21.578 -16.391 1 96.38 96 PHE B CA 1
ATOM 2745 C C . PHE B 1 96 ? 6.199 -21.969 -16.438 1 96.38 96 PHE B C 1
ATOM 2747 O O . PHE B 1 96 ? 5.512 -21.891 -15.414 1 96.38 96 PHE B O 1
ATOM 2754 N N . PHE B 1 97 ? 5.738 -22.344 -17.547 1 95.38 97 PHE B N 1
ATOM 2755 C CA . PHE B 1 97 ? 4.359 -22.797 -17.703 1 95.38 97 PHE B CA 1
ATOM 2756 C C . PHE B 1 97 ? 4.074 -23.969 -16.766 1 95.38 97 PHE B C 1
ATOM 2758 O O . PHE B 1 97 ? 2.994 -24.062 -16.188 1 95.38 97 PHE B O 1
ATOM 2765 N N . PHE B 1 98 ? 5.047 -24.859 -16.672 1 95.69 98 PHE B N 1
ATOM 2766 C CA . PHE B 1 98 ? 4.895 -26.016 -15.789 1 95.69 98 PHE B CA 1
ATOM 2767 C C . PHE B 1 98 ? 4.785 -25.578 -14.336 1 95.69 98 PHE B C 1
ATOM 2769 O O . PHE B 1 98 ? 4.059 -26.203 -13.555 1 95.69 98 PHE B O 1
ATOM 2776 N N . MET B 1 99 ? 5.512 -24.578 -13.961 1 96.81 99 MET B N 1
ATOM 2777 C CA . MET B 1 99 ? 5.391 -24.047 -12.602 1 96.81 99 MET B CA 1
ATOM 2778 C C . MET B 1 99 ? 3.975 -23.547 -12.328 1 96.81 99 MET B C 1
ATOM 2780 O O . MET B 1 99 ? 3.402 -23.828 -11.273 1 96.81 99 MET B O 1
ATOM 2784 N N . LEU B 1 100 ? 3.414 -22.797 -13.32 1 97.12 100 LEU B N 1
ATOM 2785 C CA . LEU B 1 100 ? 2.059 -22.281 -13.188 1 97.12 100 LEU B CA 1
ATOM 2786 C C . LEU B 1 100 ? 1.044 -23.422 -13.094 1 97.12 100 LEU B C 1
ATOM 2788 O O . LEU B 1 100 ? 0.11 -23.359 -12.289 1 97.12 100 LEU B O 1
ATOM 2792 N N . LEU B 1 101 ? 1.275 -24.406 -13.891 1 96.06 101 LEU B N 1
ATOM 2793 C CA . LEU B 1 101 ? 0.39 -25.562 -13.875 1 96.06 101 LEU B CA 1
ATOM 2794 C C . LEU B 1 101 ? 0.475 -26.297 -12.539 1 96.06 101 LEU B C 1
ATOM 2796 O O . LEU B 1 101 ? -0.545 -26.719 -12 1 96.06 101 LEU B O 1
ATOM 2800 N N . PHE B 1 102 ? 1.711 -26.469 -12.133 1 96.31 102 PHE B N 1
ATOM 2801 C CA . PHE B 1 102 ? 1.918 -27.109 -10.836 1 96.31 102 PHE B CA 1
ATOM 2802 C C . PHE B 1 102 ? 1.219 -26.328 -9.734 1 96.31 102 PHE B C 1
ATOM 2804 O O . PHE B 1 102 ? 0.467 -26.891 -8.938 1 96.31 102 PHE B O 1
ATOM 2811 N N . GLY B 1 103 ? 1.46 -25.047 -9.688 1 96.88 103 GLY B N 1
ATOM 2812 C CA . GLY B 1 103 ? 0.845 -24.203 -8.68 1 96.88 103 GLY B CA 1
ATOM 2813 C C . GLY B 1 103 ? -0.67 -24.188 -8.75 1 96.88 103 GLY B C 1
ATOM 2814 O O . GLY B 1 103 ? -1.347 -24.297 -7.727 1 96.88 103 GLY B O 1
ATOM 2815 N N . GLY B 1 104 ? -1.192 -24 -9.969 1 96.5 104 GLY B N 1
ATOM 2816 C CA . GLY B 1 104 ? -2.635 -24.016 -10.148 1 96.5 104 GLY B CA 1
ATOM 2817 C C . GLY B 1 104 ? -3.279 -25.312 -9.68 1 96.5 104 GLY B C 1
ATOM 2818 O O . GLY B 1 104 ? -4.332 -25.281 -9.039 1 96.5 104 GLY B O 1
ATOM 2819 N N . THR B 1 105 ? -2.656 -26.406 -10 1 95.25 105 THR B N 1
ATOM 2820 C CA . THR B 1 105 ? -3.18 -27.719 -9.609 1 95.25 105 THR B CA 1
ATOM 2821 C C . THR B 1 105 ? -3.145 -27.875 -8.094 1 95.25 105 THR B C 1
ATOM 2823 O O . THR B 1 105 ? -4.125 -28.328 -7.488 1 95.25 105 THR B O 1
ATOM 2826 N N . LEU B 1 106 ? -2.061 -27.516 -7.543 1 95.38 106 LEU B N 1
ATOM 2827 C CA . LEU B 1 106 ? -1.931 -27.625 -6.094 1 95.38 106 LEU B CA 1
ATOM 2828 C C . LEU B 1 106 ? -2.973 -26.781 -5.387 1 95.38 106 LEU B C 1
ATOM 2830 O O . LEU B 1 106 ? -3.605 -27.219 -4.43 1 95.38 106 LEU B O 1
ATOM 2834 N N . LEU B 1 107 ? -3.152 -25.562 -5.844 1 94.94 107 LEU B N 1
ATOM 2835 C CA . LEU B 1 107 ? -4.129 -24.656 -5.25 1 94.94 107 LEU B CA 1
ATOM 2836 C C . LEU B 1 107 ? -5.543 -25.219 -5.375 1 94.94 107 LEU B C 1
ATOM 2838 O O . LEU B 1 107 ? -6.328 -25.156 -4.43 1 94.94 107 LEU B O 1
ATOM 2842 N N . THR B 1 108 ? -5.816 -25.75 -6.492 1 91.81 108 THR B N 1
ATOM 2843 C CA . THR B 1 108 ? -7.129 -26.344 -6.73 1 91.81 108 THR B CA 1
ATOM 2844 C C . THR B 1 108 ? -7.363 -27.531 -5.789 1 91.81 108 THR B C 1
ATOM 2846 O O . THR B 1 108 ? -8.445 -27.672 -5.215 1 91.81 108 THR B O 1
ATOM 2849 N N . ILE B 1 109 ? -6.34 -28.328 -5.625 1 89.25 109 ILE B N 1
ATOM 2850 C CA . ILE B 1 109 ? -6.438 -29.484 -4.734 1 89.25 109 ILE B CA 1
ATOM 2851 C C . ILE B 1 109 ? -6.68 -29.016 -3.303 1 89.25 109 ILE B C 1
ATOM 2853 O O . ILE B 1 109 ? -7.492 -29.594 -2.576 1 89.25 109 ILE B O 1
ATOM 2857 N N . TYR B 1 110 ? -6.023 -27.953 -2.914 1 85.94 110 TYR B N 1
ATOM 2858 C CA . TYR B 1 110 ? -6.184 -27.406 -1.57 1 85.94 110 TYR B CA 1
ATOM 2859 C C . TYR B 1 110 ? -7.621 -26.969 -1.325 1 85.94 110 TYR B C 1
ATOM 2861 O O . TYR B 1 110 ? -8.188 -27.234 -0.264 1 85.94 110 TYR B O 1
ATOM 2869 N N . VAL B 1 111 ? -8.227 -26.281 -2.254 1 83.56 111 VAL B N 1
ATOM 2870 C CA . VAL B 1 111 ? -9.539 -25.688 -2.062 1 83.56 111 VAL B CA 1
ATOM 2871 C C . VAL B 1 111 ? -10.625 -26.734 -2.244 1 83.56 111 VAL B C 1
ATOM 2873 O O . VAL B 1 111 ? -11.57 -26.812 -1.454 1 83.56 111 VAL B O 1
ATOM 2876 N N . VAL B 1 112 ? -10.5 -27.516 -3.268 1 77.88 112 VAL B N 1
ATOM 2877 C CA . VAL B 1 112 ? -11.484 -28.562 -3.523 1 77.88 112 VAL B CA 1
ATOM 2878 C C . VAL B 1 112 ? -11.391 -29.641 -2.445 1 77.88 112 VAL B C 1
ATOM 2880 O O . VAL B 1 112 ? -12.414 -30.141 -1.966 1 77.88 112 VAL B O 1
ATOM 2883 N N . GLY B 1 113 ? -10.117 -30.016 -2.076 1 74.69 113 GLY B N 1
ATOM 2884 C CA . GLY B 1 113 ? -9.922 -31 -1.026 1 74.69 113 GLY B CA 1
ATOM 2885 C C . GLY B 1 113 ? -10.328 -30.5 0.347 1 74.69 113 GLY B C 1
ATOM 2886 O O . GLY B 1 113 ? -10.898 -31.234 1.143 1 74.69 113 GLY B O 1
ATOM 2887 N N . GLY B 1 114 ? -9.891 -29.281 0.687 1 68.31 114 GLY B N 1
ATOM 2888 C CA . GLY B 1 114 ? -10.273 -28.672 1.954 1 68.31 114 GLY B CA 1
ATOM 2889 C C . GLY B 1 114 ? -11.773 -28.516 2.113 1 68.31 114 GLY B C 1
ATOM 2890 O O . GLY B 1 114 ? -12.312 -28.688 3.207 1 68.31 114 GLY B O 1
ATOM 2891 N N . GLY B 1 115 ? -12.359 -28 1.12 1 60.03 115 GLY B N 1
ATOM 2892 C CA . GLY B 1 115 ? -13.805 -27.922 1.159 1 60.03 115 GLY B CA 1
ATOM 2893 C C . GLY B 1 115 ? -14.469 -29.25 1.492 1 60.03 115 GLY B C 1
ATOM 2894 O O . GLY B 1 115 ? -15.461 -29.281 2.229 1 60.03 115 GLY B O 1
ATOM 2895 N N . MET B 1 116 ? -13.852 -30.188 1.02 1 57.56 116 MET B N 1
ATOM 2896 C CA . MET B 1 116 ? -14.406 -31.516 1.285 1 57.56 116 MET B CA 1
ATOM 2897 C C . MET B 1 116 ? -14.148 -31.938 2.73 1 57.56 116 MET B C 1
ATOM 2899 O O . MET B 1 116 ? -14.953 -32.656 3.324 1 57.56 116 MET B O 1
ATOM 2903 N N . LEU B 1 117 ? -13.008 -31.391 3.152 1 54.84 117 LEU B N 1
ATOM 2904 C CA . LEU B 1 117 ? -12.688 -31.766 4.523 1 54.84 117 LEU B CA 1
ATOM 2905 C C . LEU B 1 117 ? -13.125 -30.688 5.504 1 54.84 117 LEU B C 1
ATOM 2907 O O . LEU B 1 117 ? -13.078 -29.5 5.188 1 54.84 117 LEU B O 1
ATOM 2911 N N . THR B 1 118 ? -14.18 -30.797 6.312 1 50.81 118 THR B N 1
ATOM 2912 C CA . THR B 1 118 ? -14.805 -29.953 7.316 1 50.81 118 THR B CA 1
ATOM 2913 C C . THR B 1 118 ? -13.805 -28.922 7.848 1 50.81 118 THR B C 1
ATOM 2915 O O . THR B 1 118 ? -14.203 -27.922 8.445 1 50.81 118 THR B O 1
ATOM 2918 N N . PHE B 1 119 ? -12.695 -29.297 7.926 1 48 119 PHE B N 1
ATOM 2919 C CA . PHE B 1 119 ? -11.75 -28.484 8.68 1 48 119 PHE B CA 1
ATOM 2920 C C . PHE B 1 119 ? -11.398 -27.203 7.918 1 48 119 PHE B C 1
ATOM 2922 O O . PHE B 1 119 ? -10.836 -26.281 8.484 1 48 119 PHE B O 1
ATOM 2929 N N . ALA B 1 120 ? -11.727 -27.141 6.645 1 56.31 120 ALA B N 1
ATOM 2930 C CA . ALA B 1 120 ? -11.07 -26.062 5.918 1 56.31 120 ALA B CA 1
ATOM 2931 C C . ALA B 1 120 ? -12.07 -24.984 5.512 1 56.31 120 ALA B C 1
ATOM 2933 O O . ALA B 1 120 ? -12.203 -24.656 4.328 1 56.31 120 ALA B O 1
ATOM 2934 N N . ALA B 1 121 ? -12.898 -24.719 6.461 1 56.28 121 ALA B N 1
ATOM 2935 C CA . ALA B 1 121 ? -13.984 -23.734 6.434 1 56.28 121 ALA B CA 1
ATOM 2936 C C . ALA B 1 121 ? -13.5 -22.406 5.859 1 56.28 121 ALA B C 1
ATOM 2938 O O . ALA B 1 121 ? -14.172 -21.812 5.012 1 56.28 121 ALA B O 1
ATOM 2939 N N . PRO B 1 122 ? -12.289 -22.078 6.242 1 61.75 122 PRO B N 1
ATOM 2940 C CA . PRO B 1 122 ? -11.961 -20.734 5.777 1 61.75 122 PRO B CA 1
ATOM 2941 C C . PRO B 1 122 ? -11.711 -20.672 4.27 1 61.75 122 PRO B C 1
ATOM 2943 O O . PRO B 1 122 ? -11.797 -19.609 3.668 1 61.75 122 PRO B O 1
ATOM 2946 N N . PHE B 1 123 ? -11.578 -21.891 3.674 1 65.25 123 PHE B N 1
ATOM 2947 C CA . PHE B 1 123 ? -11.258 -21.891 2.252 1 65.25 123 PHE B CA 1
ATOM 2948 C C . PHE B 1 123 ? -12.523 -22.031 1.412 1 65.25 123 PHE B C 1
ATOM 2950 O O . PHE B 1 123 ? -12.5 -21.797 0.202 1 65.25 123 PHE B O 1
ATOM 2957 N N . ALA B 1 124 ? -13.5 -22.375 2.121 1 60.38 124 ALA B N 1
ATOM 2958 C CA . ALA B 1 124 ? -14.75 -22.641 1.409 1 60.38 124 ALA B CA 1
ATOM 2959 C C . ALA B 1 124 ? -15.266 -21.375 0.727 1 60.38 124 ALA B C 1
ATOM 2961 O O . ALA B 1 124 ? -15.984 -21.453 -0.272 1 60.38 124 ALA B O 1
ATOM 2962 N N . ASP B 1 125 ? -14.75 -20.312 1.127 1 71.69 125 ASP B N 1
ATOM 2963 C CA . ASP B 1 125 ? -15.305 -19.078 0.584 1 71.69 125 ASP B CA 1
ATOM 2964 C C . ASP B 1 125 ? -14.406 -18.5 -0.514 1 71.69 125 ASP B C 1
ATOM 2966 O O . ASP B 1 125 ? -14.695 -17.438 -1.071 1 71.69 125 ASP B O 1
ATOM 2970 N N . ILE B 1 126 ? -13.453 -19.359 -0.775 1 77.94 126 ILE B N 1
ATOM 2971 C CA . ILE B 1 126 ? -12.57 -18.859 -1.831 1 77.94 126 ILE B CA 1
ATOM 2972 C C . ILE B 1 126 ? -13.117 -19.297 -3.193 1 77.94 126 ILE B C 1
ATOM 2974 O O . ILE B 1 126 ? -13.141 -20.484 -3.512 1 77.94 126 ILE B O 1
ATOM 2978 N N . LEU B 1 127 ? -13.523 -18.297 -3.941 1 77.81 127 LEU B N 1
ATOM 2979 C CA . LEU B 1 127 ? -14.195 -18.562 -5.207 1 77.81 127 LEU B CA 1
ATOM 2980 C C . LEU B 1 127 ? -13.219 -18.453 -6.375 1 77.81 127 LEU B C 1
ATOM 2982 O O . LEU B 1 127 ? -13.453 -19.031 -7.441 1 77.81 127 LEU B O 1
ATOM 2986 N N . PHE B 1 128 ? -12.148 -17.734 -6.207 1 89.38 128 PHE B N 1
ATOM 2987 C CA . PHE B 1 128 ? -11.172 -17.516 -7.266 1 89.38 128 PHE B CA 1
ATOM 2988 C C . PHE B 1 128 ? -9.75 -17.688 -6.742 1 89.38 128 PHE B C 1
ATOM 2990 O O . PHE B 1 128 ? -9.43 -17.219 -5.645 1 89.38 128 PHE B O 1
ATOM 2997 N N . LEU B 1 129 ? -8.961 -18.375 -7.551 1 93.38 129 LEU B N 1
ATOM 2998 C CA . LEU B 1 129 ? -7.605 -18.688 -7.121 1 93.38 129 LEU B CA 1
ATOM 2999 C C . LEU B 1 129 ? -6.586 -17.844 -7.875 1 93.38 129 LEU B C 1
ATOM 3001 O O . LEU B 1 129 ? -5.379 -18.078 -7.77 1 93.38 129 LEU B O 1
ATOM 3005 N N . SER B 1 130 ? -7.039 -16.938 -8.68 1 94.69 130 SER B N 1
ATOM 3006 C CA . SER B 1 130 ? -6.16 -16.078 -9.469 1 94.69 130 SER B CA 1
ATOM 3007 C C . SER B 1 130 ? -5.188 -15.312 -8.586 1 94.69 130 SER B C 1
ATOM 3009 O O . SER B 1 130 ? -3.979 -15.312 -8.836 1 94.69 130 SER B O 1
ATOM 3011 N N . ASN B 1 131 ? -5.66 -14.781 -7.5 1 93.88 131 ASN B N 1
ATOM 3012 C CA . ASN B 1 131 ? -4.816 -14.016 -6.59 1 93.88 131 ASN B CA 1
ATOM 3013 C C . ASN B 1 131 ? -3.812 -14.914 -5.867 1 93.88 131 ASN B C 1
ATOM 3015 O O . ASN B 1 131 ? -2.668 -14.516 -5.645 1 93.88 131 ASN B O 1
ATOM 3019 N N . SER B 1 132 ? -4.281 -16.016 -5.531 1 95.44 132 SER B N 1
ATOM 3020 C CA . SER B 1 132 ? -3.391 -16.953 -4.867 1 95.44 132 SER B CA 1
ATOM 3021 C C . SER B 1 132 ? -2.246 -17.375 -5.785 1 95.44 132 SER B C 1
ATOM 3023 O O . SER B 1 132 ? -1.104 -17.5 -5.34 1 95.44 132 SER B O 1
ATOM 3025 N N . LEU B 1 133 ? -2.602 -17.625 -7 1 97.25 133 LEU B N 1
ATOM 3026 C CA . LEU B 1 133 ? -1.57 -18 -7.957 1 97.25 133 LEU B CA 1
ATOM 3027 C C . LEU B 1 133 ? -0.558 -16.875 -8.148 1 97.25 133 LEU B C 1
ATOM 3029 O O . LEU B 1 133 ? 0.648 -17.125 -8.211 1 97.25 133 LEU B O 1
ATOM 3033 N N . THR B 1 134 ? -1.022 -15.664 -8.234 1 96.19 134 THR B N 1
ATOM 3034 C CA . THR B 1 134 ? -0.138 -14.508 -8.336 1 96.19 134 THR B CA 1
ATOM 3035 C C . THR B 1 134 ? 0.762 -14.414 -7.105 1 96.19 134 THR B C 1
ATOM 3037 O O . THR B 1 134 ? 1.961 -14.148 -7.227 1 96.19 134 THR B O 1
ATOM 3040 N N . PHE B 1 135 ? 0.176 -14.648 -6.008 1 96.44 135 PHE B N 1
ATOM 3041 C CA . PHE B 1 135 ? 0.934 -14.578 -4.766 1 96.44 135 PHE B CA 1
ATOM 3042 C C . PHE B 1 135 ? 1.982 -15.68 -4.711 1 96.44 135 PHE B C 1
ATOM 3044 O O . PHE B 1 135 ? 3.061 -15.492 -4.145 1 96.44 135 PHE B O 1
ATOM 3051 N N . MET B 1 136 ? 1.658 -16.781 -5.273 1 97.88 136 MET B N 1
ATOM 3052 C CA . MET B 1 136 ? 2.65 -17.844 -5.379 1 97.88 136 MET B CA 1
ATOM 3053 C C . MET B 1 136 ? 3.863 -17.375 -6.176 1 97.88 136 MET B C 1
ATOM 3055 O O . MET B 1 136 ? 5.004 -17.641 -5.793 1 97.88 136 MET B O 1
ATOM 3059 N N . MET B 1 137 ? 3.6 -16.734 -7.25 1 97.62 137 MET B N 1
ATOM 3060 C CA . MET B 1 137 ? 4.684 -16.234 -8.094 1 97.62 137 MET B CA 1
ATOM 3061 C C . MET B 1 137 ? 5.539 -15.219 -7.336 1 97.62 137 MET B C 1
ATOM 3063 O O . MET B 1 137 ? 6.77 -15.25 -7.43 1 97.62 137 MET B O 1
ATOM 3067 N N . VAL B 1 138 ? 4.906 -14.406 -6.586 1 96.44 138 VAL B N 1
ATOM 3068 C CA . VAL B 1 138 ? 5.617 -13.422 -5.77 1 96.44 138 VAL B CA 1
ATOM 3069 C C . VAL B 1 138 ? 6.52 -14.141 -4.77 1 96.44 138 VAL B C 1
ATOM 3071 O O . VAL B 1 138 ? 7.68 -13.766 -4.594 1 96.44 138 VAL B O 1
ATOM 3074 N N . TYR B 1 139 ? 5.969 -15.125 -4.199 1 97.88 139 TYR B N 1
ATOM 3075 C CA . TYR B 1 139 ? 6.707 -15.883 -3.197 1 97.88 139 TYR B CA 1
ATOM 3076 C C . TYR B 1 139 ? 7.938 -16.547 -3.809 1 97.88 139 TYR B C 1
ATOM 3078 O O . TYR B 1 139 ? 9.047 -16.438 -3.271 1 97.88 139 TYR B O 1
ATOM 3086 N N . VAL B 1 140 ? 7.766 -17.172 -4.879 1 97.88 140 VAL B N 1
ATOM 3087 C CA . VAL B 1 140 ? 8.867 -17.875 -5.527 1 97.88 140 VAL B CA 1
ATOM 3088 C C . VAL B 1 140 ? 9.938 -16.875 -5.949 1 97.88 140 VAL B C 1
ATOM 3090 O O . VAL B 1 140 ? 11.133 -17.094 -5.703 1 97.88 140 VAL B O 1
ATOM 3093 N N . TRP B 1 141 ? 9.492 -15.828 -6.574 1 96.94 141 TRP B N 1
ATOM 3094 C CA . TRP B 1 141 ? 10.453 -14.812 -6.988 1 96.94 141 TRP B CA 1
ATOM 3095 C C . TRP B 1 141 ? 11.211 -14.258 -5.785 1 96.94 141 TRP B C 1
ATOM 3097 O O . TRP B 1 141 ? 12.43 -14.062 -5.844 1 96.94 141 TRP B O 1
ATOM 3107 N N . SER B 1 142 ? 10.523 -13.914 -4.715 1 97.06 142 SER B N 1
ATOM 3108 C CA . SER B 1 142 ? 11.133 -13.312 -3.535 1 97.06 142 SER B CA 1
ATOM 3109 C C . SER B 1 142 ? 12.18 -14.242 -2.926 1 97.06 142 SER B C 1
ATOM 3111 O O . SER B 1 142 ? 13.211 -13.773 -2.428 1 97.06 142 SER B O 1
ATOM 3113 N N . LYS B 1 143 ? 11.906 -15.516 -2.959 1 97.25 143 LYS B N 1
ATOM 3114 C CA . LYS B 1 143 ? 12.852 -16.484 -2.406 1 97.25 143 LYS B CA 1
ATOM 3115 C C . LYS B 1 143 ? 14.07 -16.641 -3.301 1 97.25 143 LYS B C 1
ATOM 3117 O O . LYS B 1 143 ? 15.18 -16.875 -2.812 1 97.25 143 LYS B O 1
ATOM 3122 N N . ARG B 1 144 ? 13.938 -16.484 -4.555 1 96.81 144 ARG B N 1
ATOM 3123 C CA . ARG B 1 144 ? 15.023 -16.672 -5.508 1 96.81 144 ARG B CA 1
ATOM 3124 C C . ARG B 1 144 ? 15.875 -15.414 -5.625 1 96.81 144 ARG B C 1
ATOM 3126 O O . ARG B 1 144 ? 16.984 -15.453 -6.156 1 96.81 144 ARG B O 1
ATOM 3133 N N . ASN B 1 145 ? 15.359 -14.312 -5.16 1 95.88 145 ASN B N 1
ATOM 3134 C CA . ASN B 1 145 ? 16.062 -13.039 -5.199 1 95.88 145 ASN B CA 1
ATOM 3135 C C . ASN B 1 145 ? 16.188 -12.422 -3.811 1 95.88 145 ASN B C 1
ATOM 3137 O O . ASN B 1 145 ? 15.766 -11.281 -3.592 1 95.88 145 ASN B O 1
ATOM 3141 N N . PRO B 1 146 ? 16.953 -13.07 -2.912 1 95.44 146 PRO B N 1
ATOM 3142 C CA . PRO B 1 146 ? 16.969 -12.656 -1.506 1 95.44 146 PRO B CA 1
ATOM 3143 C C . PRO B 1 146 ? 17.688 -11.336 -1.282 1 95.44 146 PRO B C 1
ATOM 3145 O O . PRO B 1 146 ? 17.484 -10.672 -0.265 1 95.44 146 PRO B O 1
ATOM 3148 N N . HIS B 1 147 ? 18.484 -10.797 -2.201 1 95.25 147 HIS B N 1
ATOM 3149 C CA . HIS B 1 147 ? 19.344 -9.648 -1.953 1 95.25 147 HIS B CA 1
ATOM 3150 C C . HIS B 1 147 ? 18.734 -8.375 -2.533 1 95.25 147 HIS B C 1
ATOM 3152 O O . HIS B 1 147 ? 19.266 -7.277 -2.312 1 95.25 147 HIS B O 1
ATOM 3158 N N . VAL B 1 148 ? 17.672 -8.531 -3.275 1 94.06 148 VAL B N 1
ATOM 3159 C CA . VAL B 1 148 ? 17.031 -7.355 -3.857 1 94.06 148 VAL B CA 1
ATOM 3160 C C . VAL B 1 148 ? 16.391 -6.516 -2.752 1 94.06 148 VAL B C 1
ATOM 3162 O O . VAL B 1 148 ? 15.648 -7.035 -1.915 1 94.06 148 VAL B O 1
ATOM 3165 N N . GLN B 1 149 ? 16.719 -5.219 -2.699 1 93.12 149 GLN B N 1
ATOM 3166 C CA . GLN B 1 149 ? 16.156 -4.293 -1.72 1 93.12 149 GLN B CA 1
ATOM 3167 C C . GLN B 1 149 ? 14.875 -3.65 -2.242 1 93.12 149 GLN B C 1
ATOM 3169 O O . GLN B 1 149 ? 14.805 -3.254 -3.408 1 93.12 149 GLN B O 1
ATOM 3174 N N . MET B 1 150 ? 13.891 -3.629 -1.434 1 92.31 150 MET B N 1
ATOM 3175 C CA . MET B 1 150 ? 12.609 -3.02 -1.763 1 92.31 150 MET B CA 1
ATOM 3176 C C . MET B 1 150 ? 12.172 -2.049 -0.671 1 92.31 150 MET B C 1
ATOM 3178 O O . MET B 1 150 ? 12.711 -2.072 0.438 1 92.31 150 MET B O 1
ATOM 3182 N N . SER B 1 151 ? 11.312 -1.094 -1.05 1 89.69 151 SER B N 1
ATOM 3183 C CA . SER B 1 151 ? 10.797 -0.134 -0.08 1 89.69 151 SER B CA 1
ATOM 3184 C C . SER B 1 151 ? 9.289 0.049 -0.234 1 89.69 151 SER B C 1
ATOM 3186 O O . SER B 1 151 ? 8.734 -0.229 -1.297 1 89.69 151 SER B O 1
ATOM 3188 N N . PHE B 1 152 ? 8.711 0.353 0.923 1 89.19 152 PHE B N 1
ATOM 3189 C CA . PHE B 1 152 ? 7.289 0.672 0.939 1 89.19 152 PHE B CA 1
ATOM 3190 C C . PHE B 1 152 ? 7.07 2.164 1.156 1 89.19 152 PHE B C 1
ATOM 3192 O O . PHE B 1 152 ? 7.035 2.633 2.295 1 89.19 152 PHE B O 1
ATOM 3199 N N . LEU B 1 153 ? 6.879 2.914 0.065 1 83 153 LEU B N 1
ATOM 3200 C CA . LEU B 1 153 ? 6.555 4.336 0.05 1 83 153 LEU B CA 1
ATOM 3201 C C . LEU B 1 153 ? 7.586 5.141 0.833 1 83 153 LEU B C 1
ATOM 3203 O O . LEU B 1 153 ? 7.258 6.168 1.431 1 83 153 LEU B O 1
ATOM 3207 N N . GLY B 1 154 ? 8.766 4.566 0.987 1 77.5 154 GLY B N 1
ATOM 3208 C CA . GLY B 1 154 ? 9.805 5.258 1.722 1 77.5 154 GLY B CA 1
ATOM 3209 C C . GLY B 1 154 ? 9.688 5.105 3.225 1 77.5 154 GLY B C 1
ATOM 3210 O O . GLY B 1 154 ? 10.523 5.598 3.977 1 77.5 154 GLY B O 1
ATOM 3211 N N . LEU B 1 155 ? 8.695 4.441 3.689 1 81.62 155 LEU B N 1
ATOM 3212 C CA . LEU B 1 155 ? 8.477 4.254 5.121 1 81.62 155 LEU B CA 1
ATOM 3213 C C . LEU B 1 155 ? 9.453 3.24 5.695 1 81.62 155 LEU B C 1
ATOM 3215 O O . LEU B 1 155 ? 10.062 3.484 6.742 1 81.62 155 LEU B O 1
ATOM 3219 N N . PHE B 1 156 ? 9.562 2.119 4.961 1 85.25 156 PHE B N 1
ATOM 3220 C CA . PHE B 1 156 ? 10.523 1.116 5.406 1 85.25 156 PHE B CA 1
ATOM 3221 C C . PHE B 1 156 ? 11.102 0.358 4.223 1 85.25 156 PHE B C 1
ATOM 3223 O O . PHE B 1 156 ? 10.484 0.287 3.158 1 85.25 156 PHE B O 1
ATOM 3230 N N . SER B 1 157 ? 12.273 -0.071 4.465 1 88.88 157 SER B N 1
ATOM 3231 C CA . SER B 1 157 ? 12.984 -0.865 3.469 1 88.88 157 SER B CA 1
ATOM 3232 C C . SER B 1 157 ? 13.195 -2.299 3.949 1 88.88 157 SER B C 1
ATOM 3234 O O . SER B 1 157 ? 13.367 -2.539 5.145 1 88.88 157 SER B O 1
ATOM 3236 N N . PHE B 1 158 ? 13.031 -3.143 3.059 1 92.44 158 PHE B N 1
ATOM 3237 C CA . PHE B 1 158 ? 13.219 -4.555 3.373 1 92.44 158 PHE B CA 1
ATOM 3238 C C . PHE B 1 158 ? 13.758 -5.312 2.164 1 92.44 158 PHE B C 1
ATOM 3240 O O . PHE B 1 158 ? 13.828 -4.762 1.062 1 92.44 158 PHE B O 1
ATOM 3247 N N . THR B 1 159 ? 14.125 -6.52 2.449 1 95.25 159 THR B N 1
ATOM 3248 C CA . THR B 1 159 ? 14.617 -7.352 1.357 1 95.25 159 THR B CA 1
ATOM 3249 C C . THR B 1 159 ? 13.5 -8.227 0.8 1 95.25 159 THR B C 1
ATOM 3251 O O . THR B 1 159 ? 12.469 -8.422 1.454 1 95.25 159 THR B O 1
ATOM 3254 N N . ALA B 1 160 ? 13.695 -8.797 -0.347 1 95.38 160 ALA B N 1
ATOM 3255 C CA . ALA B 1 160 ? 12.688 -9.461 -1.169 1 95.38 160 ALA B CA 1
ATOM 3256 C C . ALA B 1 160 ? 12.031 -10.609 -0.411 1 95.38 160 ALA B C 1
ATOM 3258 O O . ALA B 1 160 ? 10.82 -10.82 -0.508 1 95.38 160 ALA B O 1
ATOM 3259 N N . PRO B 1 161 ? 12.727 -11.375 0.389 1 96.81 161 PRO B N 1
ATOM 3260 C CA . PRO B 1 161 ? 12.078 -12.508 1.057 1 96.81 161 PRO B CA 1
ATOM 3261 C C . PRO B 1 161 ? 10.945 -12.07 1.979 1 96.81 161 PRO B C 1
ATOM 3263 O O . PRO B 1 161 ? 10.055 -12.867 2.289 1 96.81 161 PRO B O 1
ATOM 3266 N N . TYR B 1 162 ? 10.898 -10.812 2.285 1 96.12 162 TYR B N 1
ATOM 3267 C CA . TYR B 1 162 ? 9.859 -10.312 3.176 1 96.12 162 TYR B CA 1
ATOM 3268 C C . TYR B 1 162 ? 8.68 -9.766 2.381 1 96.12 162 TYR B C 1
ATOM 3270 O O . TYR B 1 162 ? 7.633 -9.445 2.951 1 96.12 162 TYR B O 1
ATOM 3278 N N . LEU B 1 163 ? 8.828 -9.711 1.163 1 95.25 163 LEU B N 1
ATOM 3279 C CA . LEU B 1 163 ? 7.816 -9.094 0.311 1 95.25 163 LEU B CA 1
ATOM 3280 C C . LEU B 1 163 ? 6.469 -9.789 0.478 1 95.25 163 LEU B C 1
ATOM 3282 O O . LEU B 1 163 ? 5.445 -9.125 0.687 1 95.25 163 LEU B O 1
ATOM 3286 N N . PRO B 1 164 ? 6.406 -11.125 0.479 1 96.44 164 PRO B N 1
ATOM 3287 C CA . PRO B 1 164 ? 5.102 -11.773 0.627 1 96.44 164 PRO B CA 1
ATOM 3288 C C . PRO B 1 164 ? 4.418 -11.43 1.948 1 96.44 164 PRO B C 1
ATOM 3290 O O . PRO B 1 164 ? 3.195 -11.273 1.993 1 96.44 164 PRO B O 1
ATOM 3293 N N . TRP B 1 165 ? 5.184 -11.234 2.928 1 95.38 165 TRP B N 1
ATOM 3294 C CA . TRP B 1 165 ? 4.637 -10.898 4.234 1 95.38 165 TRP B CA 1
ATOM 3295 C C . TRP B 1 165 ? 4.109 -9.461 4.25 1 95.38 165 TRP B C 1
ATOM 3297 O O . TRP B 1 165 ? 3.066 -9.18 4.84 1 95.38 165 TRP B O 1
ATOM 3307 N N . VAL B 1 166 ? 4.824 -8.641 3.646 1 93 166 VAL B N 1
ATOM 3308 C CA . VAL B 1 166 ? 4.398 -7.246 3.543 1 93 166 VAL B CA 1
ATOM 3309 C C . VAL B 1 166 ? 3.102 -7.16 2.738 1 93 166 VAL B C 1
ATOM 3311 O O . VAL B 1 166 ? 2.168 -6.457 3.129 1 93 166 VAL B O 1
ATOM 3314 N N . LEU B 1 167 ? 3.078 -7.926 1.675 1 93 167 LEU B N 1
ATOM 3315 C CA . LEU B 1 167 ? 1.889 -7.922 0.83 1 93 167 LEU B CA 1
ATOM 3316 C C . LEU B 1 167 ? 0.699 -8.531 1.567 1 93 167 LEU B C 1
ATOM 3318 O O . LEU B 1 167 ? -0.431 -8.055 1.424 1 93 167 LEU B O 1
ATOM 3322 N N . LEU B 1 168 ? 0.943 -9.547 2.314 1 94.06 168 LEU B N 1
ATOM 3323 C CA . LEU B 1 168 ? -0.109 -10.141 3.133 1 94.06 168 LEU B CA 1
ATOM 3324 C C . LEU B 1 168 ? -0.665 -9.125 4.125 1 94.06 168 LEU B C 1
ATOM 3326 O O . LEU B 1 168 ? -1.883 -8.992 4.262 1 94.06 168 LEU B O 1
ATOM 3330 N N . GLY B 1 169 ? 0.243 -8.445 4.785 1 89.94 169 GLY B N 1
ATOM 3331 C CA . GLY B 1 169 ? -0.185 -7.391 5.688 1 89.94 169 GLY B CA 1
ATOM 3332 C C . GLY B 1 169 ? -1.021 -6.324 5 1 89.94 169 GLY B C 1
ATOM 3333 O O . GLY B 1 169 ? -2.037 -5.883 5.539 1 89.94 169 GLY B O 1
ATOM 3334 N N . PHE B 1 170 ? -0.625 -6.023 3.869 1 86.69 170 PHE B N 1
ATOM 3335 C CA . PHE B 1 170 ? -1.331 -5.02 3.086 1 86.69 170 PHE B CA 1
ATOM 3336 C C . PHE B 1 170 ? -2.709 -5.523 2.67 1 86.69 170 PHE B C 1
ATOM 3338 O O . PHE B 1 170 ? -3.686 -4.773 2.701 1 86.69 170 PHE B O 1
ATOM 3345 N N . SER B 1 171 ? -2.756 -6.742 2.271 1 87.94 171 SER B N 1
ATOM 3346 C CA . SER B 1 171 ? -4.035 -7.328 1.883 1 87.94 171 SER B CA 1
ATOM 3347 C C . SER B 1 171 ? -5.02 -7.328 3.047 1 87.94 171 SER B C 1
ATOM 3349 O O . SER B 1 171 ? -6.195 -7.016 2.873 1 87.94 171 SER B O 1
ATOM 3351 N N . VAL B 1 172 ? -4.602 -7.613 4.184 1 88 172 VAL B N 1
ATOM 3352 C CA . VAL B 1 172 ? -5.445 -7.621 5.375 1 88 172 VAL B CA 1
ATOM 3353 C C . VAL B 1 172 ? -5.91 -6.199 5.688 1 88 172 VAL B C 1
ATOM 3355 O O . VAL B 1 172 ? -7.059 -5.988 6.082 1 88 172 VAL B O 1
ATOM 3358 N N . MET B 1 173 ? -5.055 -5.352 5.484 1 84.69 173 MET B N 1
ATOM 3359 C CA . MET B 1 173 ? -5.375 -3.951 5.75 1 84.69 173 MET B CA 1
ATOM 3360 C C . MET B 1 173 ? -6.473 -3.459 4.82 1 84.69 173 MET B C 1
ATOM 3362 O O . MET B 1 173 ? -7.312 -2.648 5.215 1 84.69 173 MET B O 1
ATOM 3366 N N . VAL B 1 174 ? -6.434 -3.93 3.592 1 83.12 174 VAL B N 1
ATOM 3367 C CA . VAL B 1 174 ? -7.414 -3.496 2.602 1 83.12 174 VAL B CA 1
ATOM 3368 C C . VAL B 1 174 ? -8.719 -4.273 2.787 1 83.12 174 VAL B C 1
ATOM 3370 O O . VAL B 1 174 ? -9.727 -3.957 2.162 1 83.12 174 VAL B O 1
ATOM 3373 N N . GLY B 1 175 ? -8.727 -5.258 3.617 1 80.94 175 GLY B N 1
ATOM 3374 C CA . GLY B 1 175 ? -9.953 -5.969 3.951 1 80.94 175 GLY B CA 1
ATOM 3375 C C . GLY B 1 175 ? -10.086 -7.301 3.238 1 80.94 175 GLY B C 1
ATOM 3376 O O . GLY B 1 175 ? -11.172 -7.883 3.189 1 80.94 175 GLY B O 1
ATOM 3377 N N . SER B 1 176 ? -8.984 -7.688 2.615 1 82.56 176 SER B N 1
ATOM 3378 C CA . SER B 1 176 ? -9.008 -8.977 1.927 1 82.56 176 SER B CA 1
ATOM 3379 C C . SER B 1 176 ? -8.711 -10.117 2.887 1 82.56 176 SER B C 1
ATOM 3381 O O . SER B 1 176 ? -8.062 -9.922 3.92 1 82.56 176 SER B O 1
ATOM 3383 N N . SER B 1 177 ? -9.211 -11.242 2.549 1 86.5 177 SER B N 1
ATOM 3384 C CA . SER B 1 177 ? -8.945 -12.422 3.357 1 86.5 177 SER B CA 1
ATOM 3385 C C . SER B 1 177 ? -7.473 -12.836 3.27 1 86.5 177 SER B C 1
ATOM 3387 O O . SER B 1 177 ? -6.914 -12.922 2.176 1 86.5 177 SER B O 1
ATOM 3389 N N . PRO B 1 178 ? -6.891 -13.078 4.449 1 90.44 178 PRO B N 1
ATOM 3390 C CA . PRO B 1 178 ? -5.488 -13.492 4.434 1 90.44 178 PRO B CA 1
ATOM 3391 C C . PRO B 1 178 ? -5.297 -14.898 3.877 1 90.44 178 PRO B C 1
ATOM 3393 O O . PRO B 1 178 ? -4.188 -15.266 3.473 1 90.44 178 PRO B O 1
ATOM 3396 N N . TRP B 1 179 ? -6.367 -15.609 3.822 1 89.38 179 TRP B N 1
ATOM 3397 C CA . TRP B 1 179 ? -6.27 -17.016 3.445 1 89.38 179 TRP B CA 1
ATOM 3398 C C . TRP B 1 179 ? -5.887 -17.156 1.976 1 89.38 179 TRP B C 1
ATOM 3400 O O . TRP B 1 179 ? -5.18 -18.094 1.603 1 89.38 179 TRP B O 1
ATOM 3410 N N . VAL B 1 180 ? -6.305 -16.266 1.194 1 90.25 180 VAL B N 1
ATOM 3411 C CA . VAL B 1 180 ? -5.992 -16.312 -0.23 1 90.25 180 VAL B CA 1
ATOM 3412 C C . VAL B 1 180 ? -4.484 -16.141 -0.433 1 90.25 180 VAL B C 1
ATOM 3414 O O . VAL B 1 180 ? -3.871 -16.906 -1.189 1 90.25 180 VAL B O 1
ATOM 3417 N N . ASP B 1 181 ? -3.912 -15.234 0.288 1 94.06 181 ASP B N 1
ATOM 3418 C CA . ASP B 1 181 ? -2.479 -14.984 0.179 1 94.06 181 ASP B CA 1
ATOM 3419 C C . ASP B 1 181 ? -1.671 -16.109 0.81 1 94.06 181 ASP B C 1
ATOM 3421 O O . ASP B 1 181 ? -0.64 -16.531 0.272 1 94.06 181 ASP B O 1
ATOM 3425 N N . LEU B 1 182 ? -2.186 -16.625 1.872 1 94.69 182 LEU B N 1
ATOM 3426 C CA . LEU B 1 182 ? -1.48 -17.688 2.564 1 94.69 182 LEU B CA 1
ATOM 3427 C C . LEU B 1 182 ? -1.45 -18.969 1.718 1 94.69 182 LEU B C 1
ATOM 3429 O O . LEU B 1 182 ? -0.452 -19.688 1.711 1 94.69 182 LEU B O 1
ATOM 3433 N N . LEU B 1 183 ? -2.555 -19.203 1.065 1 93.5 183 LEU B N 1
ATOM 3434 C CA . LEU B 1 183 ? -2.6 -20.344 0.155 1 93.5 183 LEU B CA 1
ATOM 3435 C C . LEU B 1 183 ? -1.555 -20.188 -0.946 1 93.5 183 LEU B C 1
ATOM 3437 O O . LEU B 1 183 ? -0.882 -21.172 -1.301 1 93.5 183 LEU B O 1
ATOM 3441 N N . GLY B 1 184 ? -1.445 -19 -1.469 1 96.38 184 GLY B N 1
ATOM 3442 C CA . GLY B 1 184 ? -0.425 -18.734 -2.471 1 96.38 184 GLY B CA 1
ATOM 3443 C C . GLY B 1 184 ? 0.987 -18.938 -1.951 1 96.38 184 GLY B C 1
ATOM 3444 O O . GLY B 1 184 ? 1.837 -19.484 -2.645 1 96.38 184 GLY B O 1
ATOM 3445 N N . MET B 1 185 ? 1.214 -18.516 -0.76 1 97.31 185 MET B N 1
ATOM 3446 C CA . MET B 1 185 ? 2.529 -18.688 -0.15 1 97.31 185 MET B CA 1
ATOM 3447 C C . MET B 1 185 ? 2.848 -20.172 0.046 1 97.31 185 MET B C 1
ATOM 3449 O O . MET B 1 185 ? 3.982 -20.594 -0.171 1 97.31 185 MET B O 1
ATOM 3453 N N . ALA B 1 186 ? 1.849 -20.875 0.446 1 96.12 186 ALA B N 1
ATOM 3454 C CA . ALA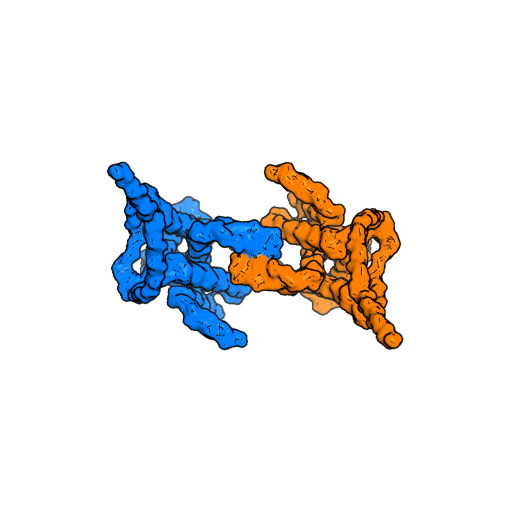 B 1 186 ? 2.037 -22.312 0.657 1 96.12 186 ALA B CA 1
ATOM 3455 C C . ALA B 1 186 ? 2.391 -23.016 -0.65 1 96.12 186 ALA B C 1
ATOM 3457 O O . ALA B 1 186 ? 3.305 -23.844 -0.689 1 96.12 186 ALA B O 1
ATOM 3458 N N . ALA B 1 187 ? 1.635 -22.688 -1.628 1 97.25 187 ALA B N 1
ATOM 3459 C CA . ALA B 1 187 ? 1.922 -23.266 -2.934 1 97.25 187 ALA B CA 1
ATOM 3460 C C . ALA B 1 187 ? 3.307 -22.859 -3.426 1 97.25 187 ALA B C 1
ATOM 3462 O O . ALA B 1 187 ? 4.039 -23.688 -3.984 1 97.25 187 ALA B O 1
ATOM 3463 N N . GLY B 1 188 ? 3.646 -21.594 -3.248 1 98.06 188 GLY B N 1
ATOM 3464 C CA . GLY B 1 188 ? 4.973 -21.125 -3.621 1 98.06 188 GLY B CA 1
ATOM 3465 C C . GLY B 1 188 ? 6.086 -21.812 -2.861 1 98.06 188 GLY B C 1
ATOM 3466 O O . GLY B 1 188 ? 7.125 -22.141 -3.436 1 98.06 188 GLY B O 1
ATOM 3467 N N . HIS B 1 189 ? 5.867 -22.016 -1.632 1 97.81 189 HIS B N 1
ATOM 3468 C CA . HIS B 1 189 ? 6.855 -22.703 -0.813 1 97.81 189 HIS B CA 1
ATOM 3469 C C . HIS B 1 189 ? 7.031 -24.156 -1.263 1 97.81 189 HIS B C 1
ATOM 3471 O O . HIS B 1 189 ? 8.148 -24.672 -1.288 1 97.81 189 HIS B O 1
ATOM 3477 N N . ALA B 1 190 ? 5.91 -24.766 -1.542 1 97.44 190 ALA B N 1
ATOM 3478 C CA . ALA B 1 190 ? 5.973 -26.141 -2.029 1 97.44 190 ALA B CA 1
ATOM 3479 C C . ALA B 1 190 ? 6.801 -26.234 -3.307 1 97.44 190 ALA B C 1
ATOM 3481 O O . ALA B 1 190 ? 7.664 -27.109 -3.432 1 97.44 190 ALA B O 1
ATOM 3482 N N . TYR B 1 191 ? 6.551 -25.344 -4.18 1 97.56 191 TYR B N 1
ATOM 3483 C CA . TYR B 1 191 ? 7.312 -25.359 -5.422 1 97.56 191 TYR B CA 1
ATOM 3484 C C . TYR B 1 191 ? 8.789 -25.078 -5.156 1 97.56 191 TYR B C 1
ATOM 3486 O O . TYR B 1 191 ? 9.664 -25.781 -5.664 1 97.56 191 TYR B O 1
ATOM 3494 N N . PHE B 1 192 ? 9.062 -24.047 -4.414 1 97.06 192 PHE B N 1
ATOM 3495 C CA . PHE B 1 192 ? 10.43 -23.656 -4.105 1 97.06 192 PHE B CA 1
ATOM 3496 C C . PHE B 1 192 ? 11.18 -24.812 -3.443 1 97.06 192 PHE B C 1
ATOM 3498 O O . PHE B 1 192 ? 12.336 -25.078 -3.781 1 97.06 192 PHE B O 1
ATOM 3505 N N . PHE B 1 193 ? 10.516 -25.422 -2.525 1 96.56 193 PHE B N 1
ATOM 3506 C CA . PHE B 1 193 ? 11.133 -26.531 -1.818 1 96.56 193 PHE B CA 1
ATOM 3507 C C . PHE B 1 193 ? 11.438 -27.688 -2.773 1 96.56 193 PHE B C 1
ATOM 3509 O O . PHE B 1 193 ? 12.539 -28.234 -2.77 1 96.56 193 PHE B O 1
ATOM 3516 N N . LEU B 1 194 ? 10.555 -28.078 -3.617 1 95.56 194 LEU B N 1
ATOM 3517 C CA . LEU B 1 194 ? 10.68 -29.234 -4.492 1 95.56 194 LEU B CA 1
ATOM 3518 C C . LEU B 1 194 ? 11.656 -28.953 -5.633 1 95.56 194 LEU B C 1
ATOM 3520 O O . LEU B 1 194 ? 12.375 -29.844 -6.078 1 95.56 194 LEU B O 1
ATOM 3524 N N . GLU B 1 195 ? 11.664 -27.734 -6.055 1 94.38 195 GLU B N 1
ATOM 3525 C CA . GLU B 1 195 ? 12.461 -27.406 -7.238 1 94.38 195 GLU B CA 1
ATOM 3526 C C . GLU B 1 195 ? 13.852 -26.906 -6.852 1 94.38 195 GLU B C 1
ATOM 3528 O O . GLU B 1 195 ? 14.836 -27.188 -7.535 1 94.38 195 GLU B O 1
ATOM 3533 N N . ASP B 1 196 ? 13.984 -26.188 -5.797 1 93.5 196 ASP B N 1
ATOM 3534 C CA . ASP B 1 196 ? 15.242 -25.531 -5.496 1 93.5 196 ASP B CA 1
ATOM 3535 C C . ASP B 1 196 ? 15.945 -26.188 -4.309 1 93.5 196 ASP B C 1
ATOM 3537 O O . ASP B 1 196 ? 17.172 -26.312 -4.301 1 93.5 196 ASP B O 1
ATOM 3541 N N . VAL B 1 197 ? 15.234 -26.688 -3.367 1 93.62 197 VAL B N 1
ATOM 3542 C CA . VAL B 1 197 ? 15.852 -27.172 -2.137 1 93.62 197 VAL B CA 1
ATOM 3543 C C . VAL B 1 197 ? 16.031 -28.688 -2.197 1 93.62 197 VAL B C 1
ATOM 3545 O O . VAL B 1 197 ? 17.125 -29.203 -1.969 1 93.62 197 VAL B O 1
ATOM 3548 N N . TYR B 1 198 ? 14.984 -29.391 -2.533 1 92.69 198 TYR B N 1
ATOM 3549 C CA . TYR B 1 198 ? 14.953 -30.844 -2.5 1 92.69 198 TYR B CA 1
ATOM 3550 C C . TYR B 1 198 ? 16.047 -31.438 -3.387 1 92.69 198 TYR B C 1
ATOM 3552 O O . TYR B 1 198 ? 16.781 -32.344 -2.969 1 92.69 198 TYR B O 1
ATOM 3560 N N . PRO B 1 199 ? 16.219 -30.969 -4.586 1 90.62 199 PRO B N 1
ATOM 3561 C CA . PRO B 1 199 ? 17.281 -31.531 -5.43 1 90.62 199 PRO B CA 1
ATOM 3562 C C . PRO B 1 199 ? 18.672 -31.281 -4.863 1 90.62 199 PRO B C 1
ATOM 3564 O O . PRO B 1 199 ? 19.594 -32.062 -5.086 1 90.62 199 PRO B O 1
ATOM 3567 N N . LEU B 1 200 ? 18.812 -30.188 -4.164 1 90.44 200 LEU B N 1
ATOM 3568 C CA . LEU B 1 200 ? 20.094 -29.906 -3.539 1 90.44 200 LEU B CA 1
ATOM 3569 C C . LEU B 1 200 ? 20.375 -30.875 -2.396 1 90.44 200 LEU B C 1
ATOM 3571 O O . LEU B 1 200 ? 21.531 -31.234 -2.15 1 90.44 200 LEU B O 1
ATOM 3575 N N . MET B 1 201 ? 19.328 -31.328 -1.821 1 91.75 201 MET B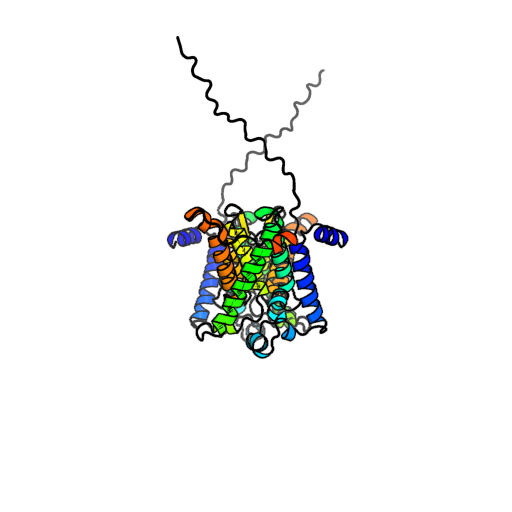 N 1
ATOM 3576 C CA . MET B 1 201 ? 19.469 -32.219 -0.685 1 91.75 201 MET B CA 1
ATOM 3577 C C . MET B 1 201 ? 19.641 -33.656 -1.154 1 91.75 201 MET B C 1
ATOM 3579 O O . MET B 1 201 ? 20.422 -34.438 -0.583 1 91.75 201 MET B O 1
ATOM 3583 N N . THR B 1 202 ? 18.875 -34.125 -2.094 1 91.81 202 THR B N 1
ATOM 3584 C CA . THR B 1 202 ? 18.781 -35.531 -2.451 1 91.81 202 THR B CA 1
ATOM 3585 C C . THR B 1 202 ? 19.453 -35.781 -3.797 1 91.81 202 THR B C 1
ATOM 3587 O O . THR B 1 202 ? 19.781 -36.938 -4.117 1 91.81 202 THR B O 1
ATOM 3590 N N . GLY B 1 203 ? 19.641 -34.75 -4.664 1 88.31 203 GLY B N 1
ATOM 3591 C CA . GLY B 1 203 ? 20.188 -34.906 -6 1 88.31 203 GLY B CA 1
ATOM 3592 C C . GLY B 1 203 ? 19.156 -35.312 -7.027 1 88.31 203 GLY B C 1
ATOM 3593 O O . GLY B 1 203 ? 19.469 -35.438 -8.211 1 88.31 203 GLY B O 1
ATOM 3594 N N . ARG B 1 204 ? 17.953 -35.5 -6.629 1 88.94 204 ARG B N 1
ATOM 3595 C CA . ARG B 1 204 ? 16.891 -35.906 -7.531 1 88.94 204 ARG B CA 1
ATOM 3596 C C . ARG B 1 204 ? 15.945 -34.75 -7.824 1 88.94 204 ARG B C 1
ATOM 3598 O O . ARG B 1 204 ? 15.562 -34 -6.918 1 88.94 204 ARG B O 1
ATOM 3605 N N . ARG B 1 205 ? 15.727 -34.656 -9.117 1 85.62 205 ARG B N 1
ATOM 3606 C CA . ARG B 1 205 ? 14.75 -33.656 -9.523 1 85.62 205 ARG B CA 1
ATOM 3607 C C . ARG B 1 205 ? 13.375 -34.281 -9.734 1 85.62 205 ARG B C 1
ATOM 3609 O O . ARG B 1 205 ? 13.188 -35.062 -10.664 1 85.62 205 ARG B O 1
ATOM 3616 N N . ILE B 1 206 ? 12.469 -33.906 -8.906 1 84.19 206 ILE B N 1
ATOM 3617 C CA . ILE B 1 206 ? 11.133 -34.469 -8.945 1 84.19 206 ILE B CA 1
ATOM 3618 C C . ILE B 1 206 ? 10.273 -33.75 -9.961 1 84.19 206 ILE B C 1
ATOM 3620 O O . ILE B 1 206 ? 9.523 -34.344 -10.727 1 84.19 206 ILE B O 1
ATOM 3624 N N . LEU B 1 207 ? 10.422 -32.375 -10.016 1 84.94 207 LEU B N 1
ATOM 3625 C CA . LEU B 1 207 ? 9.57 -31.594 -10.891 1 84.94 207 LEU B CA 1
ATOM 3626 C C . LEU B 1 207 ? 10.219 -31.406 -12.258 1 84.94 207 LEU B C 1
ATOM 3628 O O . LEU B 1 207 ? 10.914 -30.422 -12.5 1 84.94 207 LEU B O 1
ATOM 3632 N N . LYS B 1 208 ? 10.156 -32.406 -13.062 1 85.75 208 LYS B N 1
ATOM 3633 C CA . LYS B 1 208 ? 10.656 -32.344 -14.43 1 85.75 208 LYS B CA 1
ATOM 3634 C C . LYS B 1 208 ? 9.523 -32.031 -15.406 1 85.75 208 LYS B C 1
ATOM 3636 O O . LYS B 1 208 ? 8.469 -32.656 -15.352 1 85.75 208 LYS B O 1
ATOM 3641 N N . THR B 1 209 ? 9.734 -31.031 -16.203 1 86.38 209 THR B N 1
ATOM 3642 C CA . THR B 1 209 ? 8.727 -30.625 -17.172 1 86.38 209 THR B CA 1
ATOM 3643 C C . THR B 1 209 ? 8.484 -31.734 -18.188 1 86.38 209 THR B C 1
ATOM 3645 O O . THR B 1 209 ? 9.422 -32.219 -18.844 1 86.38 209 THR B O 1
ATOM 3648 N N . PRO B 1 210 ? 7.305 -32.125 -18.234 1 85.38 210 PRO B N 1
ATOM 3649 C CA . PRO B 1 210 ? 6.984 -33.156 -19.219 1 85.38 210 PRO B CA 1
ATOM 3650 C C . PRO B 1 210 ? 7.277 -32.719 -20.656 1 85.38 210 PRO B C 1
ATOM 3652 O O . PRO B 1 210 ? 7.176 -31.547 -20.969 1 85.38 210 PRO B O 1
ATOM 3655 N N . GLY B 1 211 ? 7.621 -33.719 -21.453 1 85.06 211 GLY B N 1
ATOM 3656 C CA . GLY B 1 211 ? 8 -33.469 -22.828 1 85.06 211 GLY B CA 1
ATOM 3657 C C . GLY B 1 211 ? 6.914 -32.781 -23.625 1 85.06 211 GLY B C 1
ATOM 3658 O O . GLY B 1 211 ? 7.203 -31.953 -24.5 1 85.06 211 GLY B O 1
ATOM 3659 N N . ILE B 1 212 ? 5.719 -33 -23.344 1 86.88 212 ILE B N 1
ATOM 3660 C CA . ILE B 1 212 ? 4.59 -32.438 -24.078 1 86.88 212 ILE B CA 1
ATOM 3661 C C . ILE B 1 212 ? 4.562 -30.922 -23.922 1 86.88 212 ILE B C 1
ATOM 3663 O O . ILE B 1 212 ? 4.277 -30.188 -24.875 1 86.88 212 ILE B O 1
ATOM 3667 N N . ILE B 1 213 ? 4.91 -30.516 -22.781 1 86.81 213 ILE B N 1
ATOM 3668 C CA . ILE B 1 213 ? 4.914 -29.078 -22.516 1 86.81 213 ILE B CA 1
ATOM 3669 C C . ILE B 1 213 ? 6.113 -28.422 -23.188 1 86.81 213 ILE B C 1
ATOM 3671 O O . ILE B 1 213 ? 6.012 -27.312 -23.719 1 86.81 213 ILE B O 1
ATOM 3675 N N . LYS B 1 214 ? 7.207 -29.109 -23.188 1 87 214 LYS B N 1
ATOM 3676 C CA . LYS B 1 214 ? 8.398 -28.609 -23.859 1 87 214 LYS B CA 1
ATOM 3677 C C . LYS B 1 214 ? 8.164 -28.438 -25.359 1 87 214 LYS B C 1
ATOM 3679 O O . LYS B 1 214 ? 8.703 -27.516 -25.969 1 87 214 LYS B O 1
ATOM 3684 N N . ALA B 1 215 ? 7.344 -29.297 -25.844 1 84.38 215 ALA B N 1
ATOM 3685 C CA . ALA B 1 215 ? 7.047 -29.266 -27.266 1 84.38 215 ALA B CA 1
ATOM 3686 C C . ALA B 1 215 ? 6.191 -28.047 -27.625 1 84.38 215 ALA B C 1
ATOM 3688 O O . ALA B 1 215 ? 6.242 -27.562 -28.75 1 84.38 215 ALA B O 1
ATOM 3689 N N . LEU B 1 216 ? 5.461 -27.578 -26.688 1 84.31 216 LEU B N 1
ATOM 3690 C CA . LEU B 1 216 ? 4.566 -26.438 -26.906 1 84.31 216 LEU B CA 1
ATOM 3691 C C . LEU B 1 216 ? 5.348 -25.141 -26.953 1 84.31 216 LEU B C 1
ATOM 3693 O O . LEU B 1 216 ? 4.91 -24.172 -27.594 1 84.31 216 LEU B O 1
ATOM 3697 N N . PHE B 1 217 ? 6.477 -25.141 -26.297 1 85.12 217 PHE B N 1
ATOM 3698 C CA . PHE B 1 217 ? 7.297 -23.938 -26.266 1 85.12 217 PHE B CA 1
ATOM 3699 C C . PHE B 1 217 ? 8.734 -24.25 -26.688 1 85.12 217 PHE B C 1
ATOM 3701 O O . PHE B 1 217 ? 9.609 -24.406 -25.828 1 85.12 217 PHE B O 1
ATOM 3708 N N . PRO B 1 218 ? 8.953 -24.422 -27.969 1 72.25 218 PRO B N 1
ATOM 3709 C CA . PRO B 1 218 ? 10.32 -24.75 -28.375 1 72.25 218 PRO B CA 1
ATOM 3710 C C . PRO B 1 218 ? 11.359 -23.766 -27.859 1 72.25 218 PRO B C 1
ATOM 3712 O O . PRO B 1 218 ? 11.078 -22.562 -27.781 1 72.25 218 PRO B O 1
ATOM 3715 N N . GLU B 1 219 ? 12.281 -24.312 -27.062 1 66.5 219 GLU B N 1
ATOM 3716 C CA . GLU B 1 219 ? 13.336 -23.547 -26.391 1 66.5 219 GLU B CA 1
ATOM 3717 C C . GLU B 1 219 ? 14.062 -22.641 -27.375 1 66.5 219 GLU B C 1
ATOM 3719 O O . GLU B 1 219 ? 14.352 -23.047 -28.5 1 66.5 219 GLU B O 1
ATOM 3724 N N . GLU B 1 220 ? 13.82 -21.438 -27.281 1 57.31 220 GLU B N 1
ATOM 3725 C CA . GLU B 1 220 ? 14.68 -20.578 -28.094 1 57.31 220 GLU B CA 1
ATOM 3726 C C . GLU B 1 220 ? 16.141 -20.75 -27.719 1 57.31 220 GLU B C 1
ATOM 3728 O O . GLU B 1 220 ? 16.5 -20.719 -26.531 1 57.31 220 GLU B O 1
ATOM 3733 N N . THR B 1 221 ? 16.891 -21.672 -28.344 1 45.53 221 THR B N 1
ATOM 3734 C CA . THR B 1 221 ? 18.344 -21.75 -28.188 1 45.53 221 THR B CA 1
ATOM 3735 C C . THR B 1 221 ? 18.953 -20.359 -28.016 1 45.53 221 THR B C 1
ATOM 3737 O O . THR B 1 221 ? 19.047 -19.609 -29 1 45.53 221 THR B O 1
ATOM 3740 N N . VAL B 1 222 ? 18.516 -19.641 -27.156 1 47.88 222 VAL B N 1
ATOM 3741 C CA . VAL B 1 222 ? 19.391 -18.484 -27.016 1 47.88 222 VAL B CA 1
ATOM 3742 C C . VAL B 1 222 ? 20.828 -18.953 -26.781 1 47.88 222 VAL B C 1
ATOM 3744 O O . VAL B 1 222 ? 21.109 -19.656 -25.812 1 47.88 222 VAL B O 1
ATOM 3747 N N . MET B 1 223 ? 21.641 -19.125 -27.891 1 39.81 223 MET B N 1
ATOM 3748 C CA . MET B 1 223 ? 23.078 -19.328 -27.812 1 39.81 223 MET B CA 1
ATOM 3749 C C . MET B 1 223 ? 23.703 -18.438 -26.75 1 39.81 223 MET B C 1
ATOM 3751 O O . MET B 1 223 ? 23.844 -17.219 -26.953 1 39.81 223 MET B O 1
ATOM 3755 N N . VAL B 1 224 ? 23.312 -18.422 -25.797 1 40.72 224 VAL B N 1
ATOM 3756 C CA . VAL B 1 224 ? 24.109 -17.672 -24.828 1 40.72 224 VAL B CA 1
ATOM 3757 C C . VAL B 1 224 ? 25.547 -18.172 -24.859 1 40.72 224 VAL B C 1
ATOM 3759 O O . VAL B 1 224 ? 25.812 -19.375 -24.656 1 40.72 224 VAL B O 1
ATOM 3762 N N . ALA B 1 225 ? 26.422 -17.438 -25.438 1 42.12 225 ALA B N 1
ATOM 3763 C CA . ALA B 1 225 ? 27.875 -17.625 -25.391 1 42.12 225 ALA B CA 1
ATOM 3764 C C . ALA B 1 225 ? 28.344 -17.969 -23.969 1 42.12 225 ALA B C 1
ATOM 3766 O O . ALA B 1 225 ? 28.141 -17.188 -23.031 1 42.12 225 ALA B O 1
ATOM 3767 N N . ARG B 1 226 ? 28.156 -19.109 -23.547 1 38.03 226 ARG B N 1
ATOM 3768 C CA . ARG B 1 226 ? 28.766 -19.5 -22.281 1 38.03 226 ARG B CA 1
ATOM 3769 C C . ARG B 1 226 ? 30.094 -18.812 -22.078 1 38.03 226 ARG B C 1
ATOM 3771 O O . ARG B 1 226 ? 30.969 -18.844 -22.938 1 38.03 226 ARG B O 1
ATOM 3778 N N . PRO B 1 227 ? 30.094 -17.75 -21.281 1 37.78 227 PRO B N 1
ATOM 3779 C CA . PRO B 1 227 ? 31.469 -17.25 -21.156 1 37.78 227 PRO B CA 1
ATOM 3780 C C . PRO B 1 227 ? 32.5 -18.375 -21.031 1 37.78 227 PRO B C 1
ATOM 3782 O O . PRO B 1 227 ? 32.188 -19.438 -20.516 1 37.78 227 PRO B O 1
ATOM 3785 N N . ALA B 1 228 ? 33.438 -18.406 -21.953 1 38.59 228 ALA B N 1
ATOM 3786 C CA . ALA B 1 228 ? 34.594 -19.312 -21.938 1 38.59 228 ALA B CA 1
ATOM 3787 C C . ALA B 1 228 ? 35.062 -19.562 -20.516 1 38.59 228 ALA B C 1
ATOM 3789 O O . ALA B 1 228 ? 35.062 -18.656 -19.672 1 38.59 228 ALA B O 1
ATOM 3790 N N . PRO B 1 229 ? 34.844 -20.734 -20.031 1 38.22 229 PRO B N 1
ATOM 3791 C CA . PRO B 1 229 ? 35.312 -21 -18.672 1 38.22 229 PRO B CA 1
ATOM 3792 C C . PRO B 1 229 ? 36.594 -20.234 -18.328 1 38.22 229 PRO B C 1
ATOM 3794 O O . PRO B 1 229 ? 37.438 -19.969 -19.203 1 38.22 229 PRO B O 1
ATOM 3797 N N . PRO B 1 230 ? 36.438 -19.25 -17.453 1 37.5 230 PRO B N 1
ATOM 3798 C CA . PRO B 1 230 ? 37.75 -18.656 -17.25 1 37.5 230 PRO B CA 1
ATOM 3799 C C . PRO B 1 230 ? 38.875 -19.688 -17.344 1 37.5 230 PRO B C 1
ATOM 3801 O O . PRO B 1 230 ? 38.656 -20.875 -17.078 1 37.5 230 PRO B O 1
ATOM 3804 N N . ALA B 1 231 ? 39.719 -19.531 -18.25 1 38.97 231 ALA B N 1
ATOM 3805 C CA . ALA B 1 231 ? 40.938 -20.312 -18.375 1 38.97 231 ALA B CA 1
ATOM 3806 C C . ALA B 1 231 ? 41.406 -20.828 -17.016 1 38.97 231 ALA B C 1
ATOM 3808 O O . ALA B 1 231 ? 41.375 -20.094 -16.016 1 38.97 231 ALA B O 1
ATOM 3809 N N . ALA B 1 232 ? 41.219 -22.125 -16.797 1 36.72 232 ALA B N 1
ATOM 3810 C CA . ALA B 1 232 ? 41.688 -22.828 -15.617 1 36.72 232 ALA B CA 1
ATOM 3811 C C . ALA B 1 232 ? 42.969 -22.172 -15.078 1 36.72 232 ALA B C 1
ATOM 3813 O O . ALA B 1 232 ? 44.031 -22.203 -15.727 1 36.72 232 ALA B O 1
ATOM 3814 N N . TRP B 1 233 ? 42.781 -20.953 -14.57 1 33.94 233 TRP B N 1
ATOM 3815 C CA . TRP B 1 233 ? 43.938 -20.297 -13.984 1 33.94 233 TRP B CA 1
ATOM 3816 C C . TRP B 1 233 ? 44.844 -21.312 -13.289 1 33.94 233 TRP B C 1
ATOM 3818 O O . TRP B 1 233 ? 45.844 -20.938 -12.641 1 33.94 233 TRP B O 1
ATOM 3828 N N . GLY B 1 234 ? 44.031 -22.406 -12.906 1 31.27 234 GLY B N 1
ATOM 3829 C CA . GLY B 1 234 ? 44.844 -23.109 -11.922 1 31.27 234 GLY B CA 1
ATOM 3830 C C . GLY B 1 234 ? 46.094 -23.734 -12.516 1 31.27 234 GLY B C 1
ATOM 3831 O O . GLY B 1 234 ? 46.688 -24.656 -11.922 1 31.27 234 GLY B O 1
ATOM 3832 N N . ALA B 1 235 ? 46.125 -23.812 -13.812 1 35.78 235 ALA B N 1
ATOM 3833 C CA . ALA B 1 235 ? 47.312 -24.609 -14.094 1 35.78 235 ALA B CA 1
ATOM 3834 C C . ALA B 1 235 ? 48.562 -24 -13.43 1 35.78 235 ALA B C 1
ATOM 3836 O O . ALA B 1 235 ? 48.969 -22.891 -13.773 1 35.78 235 ALA B O 1
ATOM 3837 N N . ALA B 1 236 ? 48.656 -24.188 -12.047 1 37.66 236 ALA B N 1
ATOM 3838 C CA . ALA B 1 236 ? 49.844 -23.906 -11.289 1 37.66 236 ALA B CA 1
ATOM 3839 C C . ALA B 1 236 ? 51.094 -24.188 -12.117 1 37.66 236 ALA B C 1
ATOM 3841 O O . ALA B 1 236 ? 51.188 -25.203 -12.797 1 37.66 236 ALA B O 1
ATOM 3842 N N . PRO B 1 237 ? 51.719 -23.125 -12.531 1 38.22 237 PRO B N 1
ATOM 3843 C CA . PRO B 1 237 ? 52.969 -23.406 -13.25 1 38.22 237 PRO B CA 1
ATOM 3844 C C . PRO B 1 237 ? 53.75 -24.547 -12.617 1 38.22 237 PRO B C 1
ATOM 3846 O O . PRO B 1 237 ? 53.781 -24.688 -11.391 1 38.22 237 PRO B O 1
ATOM 3849 N N . LEU B 1 238 ? 53.625 -25.75 -13.18 1 37.41 238 LEU B N 1
ATOM 3850 C CA . LEU B 1 238 ? 54.438 -26.875 -12.734 1 37.41 238 LEU B CA 1
ATOM 3851 C C . LEU B 1 238 ? 55.781 -26.391 -12.188 1 37.41 238 LEU B C 1
ATOM 3853 O O . LEU B 1 238 ? 56.406 -25.5 -12.758 1 37.41 238 LEU B O 1
ATOM 3857 N N . ALA B 1 239 ? 55.875 -26.266 -10.836 1 41.91 239 ALA B N 1
ATOM 3858 C CA . ALA B 1 239 ? 57.125 -26.016 -10.125 1 41.91 239 ALA B CA 1
ATOM 3859 C C . ALA B 1 239 ? 58.312 -26.578 -10.898 1 41.91 239 ALA B C 1
ATOM 3861 O O . ALA B 1 239 ? 58.281 -27.703 -11.391 1 41.91 239 ALA B O 1
ATOM 3862 N N . PRO B 1 240 ? 59.031 -25.703 -11.516 1 39.62 240 PRO B N 1
ATOM 3863 C CA . PRO B 1 240 ? 60.219 -26.188 -12.203 1 39.62 240 PRO B CA 1
ATOM 3864 C C . PRO B 1 240 ? 61 -27.219 -11.383 1 39.62 240 PRO B C 1
ATOM 3866 O O . PRO B 1 240 ? 61.094 -27.094 -10.164 1 39.62 240 PRO B O 1
ATOM 3869 N N . HIS B 1 241 ? 60.656 -28.5 -11.547 1 37.84 241 HIS B N 1
ATOM 3870 C CA . HIS B 1 241 ? 61.469 -29.531 -10.93 1 37.84 241 HIS B CA 1
ATOM 3871 C C . HIS B 1 241 ? 62.938 -29.109 -10.93 1 37.84 241 HIS B C 1
ATOM 3873 O O . HIS B 1 241 ? 63.5 -28.75 -11.977 1 37.84 241 HIS B O 1
ATOM 3879 N N . MET B 1 242 ? 63.344 -28.234 -9.898 1 34.53 242 MET B N 1
ATOM 3880 C CA . MET B 1 242 ? 64.812 -28.141 -9.695 1 34.53 242 MET B CA 1
ATOM 3881 C C . MET B 1 242 ? 65.438 -29.5 -9.828 1 34.53 242 MET B C 1
ATOM 3883 O O . MET B 1 242 ? 65.188 -30.406 -9.047 1 34.53 242 MET B O 1
ATOM 3887 N N . ASP B 1 243 ? 65.75 -29.922 -10.969 1 28.42 243 ASP B N 1
ATOM 3888 C CA . ASP B 1 243 ? 66.875 -30.859 -11.07 1 28.42 243 ASP B CA 1
ATOM 3889 C C . ASP B 1 243 ? 68.188 -30.266 -10.508 1 28.42 243 ASP B C 1
ATOM 3891 O O . ASP B 1 243 ? 68.438 -29.078 -10.695 1 28.42 243 ASP B O 1
#

Radius of gyration: 29.54 Å; Cα contacts (8 Å, |Δi|>4): 577; chains: 2; bounding box: 92×87×57 Å

Organism: Physcomitrium patens (NCBI:txid3218)

Sequence (486 aa):
MAQLVEDWYKQMPIITRSYLTLSVLTTAGCALEVISAYDVYLNSTLIIHDYQVWRLITNFFYFGKLDLDFLFHMFFLARYCKLLEETSFRGRTADFFFMLLFGGTLLTIYVVGGGMLTFAAPFADILFLSNSLTFMMVYVWSKRNPHVQMSFLGLFSFTAPYLPWVLLGFSVMVGSSPWVDLLGMAAGHAYFFLEDVYPLMTGRRILKTPGIIKALFPEETVMVARPAPPAAWGAAPLAPHMDMAQLVEDWYKQMPIITRSYLTLSVLTTAGCALEVISAYDVYLNSTLIIHDYQVWRLITNFFYFGKLDLDFLFHMFFLARYCKLLEETSFRGRTADFFFMLLFGGTLLTIYVVGGGMLTFAAPFADILFLSNSLTFMMVYVWSKRNPHVQMSFLGLFSFTAPYLPWVLLGFSVMVGSSPWVDLLGMAAGHAYFFLEDVYPLMTGRRILKTPGIIKALFPEETVMVARPAPPAAWGAAPLAPHMD

Secondary structure (DSSP, 8-state):
-HHHHHHHHHHS-HHHHHHHHHHHHHHHHHHTTSS-HHHHS--HHHHHHH--TTHHHHTTS---SSSHHHHHHHHHHHHHHHHIIIIITTT-HHHHHHHHHHHHHHHHHHHHHHHHSGGGHHHHT----HHHHHHHHHHHHHHH-TT-EEEETTTEEEEGGGHHHHHHHHHHHHT--HHHHHHHHHHHHHHHIIIIIHHHHHS----PPPHHHHHHS---------------TT---------/-HHHHHHHHHHS-HHHHHHHHHHHHHHHHHHTTSS-HHHHS--HHHHHHH--TTHHHHTTS---SSSHHHHHHHHHHHHHHHHIIIIITTT-HHHHHHHHHHHHHHHHHHHHHHHHSGGGHHHHT----HHHHHHHHHHHHHHH-TT-EEEETTTEEEEGGGHHHHHHHHHHHHT--HHHHHHHHHHHHHHHIIIIIHHHHHS----PPPHHHHHHS---------------TT---------

Nearest PDB structures (foldseek):
  7y4w-assembly1_W  TM=9.216E-01  e=2.829E-11  Homo sapiens
  7y53-assembly1_Y  TM=8.910E-01  e=5.055E-11  Homo sapiens
  7y59-assembly1_X  TM=7.953E-01  e=1.959E-10  Homo sapiens
  7czb-assembly1_D  TM=8.574E-01  e=3.150E-08  Homo sapiens
  7y59-assembly1_W  TM=7.308E-01  e=5.471E-07  Homo sapiens

InterPro domains:
  IPR007599 Derlin [PF04511] (12-210)
  IPR035952 Rhomboid-like superfamily [SSF144091] (10-199)